Protein AF-A0A069DWA4-F1 (afdb_monomer)

Solvent-accessible surface area (backbone atoms only — not comparable to full-atom values): 38992 Å² total; per-residue (Å²): 137,77,92,80,91,86,86,79,84,78,87,83,80,90,74,78,87,74,79,79,84,80,88,74,90,85,87,78,90,81,84,83,85,81,88,76,60,75,66,57,60,53,49,51,50,50,52,50,50,51,50,50,53,50,47,52,52,50,50,53,47,48,52,51,51,49,51,52,49,51,52,52,49,51,52,53,48,51,51,51,50,49,54,49,53,51,51,50,50,52,50,51,52,48,57,50,50,52,51,50,51,54,52,50,51,54,51,52,51,50,53,51,52,55,49,50,53,50,51,52,52,52,50,51,54,48,52,54,50,53,50,52,52,49,52,51,49,52,50,53,50,53,51,50,50,53,47,50,53,52,51,52,52,49,52,53,49,52,51,52,48,53,53,51,50,52,52,49,53,51,53,52,51,51,51,51,54,51,48,51,49,51,52,54,51,51,52,51,53,51,52,52,53,50,54,50,50,54,52,51,51,51,50,52,52,51,51,51,51,53,51,50,48,53,50,52,54,49,49,52,49,51,51,52,50,51,51,50,50,51,51,52,50,52,52,50,54,54,46,53,64,46,49,69,55,41,69,72,47,59,80,74,52,80,81,75,78,86,79,86,83,81,83,75,68,64,66,62,56,55,56,55,53,53,54,52,52,49,52,62,46,55,52,49,50,52,52,52,52,52,52,51,51,53,49,50,54,52,51,52,52,51,48,53,54,40,51,56,37,32,73,74,74,46,93,65,96,47,75,85,71,52,39,75,67,54,50,51,51,48,52,50,51,51,50,53,48,53,51,52,53,50,50,50,51,52,52,50,52,53,49,49,51,53,48,50,54,51,47,53,52,51,51,51,51,52,50,52,54,50,52,54,51,49,52,55,49,52,52,49,51,50,50,50,50,50,49,55,41,50,55,51,51,51,51,48,53,53,47,52,53,51,50,53,50,50,50,51,55,47,51,53,51,47,73,73,52,80,87,81,60,68,66,63,50,50,54,54,51,49,54,48,52,51,50,50,50,56,47,48,52,49,53,76,65,38,70,83,75,46,78,92,80,74,91,89,87,78,77,82,38,63,67,62,38,50,49,48,49,49,51,44,49,48,48,50,49,47,49,51,47,49,51,50,50,47,50,49,49,50,54,37,39,75,74,66,55,76,57,75,91,85,48,83,92,82,76,66,89,85,34,74,66,53,53,52,48,52,52,50,49,54,49,48,55,49,49,52,50,49,51,52,43,50,50,47,39,48,52,42,50,75,71,66,48,82,77,63,50,72,63,51,30,56,51,47,55,49,49,54,56,48,47,54,54,46,53,52,51,50,50,51,51,50,52,52,50,50,51,49,52,50,52,51,49,51,52,48,54,57,44,54,53,40,51,51,41,24,73,74,72,36,37,41,72,45,83,46,84,90,58,26,36,40,37,33,50,74,59,46,95,46,95,77,44,38,45,38,34,38,60,44,98,86,75,48,77,42,82,50,92,32,83,44,47,65,78,38,44,72,57,43,54,65,32,39,68,69,65,71,33,66,72,61,33,53,51,54,48,52,55,52,35,47,50,55,56,54,65,72,67,64,75,96,72,88,77,91,134

Nearest PDB structures (foldseek):
  4dzo-assembly1_A  TM=8.415E-01  e=9.196E-12  Homo sapiens
  7b1j-assembly1_A  TM=9.243E-01  e=1.548E-10  Homo sapiens

Radius of gyration: 78.07 Å; Cα contacts (8 Å, |Δi|>4): 163; chains: 1; bounding box: 184×117×268 Å

InterPro domains:
  IPR008672 Spindle assembly checkpoint component Mad1 [PF05557] (46-445)
  IPR008672 Spindle assembly checkpoint component Mad1 [PF05557] (458-678)
  IPR008672 Spindle assembly checkpoint component Mad1 [PTHR23168] (35-679)

Organism: NCBI:txid65343

Foldseek 3Di:
DDDDDDDDDDDDDPDDDPDDDDDDDDDDDDDDDDDDDPVVVVVVVVVVVVVVVVVVVVVVVVVVVVVVVVVVVVVVVVVVVVVVVVVVVVVVVVVVVVVVVVVVVVVVVVVVVVVVVVVVVVVVVVVVVVVVVVVVVVVVVVVVVVVVVVVVVVVVVVVVVVVVVVVVVVVVVVVVVVVVVVVVVVVVVVVVVVVVVVVVVVVVVVVVVVVVVVVVVVVVVVVVVVVVVVVVVVVVVVVVVVVVVCVVVVVPCVPPPPPDDDDPPVPVVVVVVVVVVVVVVVVVVVVVVVVVVVVVVVVVVVVVLQVVLCVVQPDDPDPVCSDVVVVVVVVVVVVVVVVVVVVVVVVVVVVVVVVVVVVVVVVVVVVVVVVVVVVVVVVVVVVVLVVVLVVVVVVVVVVVVVVVVVVVVVVVVDVVPDDPDPPVVVVVVVVVVVVVVVVVVVCVVPCSNPPPPDDDADDVHDPVVVVVVVVVVVVVVVVVVVVVVVVVVVVVVVVPDDDPVPDDDDDDPDDPVVVVVVVVVVVVVVVVLVVQLVVQLVVCVVVVNPPPSNVVSVVVVCVVVVVVVVVVVVVVVVVVVVVVVVVVVCVVVVVVVQVVCCVPLQWRWDADPQQKIKTDGVLDPDPQQIWIWHQDPVRDIDTDDGPNVVVCVVLCVVDCVPPVDPSRSSNVVNVVSVVVSVVVPDDPDDDDD

Mean predicted aligned error: 24.97 Å

pLDDT: mean 78.46, std 16.84, range [30.73, 96.88]

Secondary structure (DSSP, 8-state):
------------------PPPPP--------------HHHHHHHHHHHHHHHHHHHHHHHHHHHHHHHHHHHHHHHHHHHHHHHHHHHHHHHHHHHHHHHHHHHHHHHHHHHHHHHHHHHHHHHHHHHHHHHHHHHHHHHHHHHHHHHHHHHHHHHHHHHHHHHHHHHHHHHHHHHHHHHHHHHHHHHHHHHHHHHHHHHHHHHHHHHHHHHHHHHHHHHHHHHHHHHHHHHHHHHHHHHHHHHHHHHHTTTSTTTSSSS-SSSSHHHHHHHHHHHHHHHHHHHHHHHHHHHHHHHHHHHHHHHHHHHHHHHH---S-TTTS-HHHHHHHHHHHHHHHHHHHHHHHHHHHHHHHHHHHHHHHHHHHHHHHHHHHHHHHHHHHHHHHHHHHHHHHHHHHHHHHHHHHHHHHHHHHHHS-S--HHHHHHHHHHHHHHHHHHHHHHHH-TTTS-TTS----STHHHHHHHHHHHHHHHHHHHHHHHHHHHHHHHHHHTT---TTT------SS-HHHHHHHHHHHHHHHHHHHHHHHHHHHHHHHTT--SSHHHHHHHHHHHHHHHHHHHHHHHHHHHHHHHHHHHHHHHHHHHHHHHHHHHHHSEEEEEETTTEEEEEETT-SSTT-EEEEEE-TTS-EEEEP-HHHHHTHHHIIIIIIHH--HHHHHHHHHHHHHHHHHHHT--------

Sequence (689 aa):
FDETVLNLNNSLIKKRRRKSYDDSVDSENDCNTSVGTPWETQHLRSELGQARAQIKVLENRISQLNGFQNIATALSEQEKAAYKADLEKERNTVTELERRVKILKRREEKVRDELSLAMESLNRERTELESKSIDLYEETSKLKEKLSEAEDTMRSLEIKAKESENARSKLEVELKLLQEHVNTLTDQVEKLRKATREAEEAKAQLSCANLKIKELESELKSEAETSSIVKAQQAKLLKYTELERQLKQLTQQNTKLKENLNNTVFLESLVEEIKGRLKGLEERERELTATRVELGLVENRLAEYRMVCEEVLGRSSDINNVTPHKLLEYIRQVQERNLSEKEQRLQLANNLKRLEETKELTTAECSKLKEELAAVKEELDNCNKNFKRLKKQNALITWERNDLRSLVDSCQKEMTIGGVQADSRVEALEKLVEGYRKKLQQLEADPSLISSSLVVGNEKNNSNSAELDKLKEENEKLTKTIEGLKYELEHRALKGDFNTQNTRILHFKMNPTSVAMDERNCVIEKLEKEVLQLRERLRLMEEGNVNDLTQNVQANVNNETTKELKEFREKVKRLEMQNQRLKEAFKTTGHEFREAIYALLGYKVDALPNKVYRLSSLYADSQDQHLIFKMNNNGGMELLETEFSKTLSDLVESVLVIHHSIPIFLSSLTLDLFKRQTASFAPSTIMEV

Structure (mmCIF, N/CA/C/O backbone):
data_AF-A0A069DWA4-F1
#
_entry.id   AF-A0A069DWA4-F1
#
loop_
_atom_site.group_PDB
_atom_site.id
_atom_site.type_symbol
_atom_site.label_atom_id
_atom_site.label_alt_id
_atom_site.label_comp_id
_atom_site.label_asym_id
_atom_site.label_entity_id
_atom_site.label_seq_id
_atom_site.pdbx_PDB_ins_code
_atom_site.Cartn_x
_atom_site.Cartn_y
_atom_site.Cartn_z
_atom_site.occupancy
_atom_site.B_iso_or_equiv
_atom_site.auth_seq_id
_atom_site.auth_comp_id
_atom_site.auth_asym_id
_atom_site.auth_atom_id
_atom_site.pdbx_PDB_model_num
ATOM 1 N N . PHE A 1 1 ? 62.691 20.651 -62.318 1.00 32.53 1 PHE A N 1
ATOM 2 C CA . PHE A 1 1 ? 64.123 20.340 -62.307 1.00 32.53 1 PHE A CA 1
ATOM 3 C C . PHE A 1 1 ? 64.490 19.830 -63.680 1.00 32.53 1 PHE A C 1
ATOM 5 O O . PHE A 1 1 ? 63.958 18.817 -64.110 1.00 32.53 1 PHE A O 1
ATOM 12 N N . ASP A 1 2 ? 65.298 20.656 -64.333 1.00 33.22 2 ASP A N 1
ATOM 13 C CA . ASP A 1 2 ? 66.285 20.360 -65.365 1.00 33.22 2 ASP A CA 1
ATOM 14 C C . ASP A 1 2 ? 65.814 19.778 -66.699 1.00 33.22 2 ASP A C 1
ATOM 16 O O . ASP A 1 2 ? 65.777 18.577 -66.946 1.00 33.22 2 ASP A O 1
ATOM 20 N N . GLU A 1 3 ? 65.560 20.719 -67.612 1.00 41.22 3 GLU A N 1
ATOM 21 C CA . GLU A 1 3 ? 65.946 20.590 -69.012 1.00 41.22 3 GLU A CA 1
ATOM 22 C C . GLU A 1 3 ? 67.447 20.301 -69.099 1.00 41.22 3 GLU A C 1
ATOM 24 O O . GLU A 1 3 ? 68.246 21.031 -68.518 1.00 41.22 3 GLU A O 1
ATOM 29 N N . THR A 1 4 ? 67.847 19.269 -69.841 1.00 40.72 4 THR A N 1
ATOM 30 C CA . THR A 1 4 ? 69.148 19.207 -70.522 1.00 40.72 4 THR A CA 1
ATOM 31 C C . THR A 1 4 ? 69.210 17.994 -71.461 1.00 40.72 4 THR A C 1
ATOM 33 O O . THR A 1 4 ? 68.863 16.880 -71.088 1.00 40.72 4 THR A O 1
ATOM 36 N N . VAL A 1 5 ? 69.773 18.232 -72.658 1.00 35.88 5 VAL A N 1
ATOM 37 C CA . VAL A 1 5 ? 70.737 17.330 -73.328 1.00 35.88 5 VAL A CA 1
ATOM 38 C C . VAL A 1 5 ? 70.144 16.214 -74.223 1.00 35.88 5 VAL A C 1
ATOM 40 O O . VAL A 1 5 ? 69.991 15.068 -73.829 1.00 35.88 5 VAL A O 1
ATOM 43 N N . LEU A 1 6 ? 69.912 16.556 -75.506 1.00 34.34 6 LEU A N 1
ATOM 44 C CA . LEU A 1 6 ? 70.717 16.152 -76.694 1.00 34.34 6 LEU A CA 1
ATOM 45 C C . LEU A 1 6 ? 69.858 15.912 -77.943 1.00 34.34 6 LEU A C 1
ATOM 47 O O . LEU A 1 6 ? 69.206 14.884 -78.081 1.00 34.34 6 LEU A O 1
ATOM 51 N N . ASN A 1 7 ? 69.989 16.797 -78.931 1.00 33.38 7 ASN A N 1
ATOM 52 C CA . ASN A 1 7 ? 69.883 16.403 -80.334 1.00 33.38 7 ASN A CA 1
ATOM 53 C C . ASN A 1 7 ? 71.093 16.972 -81.079 1.00 33.38 7 ASN A C 1
ATOM 55 O O . ASN A 1 7 ? 71.145 18.150 -81.430 1.00 33.38 7 ASN A O 1
ATOM 59 N N . LEU A 1 8 ? 72.101 16.114 -81.239 1.00 35.41 8 LEU A N 1
ATOM 60 C CA . LEU A 1 8 ? 73.275 16.331 -82.072 1.00 35.41 8 LEU A CA 1
ATOM 61 C C . LEU A 1 8 ? 72.927 16.041 -83.536 1.00 35.41 8 LEU A C 1
ATOM 63 O O . LEU A 1 8 ? 72.373 14.994 -83.850 1.00 35.41 8 LEU A O 1
ATOM 67 N N . ASN A 1 9 ? 73.321 16.982 -84.396 1.00 31.94 9 ASN A N 1
ATOM 68 C CA . ASN A 1 9 ? 74.014 16.783 -85.671 1.00 31.94 9 ASN A CA 1
ATOM 69 C C . ASN A 1 9 ? 73.683 15.500 -86.458 1.00 31.94 9 ASN A C 1
ATOM 71 O O . ASN A 1 9 ? 74.102 14.413 -86.082 1.00 31.94 9 ASN A O 1
ATOM 75 N N . ASN A 1 10 ? 73.194 15.624 -87.692 1.00 30.86 10 ASN A N 1
ATOM 76 C CA . ASN A 1 10 ? 74.063 16.004 -88.807 1.00 30.86 10 ASN A CA 1
ATOM 77 C C . ASN A 1 10 ? 73.294 16.086 -90.137 1.00 30.86 10 ASN A C 1
ATOM 79 O O . ASN A 1 10 ? 72.486 15.226 -90.467 1.00 30.86 10 ASN A O 1
ATOM 83 N N . SER A 1 11 ? 73.622 17.141 -90.885 1.00 32.34 11 SER A N 1
ATOM 84 C CA . SER A 1 11 ? 73.828 17.188 -92.339 1.00 32.34 11 SER A CA 1
ATOM 85 C C . SER A 1 11 ? 72.992 16.280 -93.249 1.00 32.34 11 SER A C 1
ATOM 87 O O . SER A 1 11 ? 73.186 15.074 -93.235 1.00 32.34 11 SER A O 1
ATOM 89 N N . LEU A 1 12 ? 72.261 16.875 -94.202 1.00 35.78 12 LEU A N 1
ATOM 90 C CA . LEU A 1 12 ? 72.199 16.392 -95.592 1.00 35.78 12 LEU A CA 1
ATOM 91 C C . LEU A 1 12 ? 71.703 17.511 -96.533 1.00 35.78 12 LEU A C 1
ATOM 93 O O . LEU A 1 12 ? 70.522 17.696 -96.799 1.00 35.78 12 LEU A O 1
ATOM 97 N N . ILE A 1 13 ? 72.672 18.305 -96.994 1.00 38.69 13 ILE A N 1
ATOM 98 C CA . ILE A 1 13 ? 72.951 18.562 -98.415 1.00 38.69 13 ILE A CA 1
ATOM 99 C C . ILE A 1 13 ? 71.706 18.769 -99.304 1.00 38.69 13 ILE A C 1
ATOM 101 O O . ILE A 1 13 ? 71.154 17.835 -99.885 1.00 38.69 13 ILE A O 1
ATOM 105 N N . LYS A 1 14 ? 71.363 20.042 -99.540 1.00 33.66 14 LYS A N 1
ATOM 106 C CA . LYS A 1 14 ? 70.574 20.476 -100.704 1.00 33.66 14 LYS A CA 1
ATOM 107 C C . LYS A 1 14 ? 71.362 20.172 -101.987 1.00 33.66 14 LYS A C 1
ATOM 109 O O . LYS A 1 14 ? 72.203 20.961 -102.416 1.00 33.66 14 LYS A O 1
ATOM 114 N N . LYS A 1 15 ? 71.105 19.019 -102.611 1.00 35.22 15 LYS A N 1
ATOM 115 C CA . LYS A 1 15 ? 71.621 18.680 -103.945 1.00 35.22 15 LYS A CA 1
ATOM 116 C C . LYS A 1 15 ? 70.734 19.305 -105.026 1.00 35.22 15 LYS A C 1
ATOM 118 O O . LYS A 1 15 ? 69.560 18.983 -105.169 1.00 35.22 15 LYS A O 1
ATOM 123 N N . ARG A 1 16 ? 71.362 20.215 -105.776 1.00 31.36 16 ARG A N 1
ATOM 124 C CA . ARG A 1 16 ? 71.044 20.685 -107.133 1.00 31.36 16 ARG A CA 1
ATOM 125 C C . ARG A 1 16 ? 70.147 19.718 -107.924 1.00 31.36 16 ARG A C 1
ATOM 127 O O . ARG A 1 16 ? 70.581 18.619 -108.262 1.00 31.36 16 ARG A O 1
ATOM 134 N N . ARG A 1 17 ? 68.971 20.195 -108.354 1.00 31.20 17 ARG A N 1
ATOM 135 C CA . ARG A 1 17 ? 68.286 19.682 -109.553 1.00 31.20 17 ARG A CA 1
ATOM 136 C C . ARG A 1 17 ? 69.191 19.965 -110.757 1.00 31.20 17 ARG A C 1
ATOM 138 O O . ARG A 1 17 ? 69.196 21.076 -111.279 1.00 31.20 17 ARG A O 1
ATOM 145 N N . ARG A 1 18 ? 69.988 18.978 -111.174 1.00 31.91 18 ARG A N 1
ATOM 146 C CA . ARG A 1 18 ? 70.474 18.892 -112.554 1.00 31.91 18 ARG A CA 1
ATOM 147 C C . ARG A 1 18 ? 69.339 18.286 -113.369 1.00 31.91 18 ARG A C 1
ATOM 149 O O . ARG A 1 18 ? 68.928 17.159 -113.119 1.00 31.91 18 ARG A O 1
ATOM 156 N N . LYS A 1 19 ? 68.797 19.096 -114.271 1.00 32.62 19 LYS A N 1
ATOM 157 C CA . LYS A 1 19 ? 67.867 18.684 -115.317 1.00 32.62 19 LYS A CA 1
ATOM 158 C C . LYS A 1 19 ? 68.666 17.806 -116.285 1.00 32.62 19 LYS A C 1
ATOM 160 O O . LYS A 1 19 ? 69.769 18.200 -116.668 1.00 32.62 19 LYS A O 1
ATOM 165 N N . SER A 1 20 ? 68.172 16.601 -116.550 1.00 32.72 20 SER A N 1
ATOM 166 C CA . SER A 1 20 ? 68.799 15.657 -117.467 1.00 32.72 20 SER A CA 1
ATOM 167 C C . SER A 1 20 ? 68.854 16.265 -118.864 1.00 32.72 20 SER A C 1
ATOM 169 O O . SER A 1 20 ? 67.869 16.827 -119.342 1.00 32.72 20 SER A O 1
ATOM 171 N N . TYR A 1 21 ? 70.037 16.174 -119.464 1.00 31.95 21 TYR A N 1
ATOM 172 C CA . TYR A 1 21 ? 70.208 16.193 -120.906 1.00 31.95 21 TYR A CA 1
ATOM 173 C C . TYR A 1 21 ? 69.481 14.966 -121.456 1.00 31.95 21 TYR A C 1
ATOM 175 O O . TYR A 1 21 ? 69.700 13.861 -120.958 1.00 31.95 21 TYR A O 1
ATOM 183 N N . ASP A 1 22 ? 68.583 15.209 -122.401 1.00 33.66 22 ASP A N 1
ATOM 184 C CA . ASP A 1 22 ? 68.043 14.191 -123.289 1.00 33.66 22 ASP A CA 1
ATOM 185 C C . ASP A 1 22 ? 68.902 14.189 -124.553 1.00 33.66 22 ASP A C 1
ATOM 187 O O . ASP A 1 22 ? 69.385 15.236 -124.997 1.00 33.66 22 ASP A O 1
ATOM 191 N N . ASP A 1 23 ? 69.142 12.987 -125.042 1.00 32.12 23 ASP A N 1
ATOM 192 C CA . ASP A 1 23 ? 70.093 12.628 -126.078 1.00 32.12 23 ASP A CA 1
ATOM 193 C C . ASP A 1 23 ? 69.321 12.558 -127.401 1.00 32.12 23 ASP A C 1
ATOM 195 O O . ASP A 1 23 ? 68.372 11.789 -127.532 1.00 32.12 23 ASP A O 1
ATOM 199 N N . SER A 1 24 ? 69.700 13.363 -128.391 1.00 32.19 24 SER A N 1
ATOM 200 C CA . SER A 1 24 ? 69.327 13.113 -129.784 1.00 32.19 24 SER A CA 1
ATOM 201 C C . SER A 1 24 ? 70.431 13.637 -130.688 1.00 32.19 24 SER A C 1
ATOM 203 O O . SER A 1 24 ? 70.513 14.826 -130.978 1.00 32.19 24 SER A O 1
ATOM 205 N N . VAL A 1 25 ? 71.321 12.712 -131.044 1.00 34.56 25 VAL A N 1
ATOM 206 C CA . VAL A 1 25 ? 71.702 12.381 -132.423 1.00 34.56 25 VAL A CA 1
ATOM 207 C C . VAL A 1 25 ? 71.527 13.526 -133.427 1.00 34.56 25 VAL A C 1
ATOM 209 O O . VAL A 1 25 ? 70.413 13.798 -133.856 1.00 34.56 25 VAL A O 1
ATOM 212 N N . ASP A 1 26 ? 72.642 14.103 -133.873 1.00 30.73 26 ASP A N 1
ATOM 213 C CA . ASP A 1 26 ? 72.930 14.088 -135.302 1.00 30.73 26 ASP A CA 1
ATOM 214 C C . ASP A 1 26 ? 74.433 14.101 -135.575 1.00 30.73 26 ASP A C 1
ATOM 216 O O . ASP A 1 26 ? 75.259 14.651 -134.846 1.00 30.73 26 ASP A O 1
ATOM 220 N N . SER A 1 27 ? 74.746 13.344 -136.609 1.00 33.66 27 SER A N 1
ATOM 221 C CA . SER A 1 27 ? 76.034 12.847 -137.037 1.00 33.66 27 SER A CA 1
ATOM 222 C C . SER A 1 27 ? 76.477 13.645 -138.254 1.00 33.66 27 SER A C 1
ATOM 224 O O . SER A 1 27 ? 75.776 13.600 -139.248 1.00 33.66 27 SER A O 1
ATOM 226 N N . GLU A 1 28 ? 77.656 14.261 -138.221 1.00 31.31 28 GLU A N 1
ATOM 227 C CA . GLU A 1 28 ? 78.470 14.622 -139.398 1.00 31.31 28 GLU A CA 1
ATOM 228 C C . GLU A 1 28 ? 79.901 14.841 -138.861 1.00 31.31 28 GLU A C 1
ATOM 230 O O . GLU A 1 28 ? 80.174 15.784 -138.128 1.00 31.31 28 GLU A O 1
ATOM 235 N N . ASN A 1 29 ? 80.751 13.811 -138.831 1.00 35.78 29 ASN A N 1
ATOM 236 C CA . ASN A 1 29 ? 81.675 13.440 -139.907 1.00 35.78 29 ASN A CA 1
ATOM 237 C C . ASN A 1 29 ? 82.318 14.651 -140.604 1.00 35.78 29 ASN A C 1
ATOM 239 O O . ASN A 1 29 ? 81.771 15.172 -141.561 1.00 35.78 29 ASN A O 1
ATOM 243 N N . ASP A 1 30 ? 83.522 15.013 -140.158 1.00 31.17 30 ASP A N 1
ATOM 244 C CA . ASP A 1 30 ? 84.646 15.260 -141.064 1.00 31.17 30 ASP A CA 1
ATOM 245 C C . ASP A 1 30 ? 85.964 15.067 -140.300 1.00 31.17 30 ASP A C 1
ATOM 247 O O . ASP A 1 30 ? 86.507 15.952 -139.638 1.00 31.17 30 ASP A O 1
ATOM 251 N N . CYS A 1 31 ? 86.479 13.839 -140.367 1.00 35.44 31 CYS A N 1
ATOM 252 C CA . CYS A 1 31 ? 87.892 13.581 -140.150 1.00 35.44 31 CYS A CA 1
ATOM 253 C C . CYS A 1 31 ? 88.618 13.926 -141.449 1.00 35.44 31 CYS A C 1
ATOM 255 O O . CYS A 1 31 ? 88.467 13.196 -142.423 1.00 35.44 31 CYS A O 1
ATOM 257 N N . ASN A 1 32 ? 89.472 14.952 -141.443 1.00 35.00 32 ASN A N 1
ATOM 258 C CA . ASN A 1 32 ? 90.565 15.011 -142.406 1.00 35.00 32 ASN A CA 1
ATOM 259 C C . ASN A 1 32 ? 91.889 14.742 -141.692 1.00 35.00 32 ASN A C 1
ATOM 261 O O . ASN A 1 32 ? 92.502 15.589 -141.047 1.00 35.00 32 ASN A O 1
ATOM 265 N N . THR A 1 33 ? 92.256 13.471 -141.790 1.00 40.12 33 THR A N 1
ATOM 266 C CA . THR A 1 33 ? 93.562 12.872 -141.550 1.00 40.12 33 THR A CA 1
ATOM 267 C C . THR A 1 33 ? 94.700 13.665 -142.186 1.00 40.12 33 THR A C 1
ATOM 269 O O . THR A 1 33 ? 94.668 13.952 -143.379 1.00 40.12 33 THR A O 1
ATOM 272 N N . SER A 1 34 ? 95.776 13.864 -141.426 1.00 38.72 34 SER A N 1
ATOM 273 C CA . SER A 1 34 ? 97.120 14.004 -141.980 1.00 38.72 34 SER A CA 1
ATOM 274 C C . SER A 1 34 ? 98.053 13.027 -141.265 1.00 38.72 34 SER A C 1
ATOM 276 O O . SER A 1 34 ? 98.540 13.303 -140.176 1.00 38.72 34 SER A O 1
ATOM 278 N N . VAL A 1 35 ? 98.272 11.895 -141.939 1.00 43.00 35 VAL A N 1
ATOM 279 C CA . VAL A 1 35 ? 99.481 11.056 -141.911 1.00 43.00 35 VAL A CA 1
ATOM 280 C C . VAL A 1 35 ? 99.854 10.419 -140.559 1.00 43.00 35 VAL A C 1
ATOM 282 O O . VAL A 1 35 ? 100.672 10.930 -139.805 1.00 43.00 35 VAL A O 1
ATOM 285 N N . GLY A 1 36 ? 99.308 9.222 -140.330 1.00 49.03 36 GLY A N 1
ATOM 286 C CA . GLY A 1 36 ? 99.828 8.183 -139.434 1.00 49.03 36 GLY A CA 1
ATOM 287 C C . GLY A 1 36 ? 99.634 6.822 -140.118 1.00 49.03 36 GLY A C 1
ATOM 288 O O . GLY A 1 36 ? 98.722 6.661 -140.930 1.00 49.03 36 GLY A O 1
ATOM 289 N N . THR A 1 37 ? 100.522 5.865 -139.893 1.00 57.88 37 THR A N 1
ATOM 290 C CA . THR A 1 37 ? 100.705 4.670 -140.744 1.00 57.88 37 THR A CA 1
ATOM 291 C C . THR A 1 37 ? 99.504 3.703 -140.607 1.00 57.88 37 THR A C 1
ATOM 293 O O . THR A 1 37 ? 98.961 3.591 -139.509 1.00 57.88 37 THR A O 1
ATOM 296 N N . PRO A 1 38 ? 99.058 2.957 -141.649 1.00 63.66 38 PRO A N 1
ATOM 297 C CA . PRO A 1 38 ? 97.834 2.128 -141.610 1.00 63.66 38 PRO A CA 1
ATOM 298 C C . PRO A 1 38 ? 97.694 1.170 -140.412 1.00 63.66 38 PRO A C 1
ATOM 300 O O . PRO A 1 38 ? 96.584 0.908 -139.949 1.00 63.66 38 PRO A O 1
ATOM 303 N N . TRP A 1 39 ? 98.814 0.701 -139.862 1.00 64.75 39 TRP A N 1
ATOM 304 C CA . TRP A 1 39 ? 98.850 -0.146 -138.670 1.00 64.75 39 TRP A CA 1
ATOM 305 C C . TRP A 1 39 ? 98.347 0.567 -137.399 1.00 64.75 39 TRP A C 1
ATOM 307 O O . TRP A 1 39 ? 97.598 -0.022 -136.621 1.00 64.75 39 TRP A O 1
ATOM 317 N N . GLU A 1 40 ? 98.657 1.856 -137.227 1.00 68.56 40 GLU A N 1
ATOM 318 C CA . GLU A 1 40 ? 98.260 2.650 -136.053 1.00 68.56 40 GLU A CA 1
ATOM 319 C C . GLU A 1 40 ? 96.745 2.894 -136.031 1.00 68.56 40 GLU A C 1
ATOM 321 O O . GLU A 1 40 ? 96.102 2.775 -134.991 1.00 68.56 40 GLU A O 1
ATOM 326 N N . THR A 1 41 ? 96.133 3.146 -137.192 1.00 68.69 41 THR A N 1
ATOM 327 C CA . THR A 1 41 ? 94.678 3.362 -137.285 1.00 68.69 41 THR A CA 1
ATOM 328 C C . THR A 1 41 ? 93.859 2.102 -136.996 1.00 68.69 41 THR A C 1
ATOM 330 O O . THR A 1 41 ? 92.789 2.184 -136.388 1.00 68.69 41 THR A O 1
ATOM 333 N N . GLN A 1 42 ? 94.349 0.924 -137.394 1.00 74.44 42 GLN A N 1
ATOM 334 C CA . GLN A 1 42 ? 93.675 -0.346 -137.122 1.00 74.44 42 GLN A CA 1
ATOM 335 C C . GLN A 1 42 ? 93.864 -0.793 -135.669 1.00 74.44 42 GLN A C 1
ATOM 337 O O . GLN A 1 42 ? 92.919 -1.305 -135.063 1.00 74.44 42 GLN A O 1
ATOM 342 N N . HIS A 1 43 ? 95.039 -0.532 -135.092 1.00 77.06 43 HIS A N 1
ATOM 343 C CA . HIS A 1 43 ? 95.298 -0.737 -133.671 1.00 77.06 43 HIS A CA 1
ATOM 344 C C . HIS A 1 43 ? 94.375 0.138 -132.810 1.00 77.06 43 HIS A C 1
ATOM 346 O O . HIS A 1 43 ? 93.602 -0.406 -132.024 1.00 77.06 43 HIS A O 1
ATOM 352 N N . LEU A 1 44 ? 94.316 1.450 -133.076 1.00 78.00 44 LEU A N 1
ATOM 353 C CA . LEU A 1 44 ? 93.416 2.382 -132.387 1.00 78.00 44 LEU A CA 1
ATOM 354 C C . LEU A 1 44 ? 91.938 1.991 -132.533 1.00 78.00 44 LEU A C 1
ATOM 356 O O . LEU A 1 44 ? 91.188 2.083 -131.570 1.00 78.00 44 LEU A O 1
ATOM 360 N N . ARG A 1 45 ? 91.484 1.511 -133.702 1.00 78.50 45 ARG A N 1
ATOM 361 C CA . ARG A 1 45 ? 90.097 1.027 -133.878 1.00 78.50 45 ARG A CA 1
ATOM 362 C C . ARG A 1 45 ? 89.799 -0.234 -133.065 1.00 78.50 45 ARG A C 1
ATOM 364 O O . ARG A 1 45 ? 88.703 -0.345 -132.518 1.00 78.50 45 ARG A O 1
ATOM 371 N N . SER A 1 46 ? 90.745 -1.170 -132.984 1.00 79.81 46 SER A N 1
ATOM 372 C CA . SER A 1 46 ? 90.615 -2.368 -132.147 1.00 79.81 46 SER A CA 1
ATOM 373 C C . SER A 1 46 ? 90.605 -2.004 -130.662 1.00 79.81 46 SER A C 1
ATOM 375 O O . SER A 1 46 ? 89.756 -2.499 -129.924 1.00 79.81 46 SER A O 1
ATOM 377 N N . GLU A 1 47 ? 91.485 -1.100 -130.229 1.00 82.50 47 GLU A N 1
ATOM 378 C CA . GLU A 1 47 ? 91.514 -0.571 -128.860 1.00 82.50 47 GLU A CA 1
ATOM 379 C C . GLU A 1 47 ? 90.225 0.181 -128.513 1.00 82.50 47 GLU A C 1
ATOM 381 O O . GLU A 1 47 ? 89.656 -0.028 -127.446 1.00 82.50 47 GLU A O 1
ATOM 386 N N . LEU A 1 48 ? 89.688 0.986 -129.434 1.00 80.75 48 LEU A N 1
ATOM 387 C CA . LEU A 1 48 ? 88.427 1.711 -129.252 1.00 80.75 48 LEU A CA 1
ATOM 388 C C . LEU A 1 48 ? 87.228 0.743 -129.229 1.00 80.75 48 LEU A C 1
ATOM 390 O O . LEU A 1 48 ? 86.296 0.926 -128.447 1.00 80.75 48 LEU A O 1
ATOM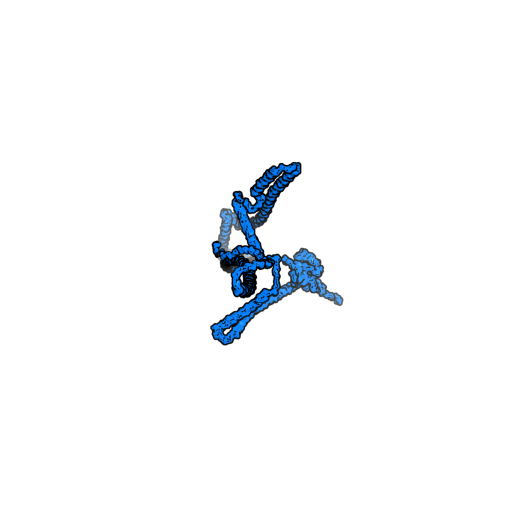 394 N N . GLY A 1 49 ? 87.259 -0.332 -130.023 1.00 82.06 49 GLY A N 1
ATOM 395 C CA . GLY A 1 49 ? 86.281 -1.423 -129.967 1.00 82.06 49 GLY A CA 1
ATOM 396 C C . GLY A 1 49 ? 86.326 -2.197 -128.646 1.00 82.06 49 GLY A C 1
ATOM 397 O O . GLY A 1 49 ? 85.278 -2.464 -128.055 1.00 82.06 49 GLY A O 1
ATOM 398 N N . GLN A 1 50 ? 87.526 -2.493 -128.141 1.00 85.19 50 GLN A N 1
ATOM 399 C CA . GLN A 1 50 ? 87.728 -3.104 -126.826 1.00 85.19 50 GLN A CA 1
ATOM 400 C C . GLN A 1 50 ? 87.276 -2.170 -125.699 1.00 85.19 50 GLN A C 1
ATOM 402 O O . GLN A 1 50 ? 86.547 -2.612 -124.815 1.00 85.19 50 GLN A O 1
ATOM 407 N N . ALA A 1 51 ? 87.605 -0.878 -125.765 1.00 81.19 51 ALA A N 1
ATOM 408 C CA . ALA A 1 51 ? 87.153 0.128 -124.808 1.00 81.19 51 ALA A CA 1
ATOM 409 C C . ALA A 1 51 ? 85.623 0.269 -124.816 1.00 81.19 51 ALA A C 1
ATOM 411 O O . ALA A 1 51 ? 85.007 0.304 -123.757 1.00 81.19 51 ALA A O 1
ATOM 412 N N . ARG A 1 52 ? 84.974 0.264 -125.988 1.00 85.88 52 ARG A N 1
ATOM 413 C CA . ARG A 1 52 ? 83.502 0.273 -126.101 1.00 85.88 52 ARG A CA 1
ATOM 414 C C . ARG A 1 52 ? 82.862 -0.994 -125.536 1.00 85.88 52 ARG A C 1
ATOM 416 O O . ARG A 1 52 ? 81.845 -0.905 -124.853 1.00 85.88 52 ARG A O 1
ATOM 423 N N . ALA A 1 53 ? 83.442 -2.168 -125.786 1.00 85.56 53 ALA A N 1
ATOM 424 C CA . ALA A 1 53 ? 82.968 -3.417 -125.192 1.00 85.56 53 ALA A CA 1
ATOM 425 C C . ALA A 1 53 ? 83.141 -3.416 -123.663 1.00 85.56 53 ALA A C 1
ATOM 427 O O . ALA A 1 53 ? 82.226 -3.817 -122.946 1.00 85.56 53 ALA A O 1
ATOM 428 N N . GLN A 1 54 ? 84.268 -2.903 -123.161 1.00 89.94 54 GLN A N 1
ATOM 429 C CA . GLN A 1 54 ? 84.515 -2.711 -121.731 1.00 89.94 54 GLN A CA 1
ATOM 430 C C . GLN A 1 54 ? 83.519 -1.723 -121.115 1.00 89.94 54 GLN A C 1
ATOM 432 O O . GLN A 1 54 ? 82.941 -2.035 -120.079 1.00 89.94 54 GLN A O 1
ATOM 437 N N . ILE A 1 55 ? 83.243 -0.590 -121.768 1.00 85.81 55 ILE A N 1
ATOM 438 C CA . ILE A 1 55 ? 82.218 0.375 -121.346 1.00 85.81 55 ILE A CA 1
ATOM 439 C C . ILE A 1 55 ? 80.851 -0.304 -121.274 1.00 85.81 55 ILE A C 1
ATOM 441 O O . ILE A 1 55 ? 80.210 -0.222 -120.237 1.00 85.81 55 ILE A O 1
ATOM 445 N N . LYS A 1 56 ? 80.440 -1.069 -122.292 1.00 89.75 56 LYS A N 1
ATOM 446 C CA . LYS A 1 56 ? 79.147 -1.774 -122.286 1.00 89.75 56 LYS A CA 1
ATOM 447 C C . LYS A 1 56 ? 79.044 -2.822 -121.169 1.00 89.75 56 LYS A C 1
ATOM 449 O O . LYS A 1 56 ? 77.989 -2.987 -120.558 1.00 89.75 56 LYS A O 1
ATOM 454 N N . VAL A 1 57 ? 80.132 -3.537 -120.875 1.00 91.12 57 VAL A N 1
ATOM 455 C CA . VAL A 1 57 ? 80.194 -4.471 -119.736 1.00 91.12 57 VAL A CA 1
ATOM 456 C C . VAL A 1 57 ? 80.102 -3.714 -118.408 1.00 91.12 57 VAL A C 1
ATOM 458 O O . VAL A 1 57 ? 79.366 -4.142 -117.520 1.00 91.12 57 VAL A O 1
ATOM 461 N N . LEU A 1 58 ? 80.795 -2.579 -118.278 1.00 89.31 58 LEU A N 1
ATOM 462 C CA . LEU A 1 58 ? 80.727 -1.715 -117.100 1.00 89.31 58 LEU A CA 1
ATOM 463 C C . LEU A 1 58 ? 79.339 -1.083 -116.932 1.00 89.31 58 LEU A C 1
ATOM 465 O O . LEU A 1 58 ? 78.831 -1.067 -115.820 1.00 89.31 58 LEU A O 1
ATOM 469 N N . GLU A 1 59 ? 78.686 -0.642 -118.004 1.00 88.50 59 GLU A N 1
ATOM 470 C CA . GLU A 1 59 ? 77.316 -0.113 -118.007 1.00 88.50 59 GLU A CA 1
ATOM 471 C C . GLU A 1 59 ? 76.307 -1.177 -117.577 1.00 88.50 59 GLU A C 1
ATOM 473 O O . GLU A 1 59 ? 75.489 -0.932 -116.691 1.00 88.50 59 GLU A O 1
ATOM 478 N N . ASN A 1 60 ? 76.409 -2.392 -118.125 1.00 90.12 60 ASN A N 1
ATOM 479 C CA . ASN A 1 60 ? 75.592 -3.522 -117.686 1.00 90.12 60 ASN A CA 1
ATOM 480 C C . ASN A 1 60 ? 75.848 -3.853 -116.211 1.00 90.12 60 ASN A C 1
ATOM 482 O O . ASN A 1 60 ? 74.905 -4.112 -115.461 1.00 90.12 60 ASN A O 1
ATOM 486 N N . ARG A 1 61 ? 77.109 -3.804 -115.766 1.00 92.75 61 ARG A N 1
ATOM 487 C CA . ARG A 1 61 ? 77.466 -4.024 -114.363 1.00 92.75 61 ARG A CA 1
ATOM 488 C C . ARG A 1 61 ? 76.914 -2.924 -113.457 1.00 92.75 61 ARG A C 1
ATOM 490 O O . ARG A 1 61 ? 76.397 -3.247 -112.393 1.00 92.75 61 ARG A O 1
ATOM 497 N N . ILE A 1 62 ? 76.973 -1.660 -113.870 1.00 90.00 62 ILE A N 1
ATOM 498 C CA . ILE A 1 62 ? 76.401 -0.513 -113.154 1.00 90.00 62 ILE A CA 1
ATOM 499 C C . ILE A 1 62 ? 74.878 -0.636 -113.091 1.00 90.00 62 ILE A C 1
ATOM 501 O O . ILE A 1 62 ? 74.305 -0.438 -112.028 1.00 90.00 62 ILE A O 1
ATOM 505 N N . SER A 1 63 ? 74.219 -1.022 -114.185 1.00 91.00 63 SER A N 1
ATOM 506 C CA . SER A 1 63 ? 72.771 -1.252 -114.218 1.00 91.00 63 SER A CA 1
ATOM 507 C C . SER A 1 63 ? 72.354 -2.374 -113.262 1.00 91.00 63 SER A C 1
ATOM 509 O O . SER A 1 63 ? 71.433 -2.198 -112.466 1.00 91.00 63 SER A O 1
ATOM 511 N N . GLN A 1 64 ? 73.093 -3.489 -113.246 1.00 91.81 64 GLN A N 1
ATOM 512 C CA . GLN A 1 64 ? 72.879 -4.565 -112.275 1.00 91.81 64 GLN A CA 1
ATOM 513 C C . GLN A 1 64 ? 73.107 -4.093 -110.835 1.00 91.81 64 GLN A C 1
ATOM 515 O O . GLN A 1 64 ? 72.281 -4.370 -109.972 1.00 91.81 64 GLN A O 1
ATOM 520 N N . LEU A 1 65 ? 74.195 -3.362 -110.564 1.00 91.19 65 LEU A N 1
ATOM 521 C CA . LEU A 1 65 ? 74.485 -2.813 -109.235 1.00 91.19 65 LEU A CA 1
ATOM 522 C C . LEU A 1 65 ? 73.411 -1.817 -108.780 1.00 91.19 65 LEU A C 1
ATOM 524 O O . LEU A 1 65 ? 72.988 -1.888 -107.631 1.00 91.19 65 LEU A O 1
ATOM 528 N N . ASN A 1 66 ? 72.915 -0.960 -109.673 1.00 90.75 66 ASN A N 1
ATOM 529 C CA . ASN A 1 66 ? 71.797 -0.058 -109.404 1.00 90.75 66 ASN A CA 1
ATOM 530 C C . ASN A 1 66 ? 70.503 -0.840 -109.144 1.00 90.75 66 ASN A C 1
ATOM 532 O O . ASN A 1 66 ? 69.761 -0.498 -108.230 1.00 90.75 66 ASN A O 1
ATOM 536 N N . GLY A 1 67 ? 70.246 -1.920 -109.889 1.00 91.69 67 GLY A N 1
ATOM 537 C CA . GLY A 1 67 ? 69.135 -2.836 -109.630 1.00 91.69 67 GLY A CA 1
ATOM 538 C C . GLY A 1 67 ? 69.219 -3.464 -108.237 1.00 91.69 67 GLY A C 1
ATOM 539 O O . GLY A 1 67 ? 68.257 -3.393 -107.474 1.00 91.69 67 GLY A O 1
ATOM 540 N N . PHE A 1 68 ? 70.386 -3.995 -107.857 1.00 92.56 68 PHE A N 1
ATOM 541 C CA . PHE A 1 68 ? 70.624 -4.526 -106.511 1.00 92.56 68 PHE A CA 1
ATOM 542 C C . PHE A 1 68 ? 70.507 -3.448 -105.427 1.00 92.56 68 PHE A C 1
ATOM 544 O O . PHE A 1 68 ? 69.925 -3.706 -104.377 1.00 92.56 68 PHE A O 1
ATOM 551 N N . GLN A 1 69 ? 71.002 -2.233 -105.674 1.00 91.06 69 GLN A N 1
ATOM 552 C CA . GLN A 1 69 ? 70.890 -1.108 -104.745 1.00 91.06 69 GLN A CA 1
ATOM 553 C C . GLN A 1 69 ? 69.433 -0.658 -104.566 1.00 91.06 69 GLN A C 1
ATOM 555 O O . GLN A 1 69 ? 69.012 -0.380 -103.444 1.00 91.06 69 GLN A O 1
ATOM 560 N N . ASN A 1 70 ? 68.639 -0.632 -105.636 1.00 91.44 70 ASN A N 1
ATOM 561 C CA . ASN A 1 70 ? 67.212 -0.313 -105.580 1.00 91.44 70 ASN A CA 1
ATOM 562 C C . ASN A 1 70 ? 66.426 -1.385 -104.810 1.00 91.44 70 ASN A C 1
ATOM 564 O O . ASN A 1 70 ? 65.591 -1.053 -103.977 1.00 91.44 70 ASN A O 1
ATOM 568 N N . ILE A 1 71 ? 66.733 -2.668 -105.021 1.00 92.06 71 ILE A N 1
ATOM 569 C CA . ILE A 1 71 ? 66.125 -3.761 -104.248 1.00 92.06 71 ILE A CA 1
ATOM 570 C C . ILE A 1 71 ? 66.525 -3.660 -102.768 1.00 92.06 71 ILE A C 1
ATOM 572 O O . ILE A 1 71 ? 65.666 -3.745 -101.896 1.00 92.06 71 ILE A O 1
ATOM 576 N N . ALA A 1 72 ? 67.804 -3.420 -102.464 1.00 90.44 72 ALA A N 1
ATOM 577 C CA . ALA A 1 72 ? 68.286 -3.286 -101.089 1.00 90.44 72 ALA A CA 1
ATOM 578 C C . ALA A 1 72 ? 67.687 -2.066 -100.364 1.00 90.44 72 ALA A C 1
ATOM 580 O O . ALA A 1 72 ? 67.349 -2.150 -99.183 1.00 90.44 72 ALA A O 1
ATOM 581 N N . THR A 1 73 ? 67.525 -0.937 -101.060 1.00 92.81 73 THR A N 1
ATOM 582 C CA . THR A 1 73 ? 66.865 0.256 -100.502 1.00 92.81 73 THR A CA 1
ATOM 583 C C . THR A 1 73 ? 65.376 0.022 -100.281 1.00 92.81 73 THR A C 1
ATOM 585 O O . THR A 1 73 ? 64.901 0.327 -99.192 1.00 92.81 73 THR A O 1
ATOM 588 N N . ALA A 1 74 ? 64.668 -0.601 -101.227 1.00 91.81 74 ALA A N 1
ATOM 589 C CA . ALA A 1 74 ? 63.259 -0.958 -101.066 1.00 91.81 74 ALA A CA 1
ATOM 590 C C . ALA A 1 74 ? 63.029 -1.934 -99.897 1.00 91.81 74 ALA A C 1
ATOM 592 O O . ALA A 1 74 ? 62.117 -1.725 -99.099 1.00 91.81 74 ALA A O 1
ATOM 593 N N . LEU A 1 75 ? 63.882 -2.955 -99.739 1.00 92.94 75 LEU A N 1
ATOM 594 C CA . LEU A 1 75 ? 63.825 -3.873 -98.594 1.00 92.94 75 LEU A CA 1
ATOM 595 C C . LEU A 1 75 ? 64.096 -3.142 -97.271 1.00 92.94 75 LEU A C 1
ATOM 597 O O . LEU A 1 75 ? 63.337 -3.301 -96.320 1.00 92.94 75 LEU A O 1
ATOM 601 N N . SER A 1 76 ? 65.109 -2.270 -97.220 1.00 90.69 76 SER A N 1
ATOM 602 C CA . SER A 1 76 ? 65.388 -1.464 -96.022 1.00 90.69 76 SER A CA 1
ATOM 603 C C . SER A 1 76 ? 64.249 -0.493 -95.689 1.00 90.69 76 SER A C 1
ATOM 605 O O . SER A 1 76 ? 63.954 -0.252 -94.519 1.00 90.69 76 SER A O 1
ATOM 607 N N . GLU A 1 77 ? 63.594 0.085 -96.696 1.00 92.75 77 GLU A N 1
ATOM 608 C CA . GLU A 1 77 ? 62.416 0.935 -96.514 1.00 92.75 77 GLU A CA 1
ATOM 609 C C . GLU A 1 77 ? 61.213 0.137 -96.005 1.00 92.75 77 GLU A C 1
ATOM 611 O O . GLU A 1 77 ? 60.530 0.602 -95.091 1.00 92.75 77 GLU A O 1
ATOM 616 N N . GLN A 1 78 ? 60.998 -1.077 -96.520 1.00 94.19 78 GLN A N 1
ATOM 617 C CA . GLN A 1 78 ? 59.958 -1.988 -96.046 1.00 94.19 78 GLN A CA 1
ATOM 618 C C . GLN A 1 78 ? 60.196 -2.412 -94.589 1.00 94.19 78 GLN A C 1
ATOM 620 O O . GLN A 1 78 ? 59.274 -2.336 -93.778 1.00 94.19 78 GLN A O 1
ATOM 625 N N . GLU A 1 79 ? 61.424 -2.788 -94.225 1.00 93.25 79 GLU A N 1
ATOM 626 C CA . GLU A 1 79 ? 61.800 -3.116 -92.844 1.00 93.25 79 GLU A CA 1
ATOM 627 C C . GLU A 1 79 ? 61.603 -1.914 -91.912 1.00 93.25 79 GLU A C 1
ATOM 629 O O . GLU A 1 79 ? 60.985 -2.033 -90.856 1.00 93.25 79 GLU A O 1
ATOM 634 N N . LYS A 1 80 ? 62.044 -0.714 -92.318 1.00 93.62 80 LYS A N 1
ATOM 635 C CA . LYS A 1 80 ? 61.810 0.523 -91.552 1.00 93.62 80 LYS A CA 1
ATOM 636 C C . LYS A 1 80 ? 60.323 0.825 -91.386 1.00 93.62 80 LYS A C 1
ATOM 638 O O . LYS A 1 80 ? 59.929 1.307 -90.325 1.00 93.62 80 LYS A O 1
ATOM 643 N N . ALA A 1 81 ? 59.508 0.590 -92.412 1.00 93.88 81 ALA A N 1
ATOM 644 C CA . ALA A 1 81 ? 58.064 0.772 -92.334 1.00 93.88 81 ALA A CA 1
ATOM 645 C C . ALA A 1 81 ? 57.423 -0.239 -91.369 1.00 93.88 81 ALA A C 1
ATOM 647 O O . ALA A 1 81 ? 56.601 0.163 -90.547 1.00 93.88 81 ALA A O 1
ATOM 648 N N . ALA A 1 82 ? 57.849 -1.506 -91.400 1.00 93.50 82 ALA A N 1
ATOM 649 C CA . ALA A 1 82 ? 57.398 -2.534 -90.464 1.00 93.50 82 ALA A CA 1
ATOM 650 C C . ALA A 1 82 ? 57.763 -2.180 -89.011 1.00 93.50 82 ALA A C 1
ATOM 652 O O . ALA A 1 82 ? 56.879 -2.131 -88.158 1.00 93.50 82 ALA A O 1
ATOM 653 N N . TYR A 1 83 ? 59.019 -1.801 -88.743 1.00 94.19 83 TYR A N 1
ATOM 654 C CA . TYR A 1 83 ? 59.443 -1.370 -87.406 1.00 94.19 83 TYR A CA 1
ATOM 655 C C . TYR A 1 83 ? 58.692 -0.129 -86.912 1.00 94.19 83 TYR A C 1
ATOM 657 O O . TYR A 1 83 ? 58.365 -0.040 -85.731 1.00 94.19 83 TYR A O 1
ATOM 665 N N . LYS A 1 84 ? 58.390 0.833 -87.794 1.00 94.19 84 LYS A N 1
ATOM 666 C CA . LYS A 1 84 ? 57.562 1.995 -87.435 1.00 94.19 84 LYS A CA 1
ATOM 667 C C . LYS A 1 84 ? 56.135 1.587 -87.079 1.00 94.19 84 LYS A C 1
ATOM 669 O O . LYS A 1 84 ? 55.624 2.063 -86.071 1.00 94.19 84 LYS A O 1
ATOM 674 N N . ALA A 1 85 ? 55.522 0.700 -87.862 1.00 94.00 85 ALA A N 1
ATOM 675 C CA . ALA A 1 85 ? 54.176 0.206 -87.591 1.00 94.00 85 ALA A CA 1
ATOM 676 C C . ALA A 1 85 ? 54.107 -0.559 -86.261 1.00 94.00 85 ALA A C 1
ATOM 678 O O . ALA A 1 85 ? 53.159 -0.381 -85.498 1.00 94.00 85 ALA A O 1
ATOM 679 N N . ASP A 1 86 ? 55.117 -1.370 -85.945 1.00 94.62 86 ASP A N 1
ATOM 680 C CA . ASP A 1 86 ? 55.175 -2.084 -84.667 1.00 94.62 86 ASP A CA 1
ATOM 681 C C . ASP A 1 86 ? 55.427 -1.128 -83.492 1.00 94.62 86 ASP A C 1
ATOM 683 O O . ASP A 1 86 ? 54.736 -1.215 -82.480 1.00 94.62 86 ASP A O 1
ATOM 687 N N . LEU A 1 87 ? 56.305 -0.130 -83.647 1.00 95.50 87 LEU A N 1
ATOM 688 C CA . LEU A 1 87 ? 56.479 0.930 -82.646 1.00 95.50 87 LEU A CA 1
ATOM 689 C C . LEU A 1 87 ? 55.196 1.740 -82.410 1.00 95.50 87 LEU A C 1
ATOM 691 O O . LEU A 1 87 ? 54.927 2.143 -81.281 1.00 95.50 87 LEU A O 1
ATOM 695 N N . GLU A 1 88 ? 54.399 2.001 -83.446 1.00 94.25 88 GLU A N 1
ATOM 696 C CA . GLU A 1 88 ? 53.105 2.677 -83.312 1.00 94.25 88 GLU A CA 1
ATOM 697 C C . GLU A 1 88 ? 52.074 1.812 -82.582 1.00 94.25 88 GLU A C 1
ATOM 699 O O . GLU A 1 88 ? 51.360 2.326 -81.719 1.00 94.25 88 GLU A O 1
ATOM 704 N N . LYS A 1 89 ? 52.026 0.500 -82.852 1.00 94.62 89 LYS A N 1
ATOM 705 C CA . LYS A 1 89 ? 51.190 -0.434 -82.081 1.00 94.62 89 LYS A CA 1
ATOM 706 C C . LYS A 1 89 ? 51.593 -0.442 -80.611 1.00 94.62 89 LYS A C 1
ATOM 708 O O . LYS A 1 89 ? 50.717 -0.276 -79.770 1.00 94.62 89 LYS A O 1
ATOM 713 N N . GLU A 1 90 ? 52.886 -0.553 -80.307 1.00 94.38 90 GLU A N 1
ATOM 714 C CA . GLU A 1 90 ? 53.377 -0.545 -78.922 1.00 94.38 90 GLU A CA 1
ATOM 715 C C . GLU A 1 90 ? 53.127 0.795 -78.217 1.00 94.38 90 GLU A C 1
ATOM 717 O O . GLU A 1 90 ? 52.770 0.848 -77.044 1.00 94.38 90 GLU A O 1
ATOM 722 N N . ARG A 1 91 ? 53.231 1.922 -78.927 1.00 95.31 91 ARG A N 1
ATOM 723 C CA . ARG A 1 91 ? 52.822 3.220 -78.368 1.00 95.31 91 ARG A CA 1
ATOM 724 C C . ARG A 1 91 ? 51.333 3.238 -78.041 1.00 95.31 91 ARG A C 1
ATOM 726 O O . ARG A 1 91 ? 50.955 3.696 -76.966 1.00 95.31 91 ARG A O 1
ATOM 733 N N . ASN A 1 92 ? 50.491 2.717 -78.929 1.00 95.19 92 ASN A N 1
ATOM 734 C CA . ASN A 1 92 ? 49.054 2.652 -78.691 1.00 9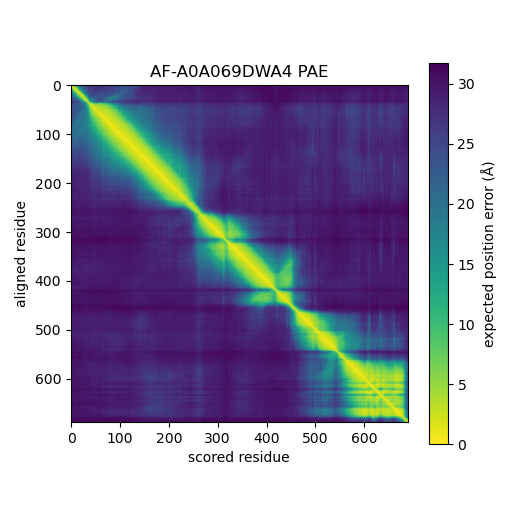5.19 92 ASN A CA 1
ATOM 735 C C . ASN A 1 92 ? 48.719 1.729 -77.505 1.00 95.19 92 ASN A C 1
ATOM 737 O O . ASN A 1 92 ? 47.931 2.129 -76.646 1.00 95.19 92 ASN A O 1
ATOM 741 N N . THR A 1 93 ? 49.351 0.553 -77.391 1.00 95.31 93 THR A N 1
ATOM 742 C CA . THR A 1 93 ? 49.163 -0.353 -76.241 1.00 95.31 93 THR A CA 1
ATOM 743 C C . THR A 1 93 ? 49.605 0.305 -74.936 1.00 95.31 93 THR A C 1
ATOM 745 O O . THR A 1 93 ? 48.859 0.260 -73.958 1.00 95.31 93 THR A O 1
ATOM 748 N N . VAL A 1 94 ? 50.753 0.990 -74.920 1.00 95.62 94 VAL A N 1
ATOM 749 C CA . VAL A 1 94 ? 51.236 1.736 -73.748 1.00 95.62 94 VAL A CA 1
ATOM 750 C C . VAL A 1 94 ? 50.250 2.834 -73.354 1.00 95.62 94 VAL A C 1
ATOM 752 O O . VAL A 1 94 ? 49.854 2.890 -72.192 1.00 95.62 94 VAL A O 1
ATOM 755 N N . THR A 1 95 ? 49.772 3.653 -74.297 1.00 95.25 95 THR A N 1
ATOM 756 C CA . THR A 1 95 ? 48.801 4.718 -73.973 1.00 95.25 95 THR A CA 1
ATOM 757 C C . THR A 1 95 ? 47.479 4.171 -73.427 1.00 95.25 95 THR A C 1
ATOM 759 O O . THR A 1 95 ? 46.858 4.791 -72.560 1.00 95.25 95 THR A O 1
ATOM 762 N N . GLU A 1 96 ? 47.042 2.998 -73.891 1.00 95.19 96 GLU A N 1
ATOM 763 C CA . GLU A 1 96 ? 45.837 2.346 -73.380 1.00 95.19 96 GLU A CA 1
ATOM 764 C C . GLU A 1 96 ? 46.055 1.762 -71.978 1.00 95.19 96 GLU A C 1
ATOM 766 O O . GLU A 1 96 ? 45.218 1.937 -71.088 1.00 95.19 96 GLU A O 1
ATOM 771 N N . LEU A 1 97 ? 47.216 1.147 -71.728 1.00 94.88 97 LEU A N 1
ATOM 772 C CA . LEU A 1 97 ? 47.604 0.687 -70.395 1.00 94.88 97 LEU A CA 1
ATOM 773 C C . LEU A 1 97 ? 47.729 1.855 -69.409 1.00 94.88 97 LEU A C 1
ATOM 775 O O . LEU A 1 97 ? 47.229 1.757 -68.289 1.00 94.88 97 LEU A O 1
ATOM 779 N N . GLU A 1 98 ? 48.304 2.985 -69.818 1.00 95.25 98 GLU A N 1
ATOM 780 C CA . GLU A 1 98 ? 48.376 4.205 -69.007 1.00 95.25 98 GLU A CA 1
ATOM 781 C C . GLU A 1 98 ? 46.983 4.745 -68.661 1.00 95.25 98 GLU A C 1
ATOM 783 O O . GLU A 1 98 ? 46.719 5.088 -67.501 1.00 95.25 98 GLU A O 1
ATOM 788 N N . ARG A 1 99 ? 46.050 4.770 -69.628 1.00 95.38 99 ARG A N 1
ATOM 789 C CA . ARG A 1 99 ? 44.646 5.122 -69.359 1.00 95.38 99 ARG A CA 1
ATOM 790 C C . ARG A 1 99 ? 44.019 4.162 -68.357 1.00 95.38 99 ARG A C 1
ATOM 792 O O . ARG A 1 99 ? 43.400 4.621 -67.393 1.00 95.38 99 ARG A O 1
ATOM 799 N N . ARG A 1 100 ? 44.201 2.853 -68.540 1.00 95.56 100 ARG A N 1
ATOM 800 C CA . ARG A 1 100 ? 43.659 1.831 -67.638 1.00 95.56 100 ARG A CA 1
ATOM 801 C C . ARG A 1 100 ? 44.222 1.970 -66.226 1.00 95.56 100 ARG A C 1
ATOM 803 O O . ARG A 1 100 ? 43.447 1.959 -65.273 1.00 95.56 100 ARG A O 1
ATOM 810 N N . VAL A 1 101 ? 45.528 2.189 -66.076 1.00 95.38 101 VAL A N 1
ATOM 811 C CA . VAL A 1 101 ? 46.174 2.455 -64.779 1.00 95.38 101 VAL A CA 1
ATOM 812 C C . VAL A 1 101 ? 45.610 3.724 -64.141 1.00 95.38 101 VAL A C 1
ATOM 814 O O . VAL A 1 101 ? 45.311 3.728 -62.949 1.00 95.38 101 VAL A O 1
ATOM 817 N N . LYS A 1 102 ? 45.392 4.792 -64.915 1.00 95.44 102 LYS A N 1
ATOM 818 C CA . LYS A 1 102 ? 44.805 6.038 -64.401 1.00 95.44 102 LYS A CA 1
ATOM 819 C C . LYS A 1 102 ? 43.367 5.846 -63.910 1.00 95.44 102 LYS A C 1
ATOM 821 O O . LYS A 1 102 ? 42.995 6.413 -62.886 1.00 95.44 102 LYS A O 1
ATOM 826 N N . ILE A 1 103 ? 42.560 5.053 -64.616 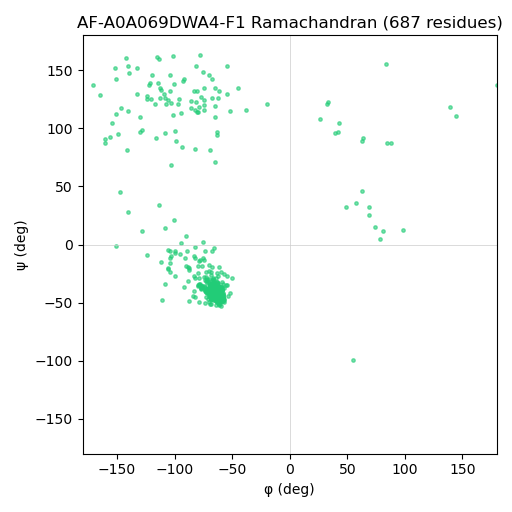1.00 95.88 103 ILE A N 1
ATOM 827 C CA . ILE A 1 103 ? 41.197 4.703 -64.188 1.00 95.88 103 ILE A CA 1
ATOM 828 C C . ILE A 1 103 ? 41.239 3.849 -62.916 1.00 95.88 103 ILE A C 1
ATOM 830 O O . ILE A 1 103 ? 40.503 4.137 -61.975 1.00 95.88 103 ILE A O 1
ATOM 834 N N . LEU A 1 104 ? 42.120 2.844 -62.860 1.00 93.56 104 LEU A N 1
ATOM 835 C CA . LEU A 1 104 ? 42.276 1.981 -61.688 1.00 93.56 104 LEU A CA 1
ATOM 836 C C . LEU A 1 104 ? 42.713 2.769 -60.450 1.00 93.56 104 LEU A C 1
ATOM 838 O O . LEU A 1 104 ? 42.080 2.620 -59.414 1.00 93.56 104 LEU A O 1
ATOM 842 N N . LYS A 1 105 ? 43.695 3.673 -60.568 1.00 95.06 105 LYS A N 1
ATOM 843 C CA . LYS A 1 105 ? 44.129 4.540 -59.457 1.00 95.06 105 LYS A CA 1
ATOM 844 C C . LYS A 1 105 ? 42.993 5.399 -58.906 1.00 95.06 105 LYS A C 1
ATOM 846 O O . LYS A 1 105 ? 42.819 5.468 -57.699 1.00 95.06 105 LYS A O 1
ATOM 851 N N . ARG A 1 106 ? 42.178 6.003 -59.781 1.00 95.19 106 ARG A N 1
ATOM 852 C CA . ARG A 1 106 ? 41.001 6.781 -59.349 1.00 95.19 106 ARG A CA 1
ATOM 853 C C . ARG A 1 106 ? 39.947 5.913 -58.671 1.00 95.19 106 ARG A C 1
ATOM 855 O O . ARG A 1 106 ? 39.282 6.373 -57.754 1.00 95.19 106 ARG A O 1
ATOM 862 N N . ARG A 1 107 ? 39.746 4.680 -59.143 1.00 94.62 107 ARG A N 1
ATOM 863 C CA . ARG A 1 107 ? 38.818 3.740 -58.502 1.00 94.62 107 ARG A CA 1
ATOM 864 C C . ARG A 1 107 ? 39.332 3.317 -57.128 1.00 94.62 107 ARG A C 1
ATOM 866 O O . ARG A 1 107 ? 38.546 3.262 -56.196 1.00 94.62 107 ARG A O 1
ATOM 873 N N . GLU A 1 108 ? 40.624 3.041 -57.010 1.00 93.94 108 GLU A N 1
ATOM 874 C CA . GLU A 1 108 ? 41.271 2.697 -55.744 1.00 93.94 108 GLU A CA 1
ATOM 875 C C . GLU A 1 108 ? 41.195 3.851 -54.736 1.00 93.94 108 GLU A C 1
ATOM 877 O O . GLU A 1 108 ? 40.883 3.621 -53.576 1.00 93.94 108 GLU A O 1
ATOM 882 N N . GLU A 1 109 ? 41.414 5.088 -55.186 1.00 95.06 109 GLU A N 1
ATOM 883 C CA . GLU A 1 109 ? 41.268 6.296 -54.367 1.00 95.06 109 GLU A CA 1
ATOM 884 C C . GLU A 1 109 ? 39.831 6.466 -53.862 1.00 95.06 109 GLU A C 1
ATOM 886 O O . GLU A 1 109 ? 39.631 6.568 -52.660 1.00 95.06 109 GLU A O 1
ATOM 891 N N . LYS A 1 110 ? 38.823 6.336 -54.738 1.00 95.62 110 LYS A N 1
ATOM 892 C CA . LYS A 1 110 ? 37.409 6.360 -54.322 1.00 95.62 110 LYS A CA 1
ATOM 893 C C . LYS A 1 110 ? 37.069 5.283 -53.295 1.00 95.62 110 LYS A C 1
ATOM 895 O O . LYS A 1 110 ? 36.383 5.570 -52.328 1.00 95.62 110 LYS A O 1
ATOM 900 N N . VAL A 1 111 ? 37.555 4.055 -53.489 1.00 94.00 111 VAL A N 1
ATOM 901 C CA . VAL A 1 111 ? 37.327 2.964 -52.528 1.00 94.00 111 VAL A CA 1
ATOM 902 C C . VAL A 1 111 ? 38.045 3.242 -51.205 1.00 94.00 111 VAL A C 1
ATOM 904 O O . VAL A 1 111 ? 37.503 2.929 -50.150 1.00 94.00 111 VAL A O 1
ATOM 907 N N . ARG A 1 112 ? 39.240 3.848 -51.231 1.00 96.62 112 ARG A N 1
ATOM 908 C CA . ARG A 1 112 ? 39.941 4.287 -50.015 1.00 96.62 112 ARG A CA 1
ATOM 909 C C . ARG A 1 112 ? 39.169 5.380 -49.274 1.00 96.62 112 ARG A C 1
ATOM 911 O O . ARG A 1 112 ? 39.087 5.302 -48.053 1.00 96.62 112 ARG A O 1
ATOM 918 N N . ASP A 1 113 ? 38.578 6.331 -49.991 1.00 95.94 113 ASP A N 1
ATOM 919 C CA . ASP A 1 113 ? 37.756 7.396 -49.405 1.00 95.94 113 ASP A CA 1
ATOM 920 C C . ASP A 1 113 ? 36.428 6.853 -48.846 1.00 95.94 113 ASP A C 1
ATOM 922 O O . ASP A 1 113 ? 36.012 7.206 -47.747 1.00 95.94 113 ASP A O 1
ATOM 926 N N . GLU A 1 114 ? 35.766 5.939 -49.559 1.00 95.25 114 GLU A N 1
ATOM 927 C CA . GLU A 1 114 ? 34.564 5.255 -49.063 1.00 95.25 114 GLU A CA 1
ATOM 928 C C . GLU A 1 114 ? 34.875 4.426 -47.807 1.00 95.25 114 GLU A C 1
ATOM 930 O O . GLU A 1 114 ? 34.106 4.440 -46.843 1.00 95.25 114 GLU A O 1
ATOM 935 N N . LEU A 1 115 ? 36.026 3.745 -47.783 1.00 94.38 115 LEU A N 1
ATOM 936 C CA . LEU A 1 115 ? 36.480 2.976 -46.628 1.00 94.38 115 LEU A CA 1
ATOM 937 C C . LEU A 1 115 ? 36.810 3.880 -45.433 1.00 94.38 115 LEU A C 1
ATOM 939 O O . LEU A 1 115 ? 36.437 3.539 -44.312 1.00 94.38 115 LEU A O 1
ATOM 943 N N . SER A 1 116 ? 37.481 5.017 -45.643 1.00 95.44 116 SER A N 1
ATOM 944 C CA . SER A 1 116 ? 37.806 5.947 -44.556 1.00 95.44 116 SER A CA 1
ATOM 945 C C . SER A 1 116 ? 36.542 6.565 -43.954 1.00 95.44 116 SER A C 1
ATOM 947 O O . SER A 1 116 ? 36.395 6.564 -42.733 1.00 95.44 116 SER A O 1
ATOM 949 N N . LEU A 1 117 ? 35.579 6.976 -44.785 1.00 96.31 117 LEU A N 1
ATOM 950 C CA . LEU A 1 117 ? 34.278 7.472 -44.327 1.00 96.31 117 LEU A CA 1
ATOM 951 C C . LEU A 1 117 ? 33.497 6.403 -43.552 1.00 96.31 117 LEU A C 1
ATOM 953 O O . LEU A 1 117 ? 32.942 6.695 -42.489 1.00 96.31 117 LEU A O 1
ATOM 957 N N . ALA A 1 118 ? 33.491 5.157 -44.037 1.00 93.12 118 ALA A N 1
ATOM 958 C CA . ALA A 1 118 ? 32.865 4.042 -43.333 1.00 93.12 118 ALA A CA 1
ATOM 959 C C . ALA A 1 118 ? 33.543 3.780 -41.975 1.00 93.12 118 ALA A C 1
ATOM 961 O O . ALA A 1 118 ? 32.856 3.656 -40.961 1.00 93.12 118 ALA A O 1
ATOM 962 N N . MET A 1 119 ? 34.879 3.772 -41.923 1.00 95.19 119 MET A N 1
ATOM 963 C CA . MET A 1 119 ? 35.639 3.614 -40.677 1.00 95.19 119 MET A CA 1
ATOM 964 C C . MET A 1 119 ? 35.359 4.744 -39.682 1.00 95.19 119 MET A C 1
ATOM 966 O O . MET A 1 119 ? 35.194 4.482 -38.493 1.00 95.19 119 MET A O 1
ATOM 970 N N . GLU A 1 120 ? 35.268 5.992 -40.142 1.00 95.94 120 GLU A N 1
ATOM 971 C CA . GLU A 1 120 ? 34.899 7.116 -39.283 1.00 95.94 120 GLU A CA 1
ATOM 972 C C . GLU A 1 120 ? 33.474 6.988 -38.742 1.00 95.94 120 GLU A C 1
ATOM 974 O O . GLU A 1 120 ? 33.256 7.238 -37.558 1.00 95.94 120 GLU A O 1
ATOM 979 N N . SER A 1 121 ? 32.505 6.590 -39.574 1.00 94.62 121 SER A N 1
ATOM 980 C CA . SER A 1 121 ? 31.122 6.376 -39.123 1.00 94.62 121 SER A CA 1
ATOM 981 C C . SER A 1 121 ? 31.030 5.271 -38.067 1.00 94.62 121 SER A C 1
ATOM 983 O O . SER A 1 121 ? 30.447 5.492 -37.009 1.00 94.62 121 SER A O 1
ATOM 985 N N . LEU A 1 122 ? 31.718 4.146 -38.283 1.00 94.56 122 LEU A N 1
ATOM 986 C CA . LEU A 1 122 ? 31.751 3.029 -37.343 1.00 94.56 122 LEU A CA 1
ATOM 987 C C . LEU A 1 122 ? 32.463 3.402 -36.037 1.00 94.56 122 LEU A C 1
ATOM 989 O O . LEU A 1 122 ? 32.036 2.989 -34.963 1.00 94.56 122 LEU A O 1
ATOM 993 N N . ASN A 1 123 ? 33.522 4.215 -36.101 1.00 95.25 123 ASN A N 1
ATOM 994 C CA . ASN A 1 123 ? 34.179 4.729 -34.901 1.00 95.25 123 ASN A CA 1
ATOM 995 C C . ASN A 1 123 ? 33.269 5.676 -34.109 1.00 95.25 123 ASN A C 1
ATOM 997 O O . ASN A 1 123 ? 33.246 5.577 -32.885 1.00 95.25 123 ASN A O 1
ATOM 1001 N N . ARG A 1 124 ? 32.496 6.548 -34.776 1.00 96.00 124 ARG A N 1
ATOM 1002 C CA . ARG A 1 124 ? 31.506 7.410 -34.105 1.00 96.00 124 ARG A CA 1
ATOM 1003 C C . ARG A 1 124 ? 30.438 6.568 -33.406 1.00 96.00 124 ARG A C 1
ATOM 1005 O O . ARG A 1 124 ? 30.252 6.716 -32.201 1.00 96.00 124 ARG A O 1
ATOM 1012 N N . GLU A 1 125 ? 29.831 5.617 -34.116 1.00 94.88 125 GLU A N 1
ATOM 1013 C CA . GLU A 1 125 ? 28.840 4.698 -33.540 1.00 94.88 125 GLU A CA 1
ATOM 1014 C C . GLU A 1 125 ? 29.414 3.901 -32.364 1.00 94.88 125 GLU A C 1
ATOM 1016 O O . GLU A 1 125 ? 28.777 3.786 -31.318 1.00 94.88 125 GLU A O 1
ATOM 1021 N N . ARG A 1 126 ? 30.649 3.404 -32.488 1.00 96.88 126 ARG A N 1
ATOM 1022 C CA . ARG A 1 126 ? 31.344 2.718 -31.397 1.00 96.88 126 ARG A CA 1
ATOM 1023 C C . ARG A 1 126 ? 31.492 3.621 -30.173 1.00 96.88 126 ARG A C 1
ATOM 1025 O O . ARG A 1 126 ? 31.165 3.180 -29.077 1.00 96.88 126 ARG A O 1
ATOM 1032 N N . THR A 1 127 ? 31.952 4.862 -30.340 1.00 95.56 127 THR A N 1
ATOM 1033 C CA . THR A 1 127 ? 32.110 5.795 -29.211 1.00 95.56 127 THR A CA 1
ATOM 1034 C C . THR A 1 127 ? 30.777 6.156 -28.557 1.00 95.56 127 THR A C 1
ATOM 1036 O O . THR A 1 127 ? 30.712 6.250 -27.336 1.00 95.56 127 THR A O 1
ATOM 1039 N N . GLU A 1 128 ? 29.700 6.288 -29.337 1.00 95.81 128 GLU A N 1
ATOM 1040 C CA . GLU A 1 128 ? 28.352 6.520 -28.804 1.00 95.81 128 GLU A CA 1
ATOM 1041 C C . GLU A 1 128 ? 27.808 5.306 -28.041 1.00 95.81 128 GLU A C 1
ATOM 1043 O O . GLU A 1 128 ? 27.102 5.456 -27.045 1.00 95.81 128 GLU A O 1
ATOM 1048 N N . LEU A 1 129 ? 28.101 4.088 -28.503 1.00 93.56 129 LEU A N 1
ATOM 1049 C CA . LEU A 1 129 ? 27.717 2.868 -27.794 1.00 93.56 129 LEU A CA 1
ATOM 1050 C C . LEU A 1 129 ? 28.536 2.681 -26.513 1.00 93.56 129 LEU A C 1
ATOM 1052 O O . LEU A 1 129 ? 27.975 2.291 -25.491 1.00 93.56 129 LEU A O 1
ATOM 1056 N N . GLU A 1 130 ? 29.833 2.990 -26.543 1.00 95.81 130 GLU A N 1
ATOM 1057 C CA . GLU A 1 130 ? 30.694 2.979 -25.358 1.00 95.81 130 GLU A CA 1
ATOM 1058 C C . GLU A 1 130 ? 30.221 4.010 -24.322 1.00 95.81 130 GLU A C 1
ATOM 1060 O O . GLU A 1 130 ? 30.094 3.659 -23.149 1.00 95.81 130 GLU A O 1
ATOM 1065 N N . SER A 1 131 ? 29.864 5.235 -24.735 1.00 95.94 131 SER A N 1
ATOM 1066 C CA . SER A 1 131 ? 29.327 6.247 -23.815 1.00 95.94 131 SER A CA 1
ATOM 1067 C C . SER A 1 131 ? 27.991 5.809 -23.212 1.00 95.94 131 SER A C 1
ATOM 1069 O O . SER A 1 131 ? 27.853 5.800 -21.993 1.00 95.94 131 SER A O 1
ATOM 1071 N N . LYS A 1 132 ? 27.052 5.317 -24.034 1.00 96.12 132 LYS A N 1
ATOM 1072 C CA . LYS A 1 132 ? 25.770 4.770 -23.550 1.00 96.12 132 LYS A CA 1
ATOM 1073 C C . LYS A 1 132 ? 25.975 3.602 -22.586 1.00 96.12 132 LYS A C 1
ATOM 1075 O O . LYS A 1 132 ? 25.234 3.468 -21.619 1.00 96.12 132 LYS A O 1
ATOM 1080 N N . SER A 1 133 ? 26.969 2.747 -22.829 1.00 93.44 133 SER A N 1
ATOM 1081 C CA . SER A 1 133 ? 27.292 1.641 -21.925 1.00 93.44 133 SER A CA 1
ATOM 1082 C C . SER A 1 133 ? 27.813 2.134 -20.574 1.00 93.44 133 SER A C 1
ATOM 1084 O O . SER A 1 133 ? 27.503 1.512 -19.558 1.00 93.44 133 SER A O 1
ATOM 1086 N N . ILE A 1 134 ? 28.602 3.211 -20.551 1.00 96.25 134 ILE A N 1
ATOM 1087 C CA . ILE A 1 134 ? 29.089 3.833 -19.313 1.00 96.25 134 ILE A CA 1
ATOM 1088 C C . ILE A 1 134 ? 27.923 4.482 -18.562 1.00 96.25 134 ILE A C 1
ATOM 1090 O O . ILE A 1 134 ? 27.753 4.203 -17.377 1.00 96.25 134 ILE A O 1
ATOM 1094 N N . ASP A 1 135 ? 27.077 5.249 -19.251 1.00 95.00 135 ASP A N 1
ATOM 1095 C CA . ASP A 1 135 ? 25.906 5.904 -18.656 1.00 95.00 135 ASP A CA 1
ATOM 1096 C C . ASP A 1 135 ? 24.960 4.873 -18.020 1.00 95.00 135 ASP A C 1
ATOM 1098 O O . ASP A 1 135 ? 24.580 4.995 -16.855 1.00 95.00 135 ASP A O 1
ATOM 1102 N N . LEU A 1 136 ? 24.658 3.785 -18.742 1.00 93.25 136 LEU A N 1
ATOM 1103 C CA . LEU A 1 136 ? 23.860 2.676 -18.215 1.00 93.25 136 LEU A CA 1
ATOM 1104 C C . LEU A 1 136 ? 24.538 2.003 -17.015 1.00 93.25 136 LEU A C 1
ATOM 1106 O O . LEU A 1 136 ? 23.864 1.625 -16.055 1.00 93.25 136 LEU A O 1
ATOM 1110 N N . TYR A 1 137 ? 25.864 1.852 -17.026 1.00 95.12 137 TYR A N 1
ATOM 1111 C CA . TYR A 1 137 ? 26.587 1.298 -15.883 1.00 95.12 137 TYR A CA 1
ATOM 1112 C C . TYR A 1 137 ? 26.481 2.215 -14.654 1.00 95.12 137 TYR A C 1
ATOM 1114 O O . TYR A 1 137 ? 26.178 1.737 -13.559 1.00 95.12 137 TYR A O 1
ATOM 1122 N N . GLU A 1 138 ? 26.634 3.528 -14.821 1.00 95.75 138 GLU A N 1
ATOM 1123 C CA . GLU A 1 138 ? 26.445 4.497 -13.740 1.00 95.75 138 GLU A CA 1
ATOM 1124 C C . GLU A 1 138 ? 25.011 4.509 -13.204 1.00 95.75 138 GLU A C 1
ATOM 1126 O O . GLU A 1 138 ? 24.809 4.526 -11.989 1.00 95.75 138 GLU A O 1
ATOM 1131 N N . GLU A 1 139 ? 24.009 4.474 -14.083 1.00 94.56 139 GLU A N 1
ATOM 1132 C CA . GLU A 1 139 ? 22.602 4.382 -13.691 1.00 94.56 139 GLU A CA 1
ATOM 1133 C C . GLU A 1 139 ? 22.330 3.102 -12.904 1.00 94.56 139 GLU A C 1
ATOM 1135 O O . GLU A 1 139 ? 21.718 3.152 -11.836 1.00 94.56 139 GLU A O 1
ATOM 1140 N N . THR A 1 140 ? 22.836 1.956 -13.368 1.00 91.62 140 THR A N 1
ATOM 1141 C CA . THR A 1 140 ? 22.678 0.691 -12.638 1.00 91.62 140 THR A CA 1
ATOM 1142 C C . THR A 1 140 ? 23.387 0.719 -11.285 1.00 91.62 140 THR A C 1
ATOM 1144 O O . THR A 1 140 ? 22.866 0.157 -10.324 1.00 91.62 140 THR A O 1
ATOM 1147 N N . SER A 1 141 ? 24.531 1.402 -11.169 1.00 94.94 141 SER A N 1
ATOM 1148 C CA . SER A 1 141 ? 25.227 1.593 -9.893 1.00 94.94 141 SER A CA 1
ATOM 1149 C C . SER A 1 141 ? 24.414 2.469 -8.937 1.00 94.94 141 SER A C 1
ATOM 1151 O O . SER A 1 141 ? 24.190 2.074 -7.795 1.00 94.94 141 SER A O 1
ATOM 1153 N N . LYS A 1 142 ? 23.894 3.608 -9.413 1.00 95.81 142 LYS A N 1
ATOM 1154 C CA . LYS A 1 142 ? 23.030 4.513 -8.632 1.00 95.81 142 LYS A CA 1
ATOM 1155 C C . LYS A 1 142 ? 21.739 3.818 -8.191 1.00 95.81 142 LYS A C 1
ATOM 1157 O O . LYS A 1 142 ? 21.275 4.017 -7.073 1.00 95.81 142 LYS A O 1
ATOM 1162 N N . LEU A 1 143 ? 21.148 2.987 -9.052 1.00 92.44 143 LEU A N 1
ATOM 1163 C CA . LEU A 1 143 ? 19.960 2.200 -8.713 1.00 92.44 143 LEU A CA 1
ATOM 1164 C C . LEU A 1 143 ? 20.263 1.114 -7.676 1.00 92.44 143 LEU A C 1
ATOM 1166 O O . LEU A 1 143 ? 19.445 0.903 -6.786 1.00 92.44 143 LEU A O 1
ATOM 1170 N N . LYS A 1 144 ? 21.427 0.455 -7.747 1.00 94.94 144 LYS A N 1
ATOM 1171 C CA . LYS A 1 144 ? 21.866 -0.506 -6.721 1.00 94.94 144 LYS A CA 1
ATOM 1172 C C . LYS A 1 144 ? 22.095 0.161 -5.366 1.00 94.94 144 LYS A C 1
ATOM 1174 O O . LYS A 1 144 ? 21.708 -0.408 -4.353 1.00 94.94 144 LYS A O 1
ATOM 1179 N N . GLU A 1 145 ? 22.680 1.355 -5.346 1.00 95.81 145 GLU A N 1
ATOM 1180 C CA . GLU A 1 145 ? 22.872 2.133 -4.116 1.00 95.81 145 GLU A CA 1
ATOM 1181 C C . GLU A 1 145 ? 21.525 2.520 -3.49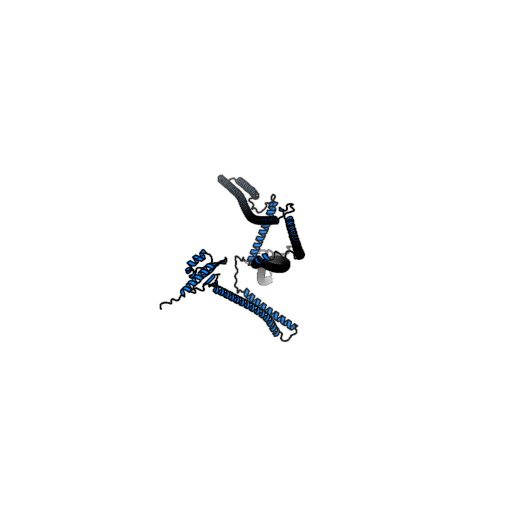2 1.00 95.81 145 GLU A C 1
ATOM 1183 O O . GLU A 1 145 ? 21.267 2.185 -2.340 1.00 95.81 145 GLU A O 1
ATOM 1188 N N . LYS A 1 146 ? 20.600 3.077 -4.288 1.00 94.69 146 LYS A N 1
ATOM 1189 C CA . LYS A 1 146 ? 19.227 3.373 -3.839 1.00 94.69 146 LYS A CA 1
ATOM 1190 C C . LYS A 1 146 ? 18.476 2.134 -3.350 1.00 94.69 146 LYS A C 1
ATOM 1192 O O . LYS A 1 146 ? 17.690 2.227 -2.411 1.00 94.69 146 LYS A O 1
ATOM 1197 N N . LEU A 1 147 ? 18.689 0.980 -3.987 1.00 94.12 147 LEU A N 1
ATOM 1198 C CA . LEU A 1 147 ? 18.104 -0.284 -3.543 1.00 94.12 147 LEU A CA 1
ATOM 1199 C C . LEU A 1 147 ? 18.667 -0.695 -2.177 1.00 94.12 147 LEU A C 1
ATOM 1201 O O . LEU A 1 147 ? 17.889 -1.046 -1.300 1.00 94.12 147 LEU A O 1
ATOM 1205 N N . SER A 1 148 ? 19.983 -0.588 -1.972 1.00 95.50 148 SER A N 1
ATOM 1206 C CA . SER A 1 148 ? 20.617 -0.859 -0.675 1.00 95.50 148 SER A CA 1
ATOM 1207 C C . SER A 1 148 ? 20.094 0.073 0.421 1.00 95.50 148 SER A C 1
ATOM 1209 O O . SER A 1 148 ? 19.758 -0.387 1.507 1.00 95.50 148 SER A O 1
ATOM 1211 N N . GLU A 1 149 ? 19.962 1.372 0.138 1.00 95.56 149 GLU A N 1
ATOM 1212 C CA . GLU A 1 149 ? 19.384 2.342 1.078 1.00 95.56 149 GLU A CA 1
ATOM 1213 C C . GLU A 1 149 ? 17.922 2.000 1.419 1.00 95.56 149 GLU A C 1
ATOM 1215 O O . GLU A 1 149 ? 17.508 2.044 2.581 1.00 95.56 149 GLU A O 1
ATOM 1220 N N . ALA A 1 150 ? 17.127 1.612 0.418 1.00 91.50 150 ALA A N 1
ATOM 1221 C CA . ALA A 1 150 ? 15.753 1.166 0.625 1.00 91.50 150 ALA A CA 1
ATOM 1222 C C . ALA A 1 150 ? 15.689 -0.127 1.463 1.00 91.50 150 ALA A C 1
ATOM 1224 O O . ALA A 1 150 ? 14.862 -0.233 2.368 1.00 91.50 150 ALA A O 1
ATOM 1225 N N . GLU A 1 151 ? 16.582 -1.087 1.225 1.00 95.50 151 GLU A N 1
ATOM 1226 C CA . GLU A 1 151 ? 16.679 -2.317 2.017 1.00 95.50 151 GLU A CA 1
ATOM 1227 C C . GLU A 1 151 ? 17.069 -2.033 3.475 1.00 95.50 151 GLU A C 1
ATOM 1229 O O . GLU A 1 151 ? 16.476 -2.603 4.395 1.00 95.50 151 GLU A O 1
ATOM 1234 N N . ASP A 1 152 ? 18.008 -1.118 3.717 1.00 95.12 152 ASP A N 1
ATOM 1235 C CA . ASP A 1 152 ? 18.421 -0.742 5.071 1.00 95.12 152 ASP A CA 1
ATOM 1236 C C . ASP A 1 152 ? 17.318 0.021 5.818 1.00 95.12 152 ASP A C 1
ATOM 1238 O O . ASP A 1 152 ? 17.056 -0.243 6.999 1.00 95.12 152 ASP A O 1
ATOM 1242 N N . THR A 1 153 ? 16.592 0.912 5.132 1.00 95.06 153 THR A N 1
ATOM 1243 C CA . THR A 1 153 ? 15.418 1.573 5.724 1.00 95.06 153 THR A CA 1
ATOM 1244 C C . THR A 1 153 ? 14.311 0.567 6.039 1.00 95.06 153 THR A C 1
ATOM 1246 O O . THR A 1 153 ? 13.773 0.611 7.150 1.00 95.06 153 THR A O 1
ATOM 1249 N N . MET A 1 154 ? 14.030 -0.392 5.150 1.00 92.81 154 MET A N 1
ATOM 1250 C CA . MET A 1 154 ? 13.095 -1.491 5.413 1.00 92.81 154 MET A CA 1
ATOM 1251 C C . MET A 1 154 ? 13.506 -2.310 6.637 1.00 92.81 154 MET A C 1
ATOM 1253 O O . MET A 1 154 ? 12.689 -2.491 7.538 1.00 92.81 154 MET A O 1
ATOM 1257 N N . ARG A 1 155 ? 14.774 -2.734 6.737 1.00 95.88 155 ARG A N 1
ATOM 1258 C CA . ARG A 1 155 ? 15.283 -3.462 7.913 1.00 95.88 155 ARG A CA 1
ATOM 1259 C C . ARG A 1 155 ? 15.105 -2.658 9.200 1.00 95.88 155 ARG A C 1
ATOM 1261 O O . ARG A 1 155 ? 14.686 -3.207 10.217 1.00 95.88 155 ARG A O 1
ATOM 1268 N N . SER A 1 156 ? 15.373 -1.351 9.167 1.00 93.88 156 SER A N 1
ATOM 1269 C CA . SER A 1 156 ? 15.183 -0.485 10.338 1.00 93.88 156 SER A CA 1
ATOM 1270 C C . SER A 1 156 ? 13.710 -0.378 10.761 1.00 93.88 156 SER A C 1
ATOM 1272 O O . SER A 1 156 ? 13.405 -0.363 11.956 1.00 93.88 156 SER A O 1
ATOM 1274 N N . LEU A 1 157 ? 12.784 -0.346 9.795 1.00 91.94 157 LEU A N 1
ATOM 1275 C CA . LEU A 1 157 ? 11.344 -0.320 10.047 1.00 91.94 157 LEU A CA 1
ATOM 1276 C C . LEU A 1 157 ? 10.837 -1.669 10.560 1.00 91.94 157 LEU A C 1
ATOM 1278 O O . LEU A 1 157 ? 10.022 -1.689 11.478 1.00 91.94 157 LEU A O 1
ATOM 1282 N N . GLU A 1 158 ? 11.350 -2.786 10.044 1.00 94.69 158 GLU A N 1
ATOM 1283 C CA . GLU A 1 158 ? 11.032 -4.129 10.543 1.00 94.69 158 GLU A CA 1
ATOM 1284 C C . GLU A 1 158 ? 11.458 -4.318 12.002 1.00 94.69 158 GLU A C 1
ATOM 1286 O O . GLU A 1 158 ? 10.711 -4.896 12.794 1.00 94.69 158 GLU A O 1
ATOM 1291 N N . ILE A 1 159 ? 12.633 -3.806 12.387 1.00 95.75 159 ILE A N 1
ATOM 1292 C CA . ILE A 1 159 ? 13.090 -3.832 13.784 1.00 95.75 159 ILE A CA 1
ATOM 1293 C C . ILE A 1 159 ? 12.134 -3.018 14.666 1.00 95.75 159 ILE A C 1
ATOM 1295 O O . ILE A 1 159 ? 11.634 -3.542 15.661 1.00 95.75 159 ILE A O 1
ATOM 1299 N N . LYS A 1 160 ? 11.791 -1.784 14.267 1.00 94.38 160 LYS A N 1
ATOM 1300 C CA . LYS A 1 160 ? 10.831 -0.937 15.003 1.00 94.38 160 LYS A CA 1
ATOM 1301 C C . LYS A 1 160 ? 9.437 -1.565 15.099 1.00 94.38 160 LYS A C 1
ATOM 1303 O O . LYS A 1 160 ? 8.766 -1.434 16.126 1.00 94.38 160 LYS A O 1
ATOM 1308 N N . ALA A 1 161 ? 8.993 -2.261 14.052 1.00 92.19 161 ALA A N 1
ATOM 1309 C CA . ALA A 1 161 ? 7.727 -2.984 14.045 1.00 92.19 161 ALA A CA 1
ATOM 1310 C C . ALA A 1 161 ? 7.745 -4.145 15.052 1.00 92.19 161 ALA A C 1
ATOM 1312 O O . ALA A 1 161 ? 6.821 -4.259 15.855 1.00 92.19 161 ALA A O 1
ATOM 1313 N N . LYS A 1 162 ? 8.826 -4.939 15.088 1.00 94.69 162 LYS A N 1
ATOM 1314 C CA . LYS A 1 162 ? 9.011 -6.015 16.080 1.00 94.69 162 LYS A CA 1
ATOM 1315 C C . LYS A 1 162 ? 9.087 -5.483 17.511 1.00 94.69 162 LYS A C 1
ATOM 1317 O O . LYS A 1 162 ? 8.506 -6.076 18.416 1.00 94.69 162 LYS A O 1
ATOM 1322 N N . GLU A 1 163 ? 9.768 -4.362 17.739 1.00 94.31 163 GLU A N 1
ATOM 1323 C CA . GLU A 1 163 ? 9.810 -3.708 19.055 1.00 94.31 163 GLU A CA 1
ATOM 1324 C C . GLU A 1 163 ? 8.417 -3.249 19.507 1.00 94.31 163 GLU A C 1
ATOM 1326 O O . GLU A 1 163 ? 8.021 -3.503 20.648 1.00 94.31 163 GLU A O 1
ATOM 1331 N N . SER A 1 164 ? 7.649 -2.644 18.598 1.00 89.06 164 SER A N 1
ATOM 1332 C CA . SER A 1 164 ? 6.272 -2.206 18.859 1.00 89.06 164 SER A CA 1
ATOM 1333 C C . SER A 1 164 ? 5.335 -3.389 19.115 1.00 89.06 164 SER A C 1
ATOM 1335 O O . SER A 1 164 ? 4.491 -3.335 20.009 1.00 89.06 164 SER A O 1
ATOM 1337 N N . GLU A 1 165 ? 5.499 -4.489 18.379 1.00 94.44 165 GLU A N 1
ATOM 1338 C CA . GLU A 1 165 ? 4.737 -5.721 18.582 1.00 94.44 165 GLU A CA 1
ATOM 1339 C C . GLU A 1 165 ? 5.058 -6.374 19.932 1.00 94.44 165 GLU A C 1
ATOM 1341 O O . GLU A 1 165 ? 4.147 -6.757 20.668 1.00 94.44 165 GLU A O 1
ATOM 1346 N N . ASN A 1 166 ? 6.335 -6.411 20.314 1.00 94.88 166 ASN A N 1
ATOM 1347 C CA . ASN A 1 166 ? 6.752 -6.883 21.630 1.00 94.88 166 ASN A CA 1
ATOM 1348 C C . ASN A 1 166 ? 6.168 -6.007 22.748 1.00 94.88 166 ASN A C 1
ATOM 1350 O O . ASN A 1 166 ? 5.673 -6.541 23.741 1.00 94.88 166 ASN A O 1
ATOM 1354 N N . ALA A 1 167 ? 6.170 -4.679 22.597 1.00 93.62 167 ALA A N 1
ATOM 1355 C CA . ALA A 1 167 ? 5.543 -3.769 23.557 1.00 93.62 167 ALA A CA 1
ATOM 1356 C C . ALA A 1 167 ? 4.025 -4.000 23.665 1.00 93.62 167 ALA A C 1
ATOM 1358 O O . ALA A 1 167 ? 3.500 -4.105 24.774 1.00 93.62 167 ALA A O 1
ATOM 1359 N N . ARG A 1 168 ? 3.334 -4.176 22.529 1.00 93.06 168 ARG A N 1
ATOM 1360 C CA . ARG A 1 168 ? 1.907 -4.533 22.493 1.00 93.06 168 ARG A CA 1
ATOM 1361 C C . ARG A 1 168 ? 1.639 -5.852 23.215 1.00 93.06 168 ARG A C 1
ATOM 1363 O O . ARG A 1 168 ? 0.720 -5.913 24.022 1.00 93.06 168 ARG A O 1
ATOM 1370 N N . SER A 1 169 ? 2.455 -6.880 22.981 1.00 94.88 169 SER A N 1
ATOM 1371 C CA . SER A 1 169 ? 2.286 -8.186 23.632 1.00 94.88 169 SER A CA 1
ATOM 1372 C C . SER A 1 169 ? 2.421 -8.106 25.158 1.00 94.88 169 SER A C 1
ATOM 1374 O O . SER A 1 169 ? 1.654 -8.743 25.876 1.00 94.88 169 SER A O 1
ATOM 1376 N N . LYS A 1 170 ? 3.337 -7.269 25.671 1.00 95.00 170 LYS A N 1
ATOM 1377 C CA . LYS A 1 170 ? 3.491 -7.025 27.115 1.00 95.00 170 LYS A CA 1
ATOM 1378 C C . LYS A 1 170 ? 2.252 -6.346 27.699 1.00 95.00 170 LYS A C 1
ATOM 1380 O O . LYS A 1 170 ? 1.715 -6.829 28.691 1.00 95.00 170 LYS A O 1
ATOM 1385 N N . LEU A 1 171 ? 1.757 -5.294 27.042 1.00 93.12 171 LEU A N 1
ATOM 1386 C CA . LEU A 1 171 ? 0.535 -4.593 27.455 1.00 93.12 171 LEU A CA 1
ATOM 1387 C C . LEU A 1 171 ? -0.704 -5.499 27.402 1.00 93.12 171 LEU A C 1
ATOM 1389 O O . LEU A 1 171 ? -1.571 -5.410 28.266 1.00 93.12 171 LEU A O 1
ATOM 1393 N N . GLU A 1 172 ? -0.791 -6.404 26.426 1.00 94.56 172 GLU A N 1
ATOM 1394 C CA . GLU A 1 172 ? -1.874 -7.391 26.351 1.00 94.56 172 GLU A CA 1
ATOM 1395 C C . GLU A 1 172 ? -1.849 -8.383 27.517 1.00 94.56 172 GLU A C 1
ATOM 1397 O O . GLU A 1 172 ? -2.907 -8.763 28.020 1.00 94.56 172 GLU A O 1
ATOM 1402 N N . VAL A 1 173 ? -0.662 -8.801 27.964 1.00 96.12 173 VAL A N 1
ATOM 1403 C CA . VAL A 1 173 ? -0.523 -9.652 29.154 1.00 96.12 173 VAL A CA 1
ATOM 1404 C C . VAL A 1 173 ? -0.918 -8.882 30.415 1.00 96.12 173 VAL A C 1
ATOM 1406 O O . VAL A 1 173 ? -1.681 -9.407 31.224 1.00 96.12 173 VAL A O 1
ATOM 1409 N N . GLU A 1 174 ? -0.477 -7.631 30.565 1.00 94.81 174 GLU A N 1
ATOM 1410 C CA . GLU A 1 174 ? -0.863 -6.777 31.698 1.00 94.81 174 GLU A CA 1
ATOM 1411 C C . GLU A 1 174 ? -2.378 -6.543 31.753 1.00 94.81 174 GLU A C 1
ATOM 1413 O O . GLU A 1 174 ? -2.984 -6.686 32.815 1.00 94.81 174 GLU A O 1
ATOM 1418 N N . LEU A 1 175 ? -3.018 -6.270 30.611 1.00 92.94 175 LEU A N 1
ATOM 1419 C CA . LEU A 1 175 ? -4.473 -6.123 30.525 1.00 92.94 175 LEU A CA 1
ATOM 1420 C C . LEU A 1 175 ? -5.215 -7.400 30.921 1.00 92.94 175 LEU A C 1
ATOM 1422 O O . LEU A 1 175 ? -6.227 -7.316 31.613 1.00 92.94 175 LEU A O 1
ATOM 1426 N N . LYS A 1 176 ? -4.722 -8.580 30.524 1.00 94.50 176 LYS A N 1
ATOM 1427 C CA . LYS A 1 176 ? -5.315 -9.862 30.941 1.00 94.50 176 LYS A CA 1
ATOM 1428 C C . LYS A 1 176 ? -5.219 -10.063 32.451 1.00 94.50 176 LYS A C 1
ATOM 1430 O O . LYS A 1 176 ? -6.218 -10.421 33.065 1.00 94.50 176 LYS A O 1
ATOM 1435 N N . LEU A 1 177 ? -4.067 -9.765 33.053 1.00 95.19 177 LEU A N 1
ATOM 1436 C CA . LEU A 1 177 ? -3.884 -9.852 34.506 1.00 95.19 177 LEU A CA 1
ATOM 1437 C C . LEU A 1 177 ? -4.793 -8.869 35.258 1.00 95.19 177 LEU A C 1
ATOM 1439 O O . LEU A 1 177 ? -5.415 -9.232 36.255 1.00 95.19 177 LEU A O 1
ATOM 1443 N N . LEU A 1 178 ? -4.919 -7.634 34.765 1.00 92.12 178 LEU A N 1
ATOM 1444 C CA . LEU A 1 178 ? -5.849 -6.640 35.309 1.00 92.12 178 LEU A CA 1
ATOM 1445 C C . LEU A 1 178 ? -7.306 -7.097 35.180 1.00 92.12 178 LEU A C 1
ATOM 1447 O O . LEU A 1 178 ? -8.073 -6.950 36.128 1.00 92.12 178 LEU A O 1
ATOM 1451 N N . GLN A 1 179 ? -7.683 -7.690 34.046 1.00 94.44 179 GLN A N 1
ATOM 1452 C CA . GLN A 1 179 ? -9.024 -8.230 33.834 1.00 94.44 179 GLN A CA 1
ATOM 1453 C C . GLN A 1 179 ? -9.329 -9.388 34.793 1.00 94.44 179 GLN A C 1
ATOM 1455 O O . GLN A 1 179 ? -10.411 -9.431 35.376 1.00 94.44 179 GLN A O 1
ATOM 1460 N N . GLU A 1 180 ? -8.380 -10.304 34.997 1.00 95.12 180 GLU A N 1
ATOM 1461 C CA . GLU A 1 180 ? -8.495 -11.371 35.996 1.00 95.12 180 GLU A CA 1
ATOM 1462 C C . GLU A 1 180 ? -8.648 -10.790 37.405 1.00 95.12 180 GLU A C 1
ATOM 1464 O O . GLU A 1 180 ? -9.530 -11.213 38.152 1.00 95.12 180 GLU A O 1
ATOM 1469 N N . HIS A 1 181 ? -7.869 -9.762 37.752 1.00 94.56 181 HIS A N 1
ATOM 1470 C CA . HIS A 1 181 ? -7.988 -9.098 39.046 1.00 94.56 181 HIS A CA 1
ATOM 1471 C C . HIS A 1 181 ? -9.368 -8.454 39.241 1.00 94.56 181 HIS A C 1
ATOM 1473 O O . HIS A 1 181 ? -10.004 -8.670 40.275 1.00 94.56 181 HIS A O 1
ATOM 1479 N N . VAL A 1 182 ? -9.880 -7.741 38.234 1.00 93.94 182 VAL A N 1
ATOM 1480 C CA . VAL A 1 182 ? -11.235 -7.170 38.258 1.00 93.94 182 VAL A CA 1
ATOM 1481 C C . VAL A 1 182 ? -12.282 -8.265 38.445 1.00 93.94 182 VAL A C 1
ATOM 1483 O O . VAL A 1 182 ? -13.133 -8.116 39.318 1.00 93.94 182 VAL A O 1
ATOM 1486 N N . ASN A 1 183 ? -12.180 -9.380 37.716 1.00 94.19 183 ASN A N 1
ATOM 1487 C CA . ASN A 1 183 ? -13.103 -10.509 37.850 1.00 94.19 183 ASN A CA 1
ATOM 1488 C C . ASN A 1 183 ? -13.078 -11.100 39.276 1.00 94.19 183 ASN A C 1
ATOM 1490 O O . ASN A 1 183 ? -14.125 -11.348 39.876 1.00 94.19 183 ASN A O 1
ATOM 1494 N N . THR A 1 184 ? -11.891 -11.264 39.873 1.00 95.06 184 THR A N 1
ATOM 1495 C CA . THR A 1 184 ? -11.783 -11.759 41.257 1.00 95.06 184 THR A CA 1
ATOM 1496 C C . THR A 1 184 ? -12.381 -10.791 42.278 1.00 95.06 184 THR A C 1
ATOM 1498 O O . THR A 1 184 ? -13.026 -11.228 43.233 1.00 95.06 184 THR A O 1
ATOM 1501 N N . LEU A 1 185 ? -12.212 -9.479 42.083 1.00 91.50 185 LEU A N 1
ATOM 1502 C CA . LEU A 1 185 ? -12.818 -8.462 42.942 1.00 91.50 185 LEU A CA 1
ATOM 1503 C C . LEU A 1 185 ? -14.340 -8.432 42.780 1.00 91.50 185 LEU A C 1
ATOM 1505 O O . LEU A 1 185 ? -15.050 -8.331 43.781 1.00 91.50 185 LEU A O 1
ATOM 1509 N N . THR A 1 186 ? -14.862 -8.569 41.558 1.00 94.25 186 THR A N 1
ATOM 1510 C CA . THR A 1 186 ? -16.311 -8.666 41.337 1.00 94.25 186 THR A CA 1
ATOM 1511 C C . THR A 1 186 ? -16.903 -9.897 42.017 1.00 94.25 186 THR A C 1
ATOM 1513 O O . THR A 1 186 ? -17.919 -9.764 42.698 1.00 94.25 186 THR A O 1
ATOM 1516 N N . ASP A 1 187 ? -16.229 -11.050 41.959 1.00 94.44 187 ASP A N 1
ATOM 1517 C CA . ASP A 1 187 ? -16.664 -12.265 42.660 1.00 94.44 187 ASP A CA 1
ATOM 1518 C C . ASP A 1 187 ? -16.671 -12.076 44.186 1.00 94.44 187 ASP A C 1
ATOM 1520 O O . ASP A 1 187 ? -17.581 -12.537 44.881 1.00 94.44 187 ASP A O 1
ATOM 1524 N N . GLN A 1 188 ? -15.663 -11.389 44.737 1.00 94.69 188 GLN A N 1
ATOM 1525 C CA . GLN A 1 188 ? -15.615 -11.059 46.165 1.00 94.69 188 GLN A CA 1
ATOM 1526 C C . GLN A 1 188 ? -16.763 -10.125 46.566 1.00 94.69 188 GLN A C 1
ATOM 1528 O O . GLN A 1 188 ? -17.424 -10.364 47.579 1.00 94.69 188 GLN A O 1
ATOM 1533 N N . VAL A 1 189 ? -17.047 -9.099 45.761 1.00 92.00 189 VAL A N 1
ATOM 1534 C CA . VAL A 1 189 ? -18.168 -8.178 45.992 1.00 92.00 189 VAL A CA 1
ATOM 1535 C C . VAL A 1 189 ? -19.508 -8.912 45.916 1.00 92.00 189 VAL A C 1
ATOM 1537 O O . VAL A 1 189 ? -20.379 -8.669 46.751 1.00 92.00 189 VAL A O 1
ATOM 1540 N N . GLU A 1 190 ? -19.693 -9.837 44.973 1.00 93.44 190 GLU A N 1
ATOM 1541 C CA . GLU A 1 190 ? -20.910 -10.651 44.897 1.00 93.44 190 GLU A CA 1
ATOM 1542 C C . GLU A 1 190 ? -21.088 -11.565 46.111 1.00 93.44 190 GLU A C 1
ATOM 1544 O O . GLU A 1 190 ? -22.196 -11.652 46.649 1.00 93.44 190 GLU A O 1
ATOM 1549 N N . LYS A 1 191 ? -20.012 -12.205 46.588 1.00 94.38 191 LYS A N 1
ATOM 1550 C CA . LYS A 1 191 ? -20.043 -13.015 47.818 1.00 94.38 191 LYS A CA 1
ATOM 1551 C C . LYS A 1 191 ? -20.441 -12.177 49.030 1.00 94.38 191 LYS A C 1
ATOM 1553 O O . LYS A 1 191 ? -21.328 -12.581 49.779 1.00 94.38 191 LYS A O 1
ATOM 1558 N N . LEU A 1 192 ? -19.850 -10.991 49.192 1.00 90.94 192 LEU A N 1
ATOM 1559 C CA . LEU A 1 192 ? -20.205 -10.070 50.276 1.00 90.94 192 LEU A CA 1
ATOM 1560 C C . LEU A 1 192 ? -21.660 -9.594 50.166 1.00 90.94 192 LEU A C 1
ATOM 1562 O O . LEU A 1 192 ? -22.370 -9.556 51.170 1.00 90.94 192 LEU A O 1
ATOM 1566 N N . ARG A 1 193 ? -22.147 -9.296 48.954 1.00 92.38 193 ARG A N 1
ATOM 1567 C CA . ARG A 1 193 ? -23.555 -8.930 48.720 1.00 92.38 193 ARG A CA 1
ATOM 1568 C C . ARG A 1 193 ? -24.520 -10.056 49.089 1.00 92.38 193 ARG A C 1
ATOM 1570 O O . ARG A 1 193 ? -25.553 -9.769 49.688 1.00 92.38 193 ARG A O 1
ATOM 1577 N N . LYS A 1 194 ? -24.200 -11.315 48.765 1.00 92.81 194 LYS A N 1
ATOM 1578 C CA . LYS A 1 194 ? -25.005 -12.479 49.181 1.00 92.81 194 LYS A CA 1
ATOM 1579 C C . LYS A 1 194 ? -25.048 -12.614 50.702 1.00 92.81 194 LYS A C 1
ATOM 1581 O O . LYS A 1 194 ? -26.139 -12.647 51.255 1.00 92.81 194 LYS A O 1
ATOM 1586 N N . ALA A 1 195 ? -23.894 -12.559 51.368 1.00 92.50 195 ALA A N 1
ATOM 1587 C CA . ALA A 1 195 ? -23.827 -12.610 52.831 1.00 92.50 195 ALA A CA 1
ATOM 1588 C C . ALA A 1 195 ? -24.609 -11.461 53.497 1.00 92.50 195 ALA A C 1
ATOM 1590 O O . ALA A 1 195 ? -25.260 -11.656 54.520 1.00 92.50 195 ALA A O 1
ATOM 1591 N N . THR A 1 196 ? -24.591 -10.265 52.897 1.00 90.31 196 THR A N 1
ATOM 1592 C CA . THR A 1 196 ? -25.366 -9.115 53.395 1.00 90.31 196 THR A CA 1
ATOM 1593 C C . THR A 1 196 ? -26.873 -9.363 53.276 1.00 90.31 196 THR A C 1
ATOM 1595 O O . THR A 1 196 ? -27.598 -9.107 54.232 1.00 90.31 196 THR A O 1
ATOM 1598 N N . ARG A 1 197 ? -27.347 -9.922 52.150 1.00 91.19 197 ARG A N 1
ATOM 1599 C CA . ARG A 1 197 ? -28.765 -10.296 51.978 1.00 91.19 197 ARG A CA 1
ATOM 1600 C C . ARG A 1 197 ? -29.204 -11.371 52.967 1.00 91.19 197 ARG A C 1
ATOM 1602 O O . ARG A 1 197 ? -30.240 -11.214 53.598 1.00 91.19 197 ARG A O 1
ATOM 1609 N N . GLU A 1 198 ? -28.404 -12.420 53.145 1.00 93.00 198 GLU A N 1
ATOM 1610 C CA . GLU A 1 198 ? -28.689 -13.485 54.118 1.00 93.00 198 GLU A CA 1
ATOM 1611 C C . GLU A 1 198 ? -28.778 -12.927 55.549 1.00 93.00 198 GLU A C 1
ATOM 1613 O O . GLU A 1 198 ? -29.675 -13.286 56.312 1.00 93.00 198 GLU A O 1
ATOM 1618 N N . ALA A 1 199 ? -27.892 -11.990 55.907 1.00 88.19 199 ALA A N 1
ATOM 1619 C CA . ALA A 1 199 ? -27.940 -11.310 57.198 1.00 88.19 199 ALA A CA 1
ATOM 1620 C C . ALA A 1 199 ? -29.189 -10.421 57.356 1.00 88.19 199 ALA A C 1
ATOM 1622 O O . ALA A 1 199 ? -29.774 -10.375 58.441 1.00 88.19 199 ALA A O 1
ATOM 1623 N N . GLU A 1 200 ? -29.619 -9.724 56.300 1.00 90.75 200 GLU A N 1
ATOM 1624 C CA . GLU A 1 200 ? -30.856 -8.931 56.297 1.00 90.75 200 GLU A CA 1
ATOM 1625 C C . GLU A 1 200 ? -32.107 -9.810 56.432 1.00 90.75 200 GLU A C 1
ATOM 1627 O O . GLU A 1 200 ? -32.988 -9.495 57.236 1.00 90.75 200 GLU A O 1
ATOM 1632 N N . GLU A 1 201 ? -32.165 -10.938 55.722 1.00 92.12 201 GLU A N 1
ATOM 1633 C CA . GLU A 1 201 ? -33.249 -11.922 55.827 1.00 92.12 201 GLU A CA 1
ATOM 1634 C C . GLU A 1 201 ? -33.325 -12.522 57.234 1.00 92.12 201 GLU A C 1
ATOM 1636 O O . GLU A 1 201 ? -34.399 -12.541 57.843 1.00 92.12 201 GLU A O 1
ATOM 1641 N N . ALA A 1 202 ? -32.186 -12.932 57.801 1.00 90.00 202 ALA A N 1
ATOM 1642 C CA . ALA A 1 202 ? -32.116 -13.425 59.174 1.00 90.00 202 ALA A CA 1
ATOM 1643 C C . ALA A 1 202 ? -32.584 -12.359 60.178 1.00 90.00 202 ALA A C 1
ATOM 1645 O O . ALA A 1 202 ? -33.339 -12.657 61.106 1.00 90.00 202 ALA A O 1
ATOM 1646 N N . LYS A 1 203 ? -32.199 -11.093 59.976 1.00 91.69 203 LYS A N 1
ATOM 1647 C CA . LYS A 1 203 ? -32.633 -9.975 60.825 1.00 91.69 203 LYS A CA 1
ATOM 1648 C C . LYS A 1 203 ? -34.142 -9.728 60.724 1.00 91.69 203 LYS A C 1
ATOM 1650 O O . LYS A 1 203 ? -34.781 -9.473 61.747 1.00 91.69 203 LYS A O 1
ATOM 1655 N N . ALA A 1 204 ? -34.724 -9.836 59.530 1.00 90.44 204 ALA A N 1
ATOM 1656 C CA . ALA A 1 204 ? -36.167 -9.725 59.322 1.00 90.44 204 ALA A CA 1
ATOM 1657 C C . ALA A 1 204 ? -36.935 -10.875 59.998 1.00 90.44 204 ALA A C 1
ATOM 1659 O O . ALA A 1 204 ? -37.932 -10.630 60.684 1.00 90.44 204 ALA A O 1
ATOM 1660 N N . GLN A 1 205 ? -36.440 -12.112 59.882 1.00 92.06 205 GLN A N 1
ATOM 1661 C CA . GLN A 1 205 ? -37.010 -13.280 60.564 1.00 92.06 205 GLN A CA 1
ATOM 1662 C C . GLN A 1 205 ? -36.962 -13.125 62.089 1.00 92.06 205 GLN A C 1
ATOM 1664 O O . GLN A 1 205 ? -37.964 -13.359 62.764 1.00 92.06 205 GLN A O 1
ATOM 1669 N N . LEU A 1 206 ? -35.835 -12.656 62.633 1.00 89.31 206 LEU A N 1
ATOM 1670 C CA . LEU A 1 206 ? -35.663 -12.415 64.068 1.00 89.31 206 LEU A CA 1
ATOM 1671 C C . LEU A 1 206 ? -36.609 -11.307 64.563 1.00 89.31 206 LEU A C 1
ATOM 1673 O O . LEU A 1 206 ? -37.221 -11.437 65.621 1.00 89.31 206 LEU A O 1
ATOM 1677 N N . SER A 1 207 ? -36.819 -10.252 63.769 1.00 91.62 207 SER A N 1
ATOM 1678 C CA . SER A 1 207 ? -37.822 -9.221 64.066 1.00 91.62 207 SER A CA 1
ATOM 1679 C C . SER A 1 207 ? -39.249 -9.782 64.101 1.00 91.62 207 SER A C 1
ATOM 1681 O O . SER A 1 207 ? -40.010 -9.439 65.006 1.00 91.62 207 SER A O 1
ATOM 1683 N N . CYS A 1 208 ? -39.621 -10.654 63.158 1.00 90.81 208 CYS A N 1
ATOM 1684 C CA . CYS A 1 208 ? -40.942 -11.294 63.141 1.00 90.81 208 CYS A CA 1
ATOM 1685 C C . CYS A 1 208 ? -41.132 -12.231 64.340 1.00 90.81 208 CYS A C 1
ATOM 1687 O O . CYS A 1 208 ? -42.174 -12.193 64.993 1.00 90.81 208 CYS A O 1
ATOM 1689 N N . ALA A 1 209 ? -40.110 -13.024 64.675 1.00 86.94 209 ALA A N 1
ATOM 1690 C CA . ALA A 1 209 ? -40.117 -13.877 65.858 1.00 86.94 209 ALA A CA 1
ATOM 1691 C C . ALA A 1 209 ? -40.272 -13.050 67.145 1.00 86.94 209 ALA A C 1
ATOM 1693 O O . ALA A 1 209 ? -41.096 -13.385 67.990 1.00 86.94 209 ALA A O 1
ATOM 1694 N N . ASN A 1 210 ? -39.561 -11.924 67.263 1.00 89.31 210 ASN A N 1
ATOM 1695 C CA . ASN A 1 210 ? -39.692 -11.016 68.405 1.00 89.31 210 ASN A CA 1
ATOM 1696 C C . ASN A 1 210 ? -41.091 -10.393 68.515 1.00 89.31 210 ASN A C 1
ATOM 1698 O O . ASN A 1 210 ? -41.597 -10.237 69.625 1.00 89.31 210 ASN A O 1
ATOM 1702 N N . LEU A 1 211 ? -41.735 -10.040 67.396 1.00 88.44 211 LEU A N 1
ATOM 1703 C CA . LEU A 1 211 ? -43.128 -9.578 67.410 1.00 88.44 211 LEU A CA 1
ATOM 1704 C C . LEU A 1 211 ? -44.073 -10.688 67.876 1.00 88.44 211 LEU A C 1
ATOM 1706 O O . LEU A 1 211 ? -44.908 -10.441 68.740 1.00 88.44 211 LEU A O 1
ATOM 1710 N N . LYS A 1 212 ? -43.883 -11.921 67.391 1.00 90.62 212 LYS A N 1
ATOM 1711 C CA . LYS A 1 212 ? -44.684 -13.072 67.821 1.00 90.62 212 LYS A CA 1
ATOM 1712 C C . LYS A 1 212 ? -44.507 -13.382 69.306 1.00 90.62 212 LYS A C 1
ATOM 1714 O O . LYS A 1 212 ? -45.487 -13.678 69.981 1.00 90.62 212 LYS A O 1
ATOM 1719 N N . ILE A 1 213 ? -43.284 -13.283 69.826 1.00 87.06 213 ILE A N 1
ATOM 1720 C CA . ILE A 1 213 ? -43.012 -13.428 71.261 1.00 87.06 213 ILE A CA 1
ATOM 1721 C C . ILE A 1 213 ? -43.758 -12.346 72.045 1.00 87.06 213 ILE A C 1
ATOM 1723 O O . ILE A 1 213 ? -44.453 -12.681 72.994 1.00 87.06 213 ILE A O 1
ATOM 1727 N N . LYS A 1 214 ? -43.703 -11.077 71.619 1.00 90.75 214 LYS A N 1
ATOM 1728 C CA . LYS A 1 214 ? -44.451 -9.991 72.277 1.00 90.75 214 LYS A CA 1
ATOM 1729 C C . LYS A 1 214 ? -45.965 -10.210 72.255 1.00 90.75 214 LYS A C 1
ATOM 1731 O O . LYS A 1 214 ? -46.628 -9.919 73.247 1.00 90.75 214 LYS A O 1
ATOM 1736 N N . GLU A 1 215 ? -46.511 -10.717 71.151 1.00 89.88 215 GLU A N 1
ATOM 1737 C CA . GLU A 1 215 ? -47.926 -11.097 71.061 1.00 89.88 215 GLU A CA 1
ATOM 1738 C C . GLU A 1 215 ? -48.263 -12.195 72.075 1.00 89.88 215 GLU A C 1
ATOM 1740 O O . GLU A 1 215 ? -49.165 -12.005 72.885 1.00 89.88 215 GLU A O 1
ATOM 1745 N N . LEU A 1 216 ? -47.491 -13.287 72.106 1.00 85.69 216 LEU A N 1
ATOM 1746 C CA . LEU A 1 216 ? -47.686 -14.388 73.056 1.00 85.69 216 LEU A CA 1
ATOM 1747 C C . LEU A 1 216 ? -47.516 -13.936 74.513 1.00 85.69 216 LEU A C 1
ATOM 1749 O O . LEU A 1 216 ? -48.273 -14.351 75.384 1.00 85.69 216 LEU A O 1
ATOM 1753 N N . GLU A 1 217 ? -46.559 -13.054 74.797 1.00 86.00 217 GLU A N 1
ATOM 1754 C CA . GLU A 1 217 ? -46.390 -12.447 76.119 1.00 86.00 217 GLU A CA 1
ATOM 1755 C C . GLU A 1 217 ? -47.597 -11.582 76.507 1.00 86.00 217 GLU A C 1
ATOM 1757 O O . GLU A 1 217 ? -47.981 -11.555 77.677 1.00 86.00 217 GLU A O 1
ATOM 1762 N N . SER A 1 218 ? -48.210 -10.872 75.553 1.00 83.75 218 SER A N 1
ATOM 1763 C CA . SER A 1 218 ? -49.427 -10.087 75.792 1.00 83.75 218 SER A CA 1
ATOM 1764 C C . SER A 1 218 ? -50.659 -10.971 76.004 1.00 83.75 218 SER A C 1
ATOM 1766 O O . SER A 1 218 ? -51.440 -10.715 76.923 1.00 83.75 218 SER A O 1
ATOM 1768 N N . GLU A 1 219 ? -50.784 -12.056 75.236 1.00 86.19 219 GLU A N 1
ATOM 1769 C CA . GLU A 1 219 ? -51.823 -13.072 75.405 1.00 86.19 219 GLU A CA 1
ATOM 1770 C C . GLU A 1 219 ? -51.693 -13.726 76.783 1.00 86.19 219 GLU A C 1
ATOM 1772 O O . GLU A 1 219 ? -52.659 -13.749 77.541 1.00 86.19 219 GLU A O 1
ATOM 1777 N N . LEU A 1 220 ? -50.484 -14.127 77.181 1.00 85.69 220 LEU A N 1
ATOM 1778 C CA . LEU A 1 220 ? -50.221 -14.743 78.481 1.00 85.69 220 LEU A CA 1
ATOM 1779 C C . LEU A 1 220 ? -50.482 -13.783 79.651 1.00 85.69 220 LEU A C 1
ATOM 1781 O O . LEU A 1 220 ? -51.002 -14.201 80.686 1.00 85.69 220 LEU A O 1
ATOM 1785 N N . LYS A 1 221 ? -50.188 -12.484 79.494 1.00 82.88 221 LYS A N 1
ATOM 1786 C CA . LYS A 1 221 ? -50.590 -11.451 80.468 1.00 82.88 221 LYS A CA 1
ATOM 1787 C C . LYS A 1 221 ? -52.111 -11.344 80.572 1.00 82.88 221 LYS A C 1
ATOM 1789 O O . LYS A 1 221 ? -52.633 -11.332 81.683 1.00 82.88 221 LYS A O 1
ATOM 1794 N N . SER A 1 222 ? -52.826 -11.337 79.448 1.00 82.12 222 SER A N 1
ATOM 1795 C CA . SER A 1 222 ? -54.294 -11.292 79.445 1.00 82.12 222 SER A CA 1
ATOM 1796 C C . SER A 1 222 ? -54.927 -12.565 80.034 1.00 82.12 222 SER A C 1
ATOM 1798 O O . SER A 1 222 ? -55.905 -12.492 80.779 1.00 82.12 222 SER A O 1
ATOM 1800 N N . GLU A 1 223 ? -54.334 -13.739 79.802 1.00 78.69 223 GLU A N 1
ATOM 1801 C CA . GLU A 1 223 ? -54.741 -14.997 80.434 1.00 78.69 223 GLU A CA 1
ATOM 1802 C C . GLU A 1 223 ? -54.465 -14.992 81.943 1.00 78.69 223 GLU A C 1
ATOM 1804 O O . GLU A 1 223 ? 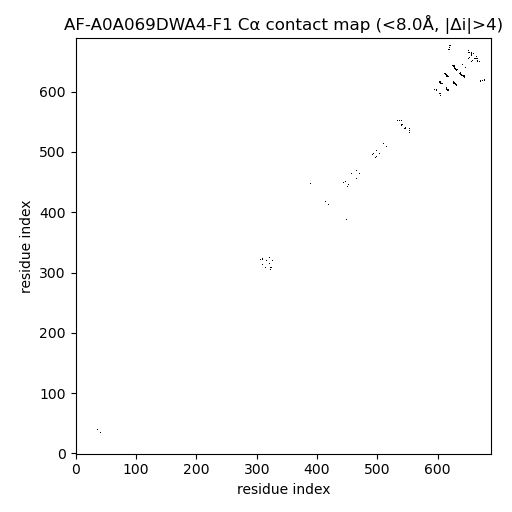-55.292 -15.440 82.739 1.00 78.69 223 GLU A O 1
ATOM 1809 N N . ALA A 1 224 ? -53.333 -14.434 82.378 1.00 81.69 224 ALA A N 1
ATOM 1810 C CA . ALA A 1 224 ? -53.034 -14.269 83.796 1.00 81.69 224 ALA A CA 1
ATOM 1811 C C . ALA A 1 224 ? -54.016 -13.297 84.479 1.00 81.69 224 ALA A C 1
ATOM 1813 O O . ALA A 1 224 ? -54.483 -13.567 85.591 1.00 81.69 224 ALA A O 1
ATOM 1814 N N . GLU A 1 225 ? -54.380 -12.198 83.813 1.00 81.94 225 GLU A N 1
ATOM 1815 C CA . GLU A 1 225 ? -55.382 -11.237 84.287 1.00 81.94 225 GLU A CA 1
ATOM 1816 C C . GLU A 1 225 ? -56.781 -11.858 84.361 1.00 81.94 225 GLU A C 1
ATOM 1818 O O . GLU A 1 225 ? -57.442 -11.756 85.397 1.00 81.94 225 GLU A O 1
ATOM 1823 N N . THR A 1 226 ? -57.222 -12.573 83.324 1.00 79.31 226 THR A N 1
ATOM 1824 C CA . THR A 1 226 ? -58.506 -13.295 83.340 1.00 79.31 226 THR A CA 1
ATOM 1825 C C . THR A 1 226 ? -58.519 -14.394 84.404 1.00 79.31 226 THR A C 1
ATOM 1827 O O . THR A 1 226 ? -59.500 -14.509 85.137 1.00 79.31 226 THR A O 1
ATOM 1830 N N . SER A 1 227 ? -57.419 -15.129 84.598 1.00 81.38 227 SER A N 1
ATOM 1831 C CA . SER A 1 227 ? -57.264 -16.098 85.693 1.00 81.38 227 SER A CA 1
ATOM 1832 C C . SER A 1 227 ? -57.362 -15.435 87.071 1.00 81.38 227 SER A C 1
ATOM 1834 O O . SER A 1 227 ? -58.027 -15.956 87.968 1.00 81.38 227 SER A O 1
ATOM 1836 N N . SER A 1 228 ? -56.750 -14.260 87.250 1.00 79.44 228 SER A N 1
ATOM 1837 C CA . SER A 1 228 ? -56.856 -13.466 88.479 1.00 79.44 228 SER A CA 1
ATOM 1838 C C . SER A 1 228 ? -58.293 -12.998 88.730 1.00 79.44 228 SER A C 1
ATOM 1840 O O . SER A 1 228 ? -58.801 -13.134 89.844 1.00 79.44 228 SER A O 1
ATOM 1842 N N . ILE A 1 229 ? -58.993 -12.531 87.692 1.00 78.75 229 ILE A N 1
ATOM 1843 C CA . ILE A 1 229 ? -60.401 -12.119 87.771 1.00 78.75 229 ILE A CA 1
ATOM 1844 C C . ILE A 1 229 ? -61.296 -13.312 88.115 1.00 78.75 229 ILE A C 1
ATOM 1846 O O . ILE A 1 229 ? -62.139 -13.186 89.001 1.00 78.75 229 ILE A O 1
ATOM 1850 N N . VAL A 1 230 ? -61.094 -14.475 87.489 1.00 79.25 230 VAL A N 1
ATOM 1851 C CA . VAL A 1 230 ? -61.839 -15.707 87.795 1.00 79.25 230 VAL A CA 1
ATOM 1852 C C . VAL A 1 230 ? -61.589 -16.137 89.239 1.00 79.25 230 VAL A C 1
ATOM 1854 O O . VAL A 1 230 ? -62.547 -16.375 89.970 1.00 79.25 230 VAL A O 1
ATOM 1857 N N . LYS A 1 231 ? -60.334 -16.141 89.707 1.00 77.81 231 LYS A N 1
ATOM 1858 C CA . LYS A 1 231 ? -59.999 -16.432 91.113 1.00 77.81 231 LYS A CA 1
ATOM 1859 C C . LYS A 1 231 ? -60.626 -15.417 92.074 1.00 77.81 231 LYS A C 1
ATOM 1861 O O . LYS A 1 231 ? -61.142 -15.804 93.121 1.00 77.81 231 LYS A O 1
ATOM 1866 N N . ALA A 1 232 ? -60.649 -14.132 91.721 1.00 78.25 232 ALA A N 1
ATOM 1867 C CA . ALA A 1 232 ? -61.282 -13.082 92.516 1.00 78.25 232 ALA A CA 1
ATOM 1868 C C . ALA A 1 232 ? -62.817 -13.203 92.537 1.00 78.25 232 ALA A C 1
ATOM 1870 O O . ALA A 1 232 ? -63.439 -12.970 93.573 1.00 78.25 232 ALA A O 1
ATOM 1871 N N . GLN A 1 233 ? -63.444 -13.585 91.423 1.00 74.50 233 GLN A N 1
ATOM 1872 C CA . GLN A 1 233 ? -64.881 -13.858 91.332 1.00 74.50 233 GLN A CA 1
ATOM 1873 C C . GLN A 1 233 ? -65.258 -15.125 92.111 1.00 74.50 233 GLN A C 1
ATOM 1875 O O . GLN A 1 233 ? -66.238 -15.114 92.853 1.00 74.50 233 GLN A O 1
ATOM 1880 N N . GLN A 1 234 ? -64.435 -16.170 92.045 1.00 73.94 234 GLN A N 1
ATOM 1881 C CA . GLN A 1 234 ? -64.594 -17.403 92.817 1.00 73.94 234 GLN A CA 1
ATOM 1882 C C . GLN A 1 234 ? -64.445 -17.142 94.327 1.00 73.94 234 GLN A C 1
ATOM 1884 O O . GLN A 1 234 ? -65.258 -17.613 95.121 1.00 73.94 234 GLN A O 1
ATOM 1889 N N . ALA A 1 235 ? -63.490 -16.296 94.730 1.00 71.62 235 ALA A N 1
ATOM 1890 C CA . ALA A 1 235 ? -63.345 -15.843 96.115 1.00 71.62 235 ALA A CA 1
ATOM 1891 C C . ALA A 1 235 ? -64.528 -14.976 96.594 1.00 71.62 235 ALA A C 1
ATOM 1893 O O . ALA A 1 235 ? -64.914 -15.050 97.762 1.00 71.62 235 ALA A O 1
ATOM 1894 N N . LYS A 1 236 ? -65.138 -14.168 95.712 1.00 72.12 236 LYS A N 1
ATOM 1895 C CA . LYS A 1 236 ? -66.354 -13.390 96.021 1.00 72.12 236 LYS A CA 1
ATOM 1896 C C . LYS A 1 236 ? -67.592 -14.281 96.184 1.00 72.12 236 LYS A C 1
ATOM 1898 O O . LYS A 1 236 ? -68.384 -14.030 97.088 1.00 72.12 236 LYS A O 1
ATOM 1903 N N . LEU A 1 237 ? -67.729 -15.329 95.371 1.00 65.12 237 LEU A N 1
ATOM 1904 C CA . LEU A 1 237 ? -68.794 -16.336 95.484 1.00 65.12 237 LEU A CA 1
ATOM 1905 C C . LEU A 1 237 ? -68.688 -17.143 96.785 1.00 65.12 237 LEU A C 1
ATOM 1907 O O . LEU A 1 237 ? -69.684 -17.288 97.490 1.00 65.12 237 LEU A O 1
ATOM 1911 N N . LEU A 1 238 ? -67.476 -17.568 97.159 1.00 66.62 238 LEU A N 1
ATOM 1912 C CA . LEU A 1 238 ? -67.220 -18.240 98.440 1.00 66.62 238 LEU A CA 1
ATOM 1913 C C . LEU A 1 238 ? -67.474 -17.314 99.645 1.00 66.62 238 LEU A C 1
ATOM 1915 O O . LEU A 1 238 ? -68.010 -17.750 100.661 1.00 66.62 238 LEU A O 1
ATOM 1919 N N . LYS A 1 239 ? -67.175 -16.010 99.528 1.00 63.59 239 LYS A N 1
ATOM 1920 C CA . LYS A 1 239 ? -67.527 -15.014 100.559 1.00 63.59 239 LYS A CA 1
ATOM 1921 C C . LYS A 1 239 ? -69.036 -14.819 100.723 1.00 63.59 239 LYS A C 1
ATOM 1923 O O . LYS A 1 239 ? -69.467 -14.575 101.843 1.00 63.59 239 LYS A O 1
ATOM 1928 N N . TYR A 1 240 ? -69.837 -14.933 99.664 1.00 60.19 240 TYR A N 1
ATOM 1929 C CA . TYR A 1 240 ? -71.298 -14.802 99.758 1.00 60.19 240 TYR A CA 1
ATOM 1930 C C . TYR A 1 240 ? -71.933 -15.971 100.526 1.00 60.19 240 TYR A C 1
ATOM 1932 O O . TYR A 1 240 ? -72.761 -15.747 101.407 1.00 60.19 240 TYR A O 1
ATOM 1940 N N . THR A 1 241 ? -71.466 -17.200 100.283 1.00 64.31 241 THR A N 1
ATOM 1941 C CA . THR A 1 241 ? -71.902 -18.390 101.035 1.00 64.31 241 THR A CA 1
ATOM 1942 C C . THR A 1 241 ? -71.445 -18.363 102.499 1.00 64.31 241 THR A C 1
ATOM 1944 O O . THR A 1 241 ? -72.145 -18.854 103.384 1.00 64.31 241 THR A O 1
ATOM 1947 N N . GLU A 1 242 ? -70.298 -17.739 102.789 1.00 58.31 242 GLU A N 1
ATOM 1948 C CA . GLU A 1 242 ? -69.812 -17.552 104.160 1.00 58.31 242 GLU A CA 1
ATOM 1949 C C . GLU A 1 242 ? -70.567 -16.422 104.898 1.00 58.31 242 GLU A C 1
ATOM 1951 O O . GLU A 1 242 ? -70.853 -16.558 106.087 1.00 58.31 242 GLU A O 1
ATOM 1956 N N . LEU A 1 243 ? -70.959 -15.339 104.209 1.00 57.28 243 LEU A N 1
ATOM 1957 C CA . LEU A 1 243 ? -71.695 -14.196 104.779 1.00 57.28 243 LEU A CA 1
ATOM 1958 C C . LEU A 1 243 ? -73.121 -14.559 105.228 1.00 57.28 243 LEU A C 1
ATOM 1960 O O . LEU A 1 243 ? -73.564 -14.107 106.287 1.00 57.28 243 LEU A O 1
ATOM 1964 N N . GLU A 1 244 ? -73.818 -15.429 104.493 1.00 57.62 244 GLU A N 1
ATOM 1965 C CA . GLU A 1 244 ? -75.132 -15.954 104.902 1.00 57.62 244 GLU A CA 1
ATOM 1966 C C . GLU A 1 244 ? -75.044 -16.847 106.154 1.00 57.62 244 GLU A C 1
ATOM 1968 O O . GLU A 1 244 ? -75.955 -16.862 106.988 1.00 57.62 244 GLU A O 1
ATOM 1973 N N . ARG A 1 245 ? -73.914 -17.544 106.345 1.00 61.41 245 ARG A N 1
ATOM 1974 C CA . ARG A 1 245 ? -73.640 -18.367 107.535 1.00 61.41 245 ARG A CA 1
ATOM 1975 C C . ARG A 1 245 ? -73.181 -17.521 108.733 1.00 61.41 245 ARG A C 1
ATOM 1977 O O . ARG A 1 245 ? -73.547 -17.812 109.873 1.00 61.41 245 ARG A O 1
ATOM 1984 N N . GLN A 1 246 ? -72.437 -16.444 108.481 1.00 52.53 246 GLN A N 1
ATOM 1985 C CA . GLN A 1 246 ? -71.862 -15.556 109.497 1.00 52.53 246 GLN A CA 1
ATOM 1986 C C . GLN A 1 246 ? -72.871 -14.558 110.096 1.00 52.53 246 GLN A C 1
ATOM 1988 O O . GLN A 1 246 ? -72.765 -14.259 111.284 1.00 52.53 246 GLN A O 1
ATOM 1993 N N . LEU A 1 247 ? -73.918 -14.132 109.376 1.00 52.25 247 LEU A N 1
ATOM 1994 C CA . LEU A 1 247 ? -75.006 -13.310 109.947 1.00 52.25 247 LEU A CA 1
ATOM 1995 C C . LEU A 1 247 ? -75.808 -14.026 111.059 1.00 52.25 247 LEU A C 1
ATOM 1997 O O . LEU A 1 247 ? -76.350 -13.366 111.944 1.00 52.25 247 LEU A O 1
ATOM 2001 N N . LYS A 1 248 ? -75.837 -15.370 111.067 1.00 58.09 248 LYS A N 1
ATOM 2002 C CA . LYS A 1 248 ? -76.458 -16.181 112.136 1.00 58.09 248 LYS A CA 1
ATOM 2003 C C . LYS A 1 248 ? -75.525 -16.496 113.315 1.00 58.09 248 LYS A C 1
ATOM 2005 O O . LYS A 1 248 ? -76.024 -16.809 114.391 1.00 58.09 248 LYS A O 1
ATOM 2010 N N . GLN A 1 249 ? -74.201 -16.413 113.146 1.00 55.28 249 GLN A N 1
ATOM 2011 C CA . GLN A 1 249 ? -73.215 -16.706 114.205 1.00 55.28 249 GLN A CA 1
ATOM 2012 C C . GLN A 1 249 ? -72.653 -15.436 114.889 1.00 55.28 249 GLN A C 1
ATOM 2014 O O . GLN A 1 249 ? -72.325 -15.473 116.078 1.00 55.28 249 GLN A O 1
ATOM 2019 N N . LEU A 1 250 ? -72.616 -14.285 114.199 1.00 47.34 250 LEU A N 1
ATOM 2020 C CA . LEU A 1 250 ? -72.060 -13.009 114.696 1.00 47.34 250 LEU A CA 1
ATOM 2021 C C . LEU A 1 250 ? -72.940 -12.257 115.721 1.00 47.34 250 LEU A C 1
ATOM 2023 O O . LEU A 1 250 ? -72.448 -11.353 116.400 1.00 47.34 250 LEU A O 1
ATOM 2027 N N . THR A 1 251 ? -74.204 -12.648 115.913 1.00 55.50 251 THR A N 1
ATOM 2028 C CA . THR A 1 251 ? -75.053 -12.161 117.021 1.00 55.50 251 THR A CA 1
ATOM 2029 C C . THR A 1 251 ? -74.772 -12.870 118.353 1.00 55.50 251 THR A C 1
ATOM 2031 O O . THR A 1 251 ? -75.083 -12.314 119.402 1.00 55.50 251 THR A O 1
ATOM 2034 N N . GLN A 1 252 ? -74.134 -14.049 118.350 1.00 53.59 252 GLN A N 1
ATOM 2035 C CA . GLN A 1 252 ? -73.854 -14.830 119.570 1.00 53.59 252 GLN A CA 1
ATOM 2036 C C . GLN A 1 252 ? -72.385 -14.796 120.028 1.00 53.59 252 GLN A C 1
ATOM 2038 O O . GLN A 1 252 ? -72.114 -15.044 121.200 1.00 53.59 252 GLN A O 1
ATOM 2043 N N . GLN A 1 253 ? -71.431 -14.454 119.153 1.00 46.09 253 GLN A N 1
ATOM 2044 C CA . GLN A 1 253 ? -69.992 -14.466 119.482 1.00 46.09 253 GLN A CA 1
ATOM 2045 C C . GLN A 1 253 ? -69.388 -13.088 119.832 1.00 46.09 253 GLN A C 1
ATOM 2047 O O . GLN A 1 253 ? -68.253 -13.021 120.306 1.00 46.09 253 GLN A O 1
ATOM 2052 N N . ASN A 1 254 ? -70.158 -11.998 119.712 1.00 46.47 254 ASN A N 1
ATOM 2053 C CA . ASN A 1 254 ? -69.742 -10.619 120.033 1.00 46.47 254 ASN A CA 1
ATOM 2054 C C . ASN A 1 254 ? -69.436 -10.353 121.529 1.00 46.47 254 ASN A C 1
ATOM 2056 O O . ASN A 1 254 ? -69.012 -9.257 121.889 1.00 46.47 254 ASN A O 1
ATOM 2060 N N . THR A 1 255 ? -69.628 -11.333 122.416 1.00 54.53 255 THR A N 1
ATOM 2061 C CA . THR A 1 255 ? -69.419 -11.185 123.867 1.00 54.53 255 THR A CA 1
ATOM 2062 C C . THR A 1 255 ? -68.136 -11.825 124.401 1.00 54.53 255 THR A C 1
ATOM 2064 O O . THR A 1 255 ? -67.780 -11.540 125.537 1.00 54.53 255 THR A O 1
ATOM 2067 N N . LYS A 1 256 ? -67.415 -12.662 123.634 1.00 52.88 256 LYS A N 1
ATOM 2068 C CA . LYS A 1 256 ? -66.309 -13.477 124.198 1.00 52.88 256 LYS A CA 1
ATOM 2069 C C . LYS A 1 256 ? -64.927 -13.329 123.551 1.00 52.88 256 LYS A C 1
ATOM 2071 O O . LYS A 1 256 ? -63.963 -13.821 124.119 1.00 52.88 256 LYS A O 1
ATOM 2076 N N . LEU A 1 257 ? -64.781 -12.638 122.420 1.00 48.03 257 LEU A N 1
ATOM 2077 C CA . LEU A 1 257 ? -63.489 -12.505 121.716 1.00 48.03 257 LEU A CA 1
ATOM 2078 C C . LEU A 1 257 ? -62.951 -11.062 121.710 1.00 48.03 257 LEU A C 1
ATOM 2080 O O . LEU A 1 257 ? -62.317 -10.636 120.751 1.00 48.03 257 LEU A O 1
ATOM 2084 N N . LYS A 1 258 ? -63.212 -10.304 122.785 1.00 49.78 258 LYS A N 1
ATOM 2085 C CA . LYS A 1 258 ? -62.647 -8.961 123.011 1.00 49.78 258 LYS A CA 1
ATOM 2086 C C . LYS A 1 258 ? -61.307 -8.948 123.760 1.00 49.78 258 LYS A C 1
ATOM 2088 O O . LYS A 1 258 ? -60.737 -7.872 123.871 1.00 49.78 258 LYS A O 1
ATOM 2093 N N . GLU A 1 259 ? -60.786 -10.078 124.249 1.00 49.50 259 GLU A N 1
ATOM 2094 C CA . GLU A 1 259 ? -59.658 -10.019 125.199 1.00 49.50 259 GLU A CA 1
ATOM 2095 C C . GLU A 1 259 ? -58.276 -10.457 124.682 1.00 49.50 259 GLU A C 1
ATOM 2097 O O . GLU A 1 259 ? -57.311 -9.825 125.086 1.00 49.50 259 GLU A O 1
ATOM 2102 N N . ASN A 1 260 ? -58.090 -11.431 123.775 1.00 48.94 260 ASN A N 1
ATOM 2103 C CA . ASN A 1 260 ? -56.780 -12.128 123.781 1.00 48.94 260 ASN A CA 1
ATOM 2104 C C . ASN A 1 260 ? -55.952 -12.267 122.479 1.00 48.94 260 ASN A C 1
ATOM 2106 O O . ASN A 1 260 ? -54.980 -13.013 122.511 1.00 48.94 260 ASN A O 1
ATOM 2110 N N . LEU A 1 261 ?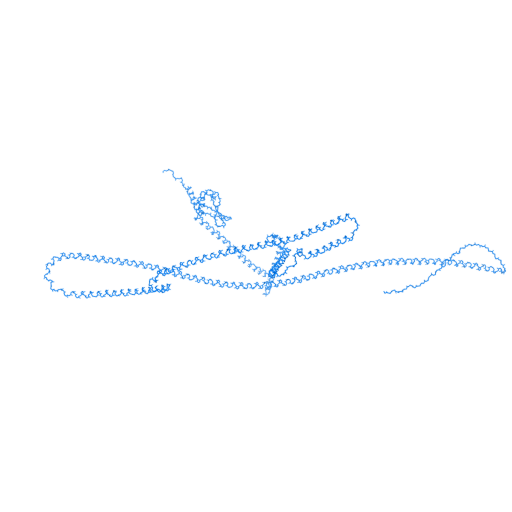 -56.227 -11.592 121.349 1.00 47.31 261 LEU A N 1
ATOM 2111 C CA . LEU A 1 261 ? -55.566 -11.968 120.068 1.00 47.31 261 LEU A CA 1
ATOM 2112 C C . LEU A 1 261 ? -55.107 -10.841 119.110 1.00 47.31 261 LEU A C 1
ATOM 2114 O O . LEU A 1 261 ? -55.013 -11.086 117.913 1.00 47.31 261 LEU A O 1
ATOM 2118 N N . ASN A 1 262 ? -54.772 -9.632 119.587 1.00 51.66 262 ASN A N 1
ATOM 2119 C CA . ASN A 1 262 ? -54.360 -8.526 118.689 1.00 51.66 262 ASN A CA 1
ATOM 2120 C C . ASN A 1 262 ? -52.860 -8.159 118.658 1.00 51.66 262 ASN A C 1
ATOM 2122 O O . ASN A 1 262 ? -52.479 -7.335 117.834 1.00 51.66 262 ASN A O 1
ATOM 2126 N N . ASN A 1 263 ? -51.987 -8.759 119.479 1.00 57.25 263 ASN A N 1
ATOM 2127 C CA . ASN A 1 263 ? -50.595 -8.278 119.596 1.00 57.25 263 ASN A CA 1
ATOM 2128 C C . ASN A 1 263 ? -49.518 -9.120 118.885 1.00 57.25 263 ASN A C 1
ATOM 2130 O O . ASN A 1 263 ? -48.374 -8.680 118.831 1.00 57.25 263 ASN A O 1
ATOM 2134 N N . THR A 1 264 ? -49.835 -10.283 118.307 1.00 59.56 264 THR A N 1
ATOM 2135 C CA . THR A 1 264 ? -48.814 -11.164 117.696 1.00 59.56 264 THR A CA 1
ATOM 2136 C C . THR A 1 264 ? -48.780 -11.172 116.163 1.00 59.56 264 THR A C 1
ATOM 2138 O O . THR A 1 264 ? -47.733 -11.458 115.603 1.00 59.56 264 THR A O 1
ATOM 2141 N N . VAL A 1 265 ? -49.849 -10.784 115.458 1.00 58.53 265 VAL A N 1
ATOM 2142 C CA . VAL A 1 265 ? -49.912 -10.866 113.976 1.00 58.53 265 VAL A CA 1
ATOM 2143 C C . VAL A 1 265 ? -49.358 -9.614 113.264 1.00 58.53 265 VAL A C 1
ATOM 2145 O O . VAL A 1 265 ? -48.965 -9.679 112.105 1.00 58.53 265 VAL A O 1
ATOM 2148 N N . PHE A 1 266 ? -49.258 -8.471 113.951 1.00 56.22 266 PHE A N 1
ATOM 2149 C CA . PHE A 1 266 ? -48.883 -7.186 113.334 1.00 56.22 266 PHE A CA 1
ATOM 2150 C C . PHE A 1 266 ? -47.369 -7.009 113.086 1.00 56.22 266 PHE A C 1
ATOM 2152 O O . PHE A 1 266 ? -46.971 -6.254 112.200 1.00 56.22 266 PHE A O 1
ATOM 2159 N N . LEU A 1 267 ? -46.507 -7.702 113.842 1.00 55.84 267 LEU A N 1
ATOM 2160 C CA . LEU A 1 267 ? -45.047 -7.548 113.727 1.00 55.84 267 LEU A CA 1
ATOM 2161 C C . LEU A 1 267 ? -44.440 -8.379 112.584 1.00 55.84 267 LEU A C 1
ATOM 2163 O O . LEU A 1 267 ? -43.453 -7.953 111.989 1.00 55.84 267 LEU A O 1
ATOM 2167 N N . GLU A 1 268 ? -45.042 -9.515 112.225 1.00 62.06 268 GLU A N 1
ATOM 2168 C CA . GLU A 1 268 ? -44.557 -10.367 111.128 1.00 62.06 268 GLU A CA 1
ATOM 2169 C C . GLU A 1 268 ? -44.965 -9.824 109.748 1.00 62.06 268 GLU A C 1
ATOM 2171 O O . GLU A 1 268 ? -44.169 -9.862 108.810 1.00 62.06 268 GLU A O 1
ATOM 2176 N N . SER A 1 269 ? -46.145 -9.203 109.622 1.00 65.81 269 SER A N 1
ATOM 2177 C CA . SER A 1 269 ? -46.590 -8.591 108.360 1.00 65.81 269 SER A CA 1
ATOM 2178 C C . SER A 1 269 ? -45.756 -7.374 107.945 1.00 65.81 269 SER A C 1
ATOM 2180 O O . SER A 1 269 ? -45.535 -7.154 106.756 1.00 65.81 269 SER A O 1
ATOM 2182 N N . LEU A 1 270 ? -45.251 -6.599 108.912 1.00 63.06 270 LEU A N 1
ATOM 2183 C CA . LEU A 1 270 ? -44.493 -5.374 108.636 1.00 63.06 270 LEU A CA 1
ATOM 2184 C C . LEU A 1 270 ? -43.075 -5.668 108.106 1.00 63.06 270 LEU A C 1
ATOM 2186 O O . LEU A 1 270 ? -42.527 -4.905 107.312 1.00 63.06 270 LEU A O 1
ATOM 2190 N N . VAL A 1 271 ? -42.476 -6.788 108.523 1.00 70.00 271 VAL A N 1
ATOM 2191 C CA . VAL A 1 271 ? -41.124 -7.195 108.100 1.00 70.00 271 VAL A CA 1
ATOM 2192 C C . VAL A 1 271 ? -41.126 -7.760 106.674 1.00 70.00 271 VAL A C 1
ATOM 2194 O O . VAL A 1 271 ? -40.195 -7.492 105.908 1.00 70.00 271 VAL A O 1
ATOM 2197 N N . GLU A 1 272 ? -42.175 -8.486 106.284 1.00 73.44 272 GLU A N 1
ATOM 2198 C CA . GLU A 1 272 ? -42.323 -9.035 104.929 1.00 73.44 272 GLU A CA 1
ATOM 2199 C C . GLU A 1 272 ? -42.605 -7.924 103.894 1.00 73.44 272 GLU A C 1
ATOM 2201 O O . GLU A 1 272 ? -42.045 -7.927 102.794 1.00 73.44 272 GLU A O 1
ATOM 2206 N N . GLU A 1 273 ? -43.386 -6.906 104.276 1.00 72.88 273 GLU A N 1
ATOM 2207 C CA . GLU A 1 273 ? -43.690 -5.740 103.435 1.00 72.88 273 GLU A CA 1
ATOM 2208 C C . GLU A 1 273 ? -42.443 -4.877 103.155 1.00 72.88 273 GLU A C 1
ATOM 2210 O O . GLU A 1 273 ? -42.204 -4.468 102.014 1.00 72.88 273 GLU A O 1
ATOM 2215 N N . ILE A 1 274 ? -41.578 -4.666 104.157 1.00 72.50 274 ILE A N 1
ATOM 2216 C CA . ILE A 1 274 ? -40.328 -3.900 103.994 1.00 72.50 274 ILE A CA 1
ATOM 2217 C C . ILE A 1 274 ? -39.333 -4.636 103.080 1.00 72.50 274 ILE A C 1
ATOM 2219 O O . ILE A 1 274 ? -38.688 -4.002 102.241 1.00 72.50 274 ILE A O 1
ATOM 2223 N N . LYS A 1 275 ? -39.240 -5.970 103.168 1.00 74.88 275 LYS A N 1
ATOM 2224 C CA . LYS A 1 275 ? -38.387 -6.782 102.277 1.00 74.88 275 LYS A CA 1
ATOM 2225 C C . LYS A 1 275 ? -38.875 -6.772 100.825 1.00 74.88 275 LYS A C 1
ATOM 2227 O O . LYS A 1 275 ? -38.052 -6.704 99.912 1.00 74.88 275 LYS A O 1
ATOM 2232 N N . GLY A 1 276 ? -40.191 -6.805 100.601 1.00 78.62 276 GLY A N 1
ATOM 2233 C CA . GLY A 1 276 ? -40.778 -6.665 99.263 1.00 78.62 276 GLY A CA 1
ATOM 2234 C C . GLY A 1 276 ? -40.508 -5.287 98.651 1.00 78.62 276 GLY A C 1
ATOM 2235 O O . GLY A 1 276 ? -40.145 -5.181 97.478 1.00 78.62 276 GLY A O 1
ATOM 2236 N N . ARG A 1 277 ? -40.592 -4.229 99.467 1.00 76.94 277 ARG A N 1
ATOM 2237 C CA . ARG A 1 277 ? -40.307 -2.858 99.025 1.00 76.94 277 ARG A CA 1
ATOM 2238 C C . ARG A 1 277 ? -38.830 -2.637 98.692 1.00 76.94 277 ARG A C 1
ATOM 2240 O O . ARG A 1 277 ? -38.542 -1.906 97.753 1.00 76.94 277 ARG A O 1
ATOM 2247 N N . LEU A 1 278 ? -37.913 -3.290 99.410 1.00 77.06 278 LEU A N 1
ATOM 2248 C CA . LEU A 1 278 ? -36.474 -3.241 99.128 1.00 77.06 278 LEU A CA 1
ATOM 2249 C C . LEU A 1 278 ? -36.142 -3.868 97.761 1.00 77.06 278 LEU A C 1
ATOM 2251 O O . LEU A 1 278 ? -35.509 -3.219 96.936 1.00 77.06 278 LEU A O 1
ATOM 2255 N N . LYS A 1 279 ? -36.653 -5.073 97.470 1.00 78.06 279 LYS A N 1
ATOM 2256 C CA . LYS A 1 279 ? -36.426 -5.747 96.174 1.00 78.06 279 LYS A CA 1
ATOM 2257 C C . LYS A 1 279 ? -36.967 -4.948 94.986 1.00 78.06 279 LYS A C 1
ATOM 2259 O O . LYS A 1 279 ? -36.280 -4.797 93.982 1.00 78.06 279 LYS A O 1
ATOM 2264 N N . GLY A 1 280 ? -38.164 -4.373 95.124 1.00 83.94 280 GLY A N 1
ATOM 2265 C CA . GLY A 1 280 ? -38.757 -3.536 94.076 1.00 83.94 280 GLY A CA 1
ATOM 2266 C C . GLY A 1 280 ? -38.060 -2.182 93.878 1.00 83.94 280 GLY A C 1
ATOM 2267 O O . GLY A 1 280 ? -38.271 -1.539 92.847 1.00 83.94 280 GLY A O 1
ATOM 2268 N N . LEU A 1 281 ? -37.261 -1.724 94.848 1.00 77.06 281 LEU A N 1
ATOM 2269 C CA . LEU A 1 281 ? -36.391 -0.555 94.694 1.00 77.06 281 LEU A CA 1
ATOM 2270 C C . LEU A 1 281 ? -35.070 -0.935 94.014 1.00 77.06 281 LEU A C 1
ATOM 2272 O O . LEU A 1 281 ? -34.644 -0.219 93.115 1.00 77.06 281 LEU A O 1
ATOM 2276 N N . GLU A 1 282 ? -34.483 -2.083 94.358 1.00 81.88 282 GLU A N 1
ATOM 2277 C CA . GLU A 1 282 ? -33.273 -2.604 93.702 1.00 81.88 282 GLU A CA 1
ATOM 2278 C C . GLU A 1 282 ? -33.503 -2.925 92.214 1.00 81.88 282 GLU A C 1
ATOM 2280 O O . GLU A 1 282 ? -32.644 -2.659 91.376 1.00 81.88 282 GLU A O 1
ATOM 2285 N N . GLU A 1 283 ? -34.667 -3.472 91.852 1.00 84.56 283 GLU A N 1
ATOM 2286 C CA . GLU A 1 283 ? -35.033 -3.716 90.447 1.00 84.56 283 GLU A CA 1
ATOM 2287 C C . GLU A 1 283 ? -35.194 -2.406 89.667 1.00 84.56 283 GLU A C 1
ATOM 2289 O O . GLU A 1 283 ? -34.644 -2.270 88.574 1.00 84.56 283 GLU A O 1
ATOM 2294 N N . ARG A 1 284 ? -35.839 -1.398 90.267 1.00 83.31 284 ARG A N 1
ATOM 2295 C CA . ARG A 1 284 ? -35.945 -0.059 89.669 1.00 83.31 284 ARG A CA 1
ATOM 2296 C C . ARG A 1 284 ? -34.591 0.630 89.528 1.00 83.31 284 ARG A C 1
ATOM 2298 O O . ARG A 1 284 ? -34.380 1.345 88.556 1.00 83.31 284 ARG A O 1
ATOM 2305 N N . GLU A 1 285 ? -33.665 0.422 90.459 1.00 80.12 285 GLU A N 1
ATOM 2306 C CA . GLU A 1 285 ? -32.301 0.950 90.354 1.00 80.12 285 GLU A CA 1
ATOM 2307 C C . GLU A 1 285 ? -31.528 0.295 89.193 1.00 80.12 285 GLU A C 1
ATOM 2309 O O . GLU A 1 285 ? -30.831 0.982 88.440 1.00 80.12 285 GLU A O 1
ATOM 2314 N N . ARG A 1 286 ? -31.710 -1.013 88.965 1.00 84.81 286 ARG A N 1
ATOM 2315 C CA . ARG A 1 286 ? -31.144 -1.708 87.793 1.00 84.81 286 ARG A CA 1
ATOM 2316 C C . ARG A 1 286 ? -31.742 -1.212 86.474 1.00 84.81 286 ARG A C 1
ATOM 2318 O O . ARG A 1 286 ? -31.006 -0.980 85.521 1.00 84.81 286 ARG A O 1
ATOM 2325 N N . GLU A 1 287 ? -33.050 -0.986 86.415 1.00 88.00 287 GLU A N 1
ATOM 2326 C CA . GLU A 1 287 ? -33.701 -0.413 85.227 1.00 88.00 287 GLU A CA 1
ATOM 2327 C C . GLU A 1 287 ? -33.256 1.038 84.970 1.00 88.00 287 GLU A C 1
ATOM 2329 O O . GLU A 1 287 ? -32.974 1.420 83.832 1.00 88.00 287 GLU A O 1
ATOM 2334 N N . LEU A 1 288 ? -33.111 1.847 86.025 1.00 86.00 288 LEU A N 1
ATOM 2335 C CA . LEU A 1 288 ? -32.605 3.220 85.927 1.00 86.00 288 LEU A CA 1
ATOM 2336 C C . LEU A 1 288 ? -31.146 3.275 85.464 1.00 86.00 288 LEU A C 1
ATOM 2338 O O . LEU A 1 288 ? -30.776 4.161 84.697 1.00 86.00 288 LEU A O 1
ATOM 2342 N N . THR A 1 289 ? -30.303 2.340 85.899 1.00 84.56 289 THR A N 1
ATOM 2343 C CA . THR A 1 289 ? -28.907 2.274 85.439 1.00 84.56 289 THR A CA 1
ATOM 2344 C C . THR A 1 289 ? -28.810 1.804 83.988 1.00 84.56 289 THR A C 1
ATOM 2346 O O . THR A 1 289 ? -28.073 2.417 83.217 1.00 84.56 289 THR A O 1
ATOM 2349 N N . ALA A 1 290 ? -29.600 0.807 83.577 1.00 87.06 290 ALA A N 1
ATOM 2350 C CA . ALA A 1 290 ? -29.663 0.353 82.185 1.00 87.06 290 ALA A CA 1
ATOM 2351 C C . ALA A 1 290 ? -30.143 1.464 81.233 1.00 87.06 290 ALA A C 1
ATOM 2353 O O . ALA A 1 290 ? -29.468 1.778 80.252 1.00 87.06 290 ALA A O 1
ATOM 2354 N N . THR A 1 291 ? -31.246 2.137 81.569 1.00 85.31 291 THR A N 1
ATOM 2355 C CA . THR A 1 291 ? -31.774 3.258 80.770 1.00 85.31 291 THR A CA 1
ATOM 2356 C C . THR A 1 291 ? -30.811 4.443 80.712 1.00 85.31 291 THR A C 1
ATOM 2358 O O . THR A 1 291 ? -30.719 5.108 79.684 1.00 85.31 291 THR A O 1
ATOM 2361 N N . ARG A 1 292 ? -30.027 4.695 81.767 1.00 87.31 292 ARG A N 1
ATOM 2362 C CA . ARG A 1 292 ? -28.996 5.745 81.770 1.00 87.31 292 ARG A CA 1
ATOM 2363 C C . ARG A 1 292 ? -27.808 5.417 80.860 1.00 87.31 292 ARG A C 1
ATOM 2365 O O . ARG A 1 292 ? -27.249 6.330 80.256 1.00 87.31 292 ARG A O 1
ATOM 2372 N N . VAL A 1 293 ? -27.441 4.140 80.730 1.00 88.38 293 VAL A N 1
ATOM 2373 C CA . VAL A 1 293 ? -26.423 3.688 79.764 1.00 88.38 293 VAL A CA 1
ATOM 2374 C C . VAL A 1 293 ? -26.940 3.827 78.331 1.00 88.38 293 VAL A C 1
ATOM 2376 O O . VAL A 1 293 ? -26.225 4.351 77.478 1.00 88.38 293 VAL A O 1
ATOM 2379 N N . GLU A 1 294 ? -28.186 3.430 78.065 1.00 87.69 294 GLU A N 1
ATOM 2380 C CA . GLU A 1 294 ? -28.817 3.613 76.750 1.00 87.69 294 GLU A CA 1
ATOM 2381 C C . GLU A 1 294 ? -28.929 5.093 76.368 1.00 87.69 294 GLU A C 1
ATOM 2383 O O . GLU A 1 294 ? -28.589 5.463 75.243 1.00 87.69 294 GLU A O 1
ATOM 2388 N N . LEU A 1 295 ? -29.320 5.952 77.317 1.00 85.19 295 LEU A N 1
ATOM 2389 C CA . LEU A 1 295 ? -29.354 7.401 77.126 1.00 85.19 295 LEU A CA 1
ATOM 2390 C C . LEU A 1 295 ? -27.968 7.936 76.732 1.00 85.19 295 LEU A C 1
ATOM 2392 O O . LEU A 1 295 ? -27.856 8.650 75.740 1.00 85.19 295 LEU A O 1
ATOM 2396 N N . GLY A 1 296 ? -26.908 7.522 77.434 1.00 87.44 296 GLY A N 1
ATOM 2397 C CA . GLY A 1 296 ? -25.536 7.929 77.118 1.00 87.44 296 GLY A CA 1
ATOM 2398 C C . GLY A 1 296 ? -25.060 7.468 75.733 1.00 87.44 296 GLY A C 1
ATOM 2399 O O . GLY A 1 296 ? -24.396 8.220 75.022 1.00 87.44 296 GLY A O 1
ATOM 2400 N N . LEU A 1 297 ? -25.432 6.260 75.296 1.00 87.88 297 LEU A N 1
ATOM 2401 C CA . LEU A 1 297 ? -25.115 5.775 73.944 1.00 87.88 297 LEU A CA 1
ATOM 2402 C C . LEU A 1 297 ? -25.836 6.585 72.857 1.00 87.88 297 LEU A C 1
ATOM 2404 O O . LEU A 1 297 ? -25.241 6.898 71.823 1.00 87.88 297 LEU A O 1
ATOM 2408 N N . VAL A 1 298 ? -27.102 6.944 73.085 1.00 83.31 298 VAL A N 1
ATOM 2409 C CA . VAL A 1 298 ? -27.881 7.781 72.159 1.00 83.31 298 VAL A CA 1
ATOM 2410 C C . VAL A 1 298 ? -27.336 9.209 72.117 1.00 83.31 298 VAL A C 1
ATOM 2412 O O . VAL A 1 298 ? -27.210 9.774 71.031 1.00 83.31 298 VAL A O 1
ATOM 2415 N N . GLU A 1 299 ? -26.954 9.779 73.260 1.00 83.12 299 GLU A N 1
ATOM 2416 C CA . GLU A 1 299 ? -26.319 11.099 73.343 1.00 83.12 299 GLU A CA 1
ATOM 2417 C C . GLU A 1 299 ? -24.976 11.136 72.603 1.00 83.12 299 GLU A C 1
ATOM 2419 O O . GLU A 1 299 ? -24.743 12.061 71.823 1.00 83.12 299 GLU A O 1
ATOM 2424 N N . ASN A 1 300 ? -24.138 10.104 72.751 1.00 83.31 300 ASN A N 1
ATOM 2425 C CA . ASN A 1 300 ? -22.878 9.983 72.012 1.00 83.31 300 ASN A CA 1
ATOM 2426 C C . ASN A 1 300 ? -23.111 9.902 70.498 1.00 83.31 300 ASN A C 1
ATOM 2428 O O . ASN A 1 300 ? -22.464 10.608 69.727 1.00 83.31 300 ASN A O 1
ATOM 2432 N N . ARG A 1 301 ? -24.090 9.105 70.057 1.00 83.06 301 ARG A N 1
ATOM 2433 C CA . ARG A 1 301 ? -24.417 8.982 68.631 1.00 83.06 301 ARG A CA 1
ATOM 2434 C C . ARG A 1 301 ? -25.004 10.274 68.057 1.00 83.06 301 ARG A C 1
ATOM 2436 O O . ARG A 1 301 ? -24.726 10.632 66.916 1.00 83.06 301 ARG A O 1
ATOM 2443 N N . LEU A 1 302 ? -25.789 11.010 68.846 1.00 80.06 302 LEU A N 1
ATOM 2444 C CA . LEU A 1 302 ? -26.255 12.349 68.479 1.00 80.06 302 LEU A CA 1
ATOM 2445 C C . LEU A 1 302 ? -25.102 13.356 68.399 1.00 80.06 302 LEU A C 1
ATOM 2447 O O . LEU A 1 302 ? -25.123 14.213 67.517 1.00 80.06 302 LEU A O 1
ATOM 2451 N N . ALA A 1 303 ? -24.098 13.255 69.273 1.00 80.19 303 ALA A N 1
ATOM 2452 C CA . ALA A 1 303 ? -22.899 14.086 69.207 1.00 80.19 303 ALA A CA 1
ATOM 2453 C C . ALA A 1 303 ? -22.084 13.806 67.932 1.00 80.19 303 ALA A C 1
ATOM 2455 O O . ALA A 1 303 ? -21.703 14.751 67.247 1.00 80.19 303 ALA A O 1
ATOM 2456 N N . GLU A 1 304 ? -21.904 12.539 67.550 1.00 81.62 304 GLU A N 1
ATOM 2457 C CA . GLU A 1 304 ? -21.265 12.158 66.280 1.00 81.62 304 GLU A CA 1
ATOM 2458 C C . GLU A 1 304 ? -22.006 12.743 65.067 1.00 81.62 304 GLU A C 1
ATOM 2460 O O . GLU A 1 304 ? -21.388 13.353 64.193 1.00 81.62 304 GLU A O 1
ATOM 2465 N N . TYR A 1 305 ? -23.340 12.641 65.024 1.00 78.00 305 TYR A N 1
ATOM 2466 C CA . TYR A 1 305 ? -24.122 13.239 63.936 1.00 78.00 305 TYR A CA 1
ATOM 2467 C C . TYR A 1 305 ? -24.030 14.768 63.904 1.00 78.00 305 TYR A C 1
ATOM 2469 O O . TYR A 1 305 ? -24.003 15.349 62.817 1.00 78.00 305 TYR A O 1
ATOM 2477 N N . ARG A 1 306 ? -23.967 15.429 65.067 1.00 75.88 306 ARG A N 1
ATOM 2478 C CA . ARG A 1 306 ? -23.758 16.883 65.147 1.00 75.88 306 ARG A CA 1
ATOM 2479 C C . ARG A 1 306 ? -22.385 17.277 64.616 1.00 75.88 306 ARG A C 1
ATOM 2481 O O . ARG A 1 306 ? -22.326 18.188 63.801 1.00 75.88 306 ARG A O 1
ATOM 2488 N N . MET A 1 307 ? -21.331 16.545 64.974 1.00 76.50 307 MET A N 1
ATOM 2489 C CA . MET A 1 307 ? -19.977 16.770 64.454 1.00 76.50 307 MET A CA 1
ATOM 2490 C C . MET A 1 307 ? -19.930 16.682 62.923 1.00 76.50 307 MET A C 1
ATOM 2492 O O . MET A 1 307 ? -19.429 17.592 62.271 1.00 76.50 307 MET A O 1
ATOM 2496 N N . VAL A 1 308 ? -20.533 15.644 62.333 1.00 77.38 308 VAL A N 1
ATOM 2497 C CA . VAL A 1 308 ? -20.600 15.491 60.866 1.00 77.38 308 VAL A CA 1
ATOM 2498 C C . VAL A 1 308 ? -21.406 16.622 60.214 1.00 77.38 308 VAL A C 1
ATOM 2500 O O . VAL A 1 308 ? -21.042 17.121 59.151 1.00 77.38 308 VAL A O 1
ATOM 2503 N N . CYS A 1 309 ? -22.497 17.065 60.845 1.00 72.06 309 CYS A N 1
ATOM 2504 C CA . CYS A 1 309 ? -23.270 18.203 60.348 1.00 72.06 309 CYS A CA 1
ATOM 2505 C C . CYS A 1 309 ? -22.478 19.524 60.439 1.00 72.06 309 CYS A C 1
ATOM 2507 O O . CYS A 1 309 ? -22.578 20.345 59.530 1.00 72.06 309 CYS A O 1
ATOM 2509 N N . GLU A 1 310 ? -21.678 19.726 61.489 1.00 73.81 310 GLU A N 1
ATOM 2510 C CA . GLU A 1 310 ? -20.818 20.906 61.669 1.00 73.81 310 GLU A CA 1
ATOM 2511 C C . GLU A 1 310 ? -19.648 20.950 60.678 1.00 73.81 310 GLU A C 1
ATOM 2513 O O . GLU A 1 310 ? -19.295 22.030 60.201 1.00 73.81 310 GLU A O 1
ATOM 2518 N N . GLU A 1 311 ? -19.067 19.800 60.328 1.00 75.06 311 GLU A N 1
ATOM 2519 C CA . GLU A 1 311 ? -17.999 19.710 59.323 1.00 75.06 311 GLU A CA 1
ATOM 2520 C C . GLU A 1 311 ? -18.478 20.104 57.919 1.00 75.06 311 GLU A C 1
ATOM 2522 O O . GLU A 1 311 ? -17.732 20.731 57.168 1.00 75.06 311 GLU A O 1
ATOM 2527 N N . VAL A 1 312 ? -19.725 19.774 57.565 1.00 70.56 312 VAL A N 1
ATOM 2528 C CA . VAL A 1 312 ? -20.261 19.995 56.211 1.00 70.56 312 VAL A CA 1
ATOM 2529 C C . VAL A 1 312 ? -20.969 21.348 56.057 1.00 70.56 312 VAL A C 1
ATOM 2531 O O . VAL A 1 312 ? -20.862 21.968 55.001 1.00 70.56 312 VAL A O 1
ATOM 2534 N N . LEU A 1 313 ? -21.685 21.823 57.084 1.00 69.00 313 LEU A N 1
ATOM 2535 C CA . LEU A 1 313 ? -22.448 23.086 57.043 1.00 69.00 313 LEU A CA 1
ATOM 2536 C C . LEU A 1 313 ? -21.667 24.288 57.617 1.00 69.00 313 LEU A C 1
ATOM 2538 O O . LEU A 1 313 ? -22.113 25.428 57.483 1.00 69.00 313 LEU A O 1
ATOM 2542 N N . GLY A 1 314 ? -20.500 24.046 58.226 1.00 66.00 314 GLY A N 1
ATOM 2543 C CA . GLY A 1 314 ? -19.691 25.047 58.923 1.00 66.00 314 GLY A CA 1
ATOM 2544 C C . GLY A 1 314 ? -20.147 25.286 60.369 1.00 66.00 314 GLY A C 1
ATOM 2545 O O . GLY A 1 314 ? -21.303 25.064 60.731 1.00 66.00 314 GLY A O 1
ATOM 2546 N N . ARG A 1 315 ? -19.229 25.761 61.227 1.00 58.34 315 ARG A N 1
ATOM 2547 C CA . ARG A 1 315 ? -19.532 26.063 62.638 1.00 58.34 315 ARG A CA 1
ATOM 2548 C C . ARG A 1 315 ? -20.539 27.211 62.727 1.00 58.34 315 ARG A C 1
ATOM 2550 O O . ARG A 1 315 ? -20.188 28.361 62.476 1.00 58.34 315 ARG A O 1
ATOM 2557 N N . SER A 1 316 ? -21.765 26.908 63.141 1.00 56.19 316 SER A N 1
ATOM 2558 C CA . SER A 1 316 ? -22.778 27.907 63.490 1.00 56.19 316 SER A CA 1
ATOM 2559 C C . SER A 1 316 ? -23.227 27.688 64.933 1.00 56.19 316 SER A C 1
ATOM 2561 O O . SER A 1 316 ? -23.429 26.550 65.346 1.00 56.19 316 SER A O 1
ATOM 2563 N N . SER A 1 317 ? -23.378 28.763 65.705 1.00 57.94 317 SER A N 1
ATOM 2564 C CA . SER A 1 317 ? -23.754 28.693 67.126 1.00 57.94 317 SER A CA 1
ATOM 2565 C C . SER A 1 317 ? -25.228 28.331 67.365 1.00 57.94 317 SER A C 1
ATOM 2567 O O . SER A 1 317 ? -25.625 28.118 68.508 1.00 57.94 317 SER A O 1
ATOM 2569 N N . ASP A 1 318 ? -26.034 28.231 66.304 1.00 59.03 318 ASP A N 1
ATOM 2570 C CA . ASP A 1 318 ? -27.459 27.926 66.389 1.00 59.03 318 ASP A CA 1
ATOM 2571 C C . ASP A 1 318 ? -27.713 26.424 66.218 1.00 59.03 318 ASP A C 1
ATOM 2573 O O . ASP A 1 318 ? -27.588 25.862 65.130 1.00 59.03 318 ASP A O 1
ATOM 2577 N N . ILE A 1 319 ? -28.171 25.778 67.292 1.00 60.28 319 ILE A N 1
ATOM 2578 C CA . ILE A 1 319 ? -28.500 24.339 67.353 1.00 60.28 319 ILE A CA 1
ATOM 2579 C C . ILE A 1 319 ? -29.551 23.944 66.292 1.00 60.28 319 ILE A C 1
ATOM 2581 O O . ILE A 1 319 ? -29.578 22.812 65.814 1.00 60.28 319 ILE A O 1
ATOM 2585 N N . ASN A 1 320 ? -30.377 24.897 65.850 1.00 61.94 320 ASN A N 1
ATOM 2586 C CA . ASN A 1 320 ? -31.375 24.697 64.796 1.00 61.94 320 ASN A CA 1
ATOM 2587 C C . ASN A 1 320 ? -30.788 24.705 63.370 1.00 61.94 320 ASN A C 1
ATOM 2589 O O . ASN A 1 320 ? -31.478 24.314 62.425 1.00 61.94 320 ASN A O 1
ATOM 2593 N N . ASN A 1 321 ? -29.543 25.151 63.176 1.00 59.72 321 ASN A N 1
ATOM 2594 C CA . ASN A 1 321 ? -28.847 25.139 61.883 1.00 59.72 321 ASN A CA 1
ATOM 2595 C C . ASN A 1 321 ? -28.052 23.851 61.632 1.00 59.72 321 ASN A C 1
ATOM 2597 O O . ASN A 1 321 ? -27.821 23.511 60.476 1.00 59.72 321 ASN A O 1
ATOM 2601 N N . VAL A 1 322 ? -27.748 23.082 62.679 1.00 64.19 322 VAL A N 1
ATOM 2602 C CA . VAL A 1 322 ? -27.012 21.810 62.613 1.00 64.19 322 VAL A CA 1
ATOM 2603 C C . VAL A 1 322 ? -27.996 20.644 62.768 1.00 64.19 322 VAL A C 1
ATOM 2605 O O . VAL A 1 322 ? -28.043 19.959 63.788 1.00 64.19 322 VAL A O 1
ATOM 2608 N N . THR A 1 323 ? -28.854 20.445 61.763 1.00 70.31 323 THR A N 1
ATOM 2609 C CA . THR A 1 323 ? -29.803 19.319 61.731 1.00 70.31 323 THR A CA 1
ATOM 2610 C C . THR A 1 323 ? -29.559 18.422 60.516 1.00 70.31 323 THR A C 1
ATOM 2612 O O . THR A 1 323 ? -29.255 18.933 59.434 1.00 70.31 323 THR A O 1
ATOM 2615 N N . PRO A 1 324 ? -29.773 17.094 60.635 1.00 70.94 324 PRO A N 1
ATOM 2616 C CA . PRO A 1 324 ? -29.648 16.163 59.508 1.00 70.94 324 PRO A CA 1
ATOM 2617 C C . PRO A 1 324 ? -30.511 16.543 58.295 1.00 70.94 324 PRO A C 1
ATOM 2619 O O . PRO A 1 324 ? -30.162 16.237 57.159 1.00 70.94 324 PRO A O 1
ATOM 2622 N N . HIS A 1 325 ? -31.625 17.245 58.526 1.00 76.50 325 HIS A N 1
ATOM 2623 C CA . HIS A 1 325 ? -32.514 17.721 57.468 1.00 76.50 325 HIS A CA 1
ATOM 2624 C C . HIS A 1 325 ? -31.864 18.810 56.601 1.00 76.50 325 HIS A C 1
ATOM 2626 O O . HIS A 1 325 ? -31.948 18.745 55.378 1.00 76.50 325 HIS A O 1
ATOM 2632 N N . LYS A 1 326 ? -31.141 19.755 57.216 1.00 76.56 326 LYS A N 1
ATOM 2633 C CA . LYS A 1 326 ? -30.390 20.801 56.500 1.00 76.56 326 LYS A CA 1
ATOM 2634 C C . LYS A 1 326 ? -29.181 20.241 55.754 1.00 76.56 326 LYS A C 1
ATOM 2636 O O . LYS A 1 326 ? -28.860 20.716 54.671 1.00 76.56 326 LYS A O 1
ATOM 2641 N N . LEU A 1 327 ? -28.552 19.189 56.283 1.00 78.00 327 LEU A N 1
ATOM 2642 C CA . LEU A 1 327 ? -27.509 18.449 55.568 1.00 78.00 327 LEU A CA 1
ATOM 2643 C C . LEU A 1 327 ? -28.071 17.771 54.309 1.00 78.00 327 LEU A C 1
ATOM 2645 O O . LEU A 1 327 ? -27.468 17.851 53.243 1.00 78.00 327 LEU A O 1
ATOM 2649 N N . LEU A 1 328 ? -29.246 17.145 54.414 1.00 82.00 328 LEU A N 1
ATOM 2650 C CA . LEU A 1 328 ? -29.965 16.564 53.276 1.00 82.00 328 LEU A CA 1
ATOM 2651 C C . LEU A 1 328 ? -30.339 17.620 52.232 1.00 82.00 328 LEU A C 1
ATOM 2653 O O . LEU A 1 328 ? -30.167 17.388 51.038 1.00 82.00 328 LEU A O 1
ATOM 2657 N N . GLU A 1 329 ? -30.809 18.784 52.676 1.00 82.31 329 GLU A N 1
ATOM 2658 C CA . GLU A 1 329 ? -31.128 19.914 51.804 1.00 82.31 329 GLU A CA 1
ATOM 2659 C C . GLU A 1 329 ? -29.876 20.451 51.095 1.00 82.31 329 GLU A C 1
ATOM 2661 O O . GLU A 1 329 ? -29.909 20.678 49.888 1.00 82.31 329 GLU A O 1
ATOM 2666 N N . TYR A 1 330 ? -28.740 20.543 51.793 1.00 81.88 330 TYR A N 1
ATOM 2667 C CA . TYR A 1 330 ? -27.452 20.911 51.202 1.00 81.88 330 TYR A CA 1
ATOM 2668 C C . TYR A 1 330 ? -26.951 19.872 50.189 1.00 81.88 330 TYR A C 1
ATOM 2670 O O . TYR A 1 330 ? -26.565 20.234 49.080 1.00 81.88 330 TYR A O 1
ATOM 2678 N N . ILE A 1 331 ? -27.013 18.576 50.517 1.00 84.19 331 ILE A N 1
ATOM 2679 C CA . ILE A 1 331 ? -26.646 17.490 49.593 1.00 84.19 331 ILE A CA 1
ATOM 2680 C C . ILE A 1 331 ? -27.531 17.537 48.347 1.00 84.19 331 ILE A C 1
ATOM 2682 O O . ILE A 1 331 ? -27.020 17.452 47.231 1.00 84.19 331 ILE A O 1
ATOM 2686 N N . ARG A 1 332 ? -28.842 17.726 48.521 1.00 87.19 332 ARG A N 1
ATOM 2687 C CA . ARG A 1 332 ? -29.787 17.876 47.413 1.00 87.19 332 ARG A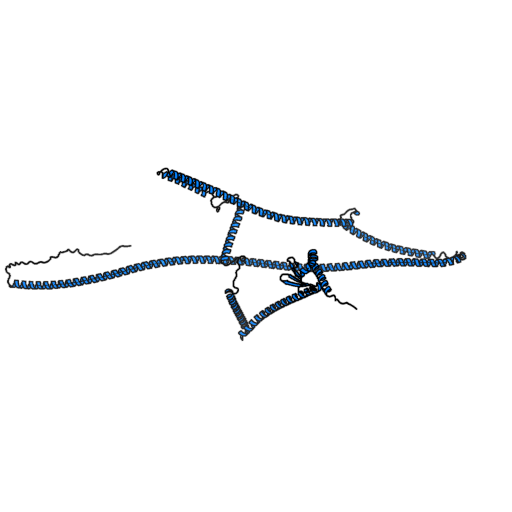 CA 1
ATOM 2688 C C . ARG A 1 332 ? -29.448 19.096 46.560 1.00 87.19 332 ARG A C 1
ATOM 2690 O O . ARG A 1 332 ? -29.387 18.981 45.342 1.00 87.19 332 ARG A O 1
ATOM 2697 N N . GLN A 1 333 ? -29.135 20.229 47.183 1.00 88.56 333 GLN A N 1
ATOM 2698 C CA . GLN A 1 333 ? -28.738 21.444 46.477 1.00 88.56 333 GLN A CA 1
ATOM 2699 C C . GLN A 1 333 ? -27.424 21.256 45.698 1.00 88.56 333 GLN A C 1
ATOM 2701 O O . GLN A 1 333 ? -27.284 21.757 44.585 1.00 88.56 333 GLN A O 1
ATOM 2706 N N . VAL A 1 334 ? -26.453 20.520 46.248 1.00 84.56 334 VAL A N 1
ATOM 2707 C CA . VAL A 1 334 ? -25.195 20.172 45.565 1.00 84.56 334 VAL A CA 1
ATOM 2708 C C . VAL A 1 334 ? -25.444 19.204 44.405 1.00 84.56 334 VAL A C 1
ATOM 2710 O O . VAL A 1 334 ? -24.860 19.366 43.337 1.00 84.56 334 VAL A O 1
ATOM 2713 N N . GLN A 1 335 ? -26.332 18.223 44.568 1.00 88.50 335 GLN A N 1
ATOM 2714 C CA . GLN A 1 335 ? -26.723 17.304 43.495 1.00 88.50 335 GLN A CA 1
ATOM 2715 C C . GLN A 1 335 ? -27.457 18.028 42.359 1.00 88.50 335 GLN A C 1
ATOM 2717 O O . GLN A 1 335 ? -27.118 17.819 41.196 1.00 88.50 335 GLN A O 1
ATOM 2722 N N . GLU A 1 336 ? -28.398 18.919 42.679 1.00 87.81 336 GLU A N 1
ATOM 2723 C CA . GLU A 1 336 ? -29.103 19.758 41.701 1.00 87.81 336 GLU A CA 1
ATOM 2724 C C . GLU A 1 336 ? -28.127 20.691 40.962 1.00 87.81 336 GLU A C 1
ATOM 2726 O O . GLU A 1 336 ? -28.177 20.778 39.733 1.00 87.81 336 GLU A O 1
ATOM 2731 N N . ARG A 1 337 ? -27.158 21.303 41.666 1.00 88.81 337 ARG A N 1
ATOM 2732 C CA . ARG A 1 337 ? -26.080 22.081 41.027 1.00 88.81 337 ARG A CA 1
ATOM 2733 C C . ARG A 1 337 ? -25.235 21.229 40.082 1.00 88.81 337 ARG A C 1
ATOM 2735 O O . ARG A 1 337 ? -25.070 21.614 38.930 1.00 88.81 337 ARG A O 1
ATOM 2742 N N . ASN A 1 338 ? -24.772 20.056 40.515 1.00 85.94 338 ASN A N 1
ATOM 2743 C CA . ASN A 1 338 ? -23.972 19.150 39.681 1.00 85.94 338 ASN A CA 1
ATOM 2744 C C . ASN A 1 338 ? -24.720 18.691 38.420 1.00 85.94 338 ASN A C 1
ATOM 2746 O O . ASN A 1 338 ? -24.119 18.584 37.349 1.00 85.94 338 ASN A O 1
ATOM 2750 N N . LEU A 1 339 ? -26.025 18.424 38.528 1.00 90.12 339 LEU A N 1
ATOM 2751 C CA . LEU A 1 339 ? -26.863 18.098 37.374 1.00 90.12 339 LEU A CA 1
ATOM 2752 C C . LEU A 1 339 ? -26.966 19.290 36.417 1.00 90.12 339 LEU A C 1
ATOM 2754 O O . LEU A 1 339 ? -26.699 19.125 35.228 1.00 90.12 339 LEU A O 1
ATOM 2758 N N . SER A 1 340 ? -27.234 20.493 36.937 1.00 91.62 340 SER A N 1
ATOM 2759 C CA . SER A 1 340 ? -27.313 21.709 36.118 1.00 91.62 340 SER A CA 1
ATOM 2760 C C . SER A 1 340 ? -25.987 22.046 35.419 1.00 91.62 340 SER A C 1
ATOM 2762 O O . SER A 1 340 ? -25.978 22.374 34.235 1.00 91.62 340 SER A O 1
ATOM 2764 N N . GLU A 1 341 ? -24.843 21.886 36.093 1.00 87.62 341 GLU A N 1
ATOM 2765 C CA . GLU A 1 341 ? -23.520 22.097 35.496 1.00 87.62 341 GLU A CA 1
ATOM 2766 C C . GLU A 1 341 ? -23.219 21.060 34.412 1.00 87.62 341 GLU A C 1
ATOM 2768 O O . GLU A 1 341 ? -22.619 21.379 33.384 1.00 87.62 341 GLU A O 1
ATOM 2773 N N . LYS A 1 342 ? -23.646 19.809 34.608 1.00 89.69 342 LYS A N 1
ATOM 2774 C CA . LYS A 1 342 ? -23.481 18.749 33.610 1.00 89.69 342 LYS A CA 1
ATOM 2775 C C . LYS A 1 342 ? -24.337 19.009 32.372 1.00 89.69 342 LYS A C 1
ATOM 2777 O O . LYS A 1 342 ? -23.845 18.836 31.257 1.00 89.69 342 LYS A O 1
ATOM 2782 N N . GLU A 1 343 ? -25.575 19.462 32.556 1.00 88.81 343 GLU A N 1
ATOM 2783 C CA . GLU A 1 343 ? -26.452 19.898 31.466 1.00 88.81 343 GLU A CA 1
ATOM 2784 C C . GLU A 1 343 ? -25.850 21.086 30.707 1.00 88.81 343 GLU A C 1
ATOM 2786 O O . GLU A 1 343 ? -25.769 21.045 29.479 1.00 88.81 343 GLU A O 1
ATOM 2791 N N . GLN A 1 344 ? -25.329 22.095 31.412 1.00 91.31 344 GLN A N 1
ATOM 2792 C CA . GLN A 1 344 ? -24.639 23.233 30.796 1.00 91.31 344 GLN A CA 1
ATOM 2793 C C . GLN A 1 344 ? -23.385 22.803 30.024 1.00 91.31 344 GLN A C 1
ATOM 2795 O O . GLN A 1 344 ? -23.176 23.252 28.899 1.00 91.31 344 GLN A O 1
ATOM 2800 N N . ARG A 1 345 ? -22.568 21.890 30.568 1.00 88.44 345 ARG A N 1
ATOM 2801 C CA . ARG A 1 345 ? -21.392 21.345 29.863 1.00 88.44 345 ARG A CA 1
ATOM 2802 C C . ARG A 1 345 ? -21.781 20.589 28.596 1.00 88.44 345 ARG A C 1
ATOM 2804 O O . ARG A 1 345 ? -21.113 20.743 27.579 1.00 88.44 345 ARG A O 1
ATOM 2811 N N . LEU A 1 346 ? -22.856 19.803 28.636 1.00 90.62 346 LEU A N 1
ATOM 2812 C CA . LEU A 1 346 ? -23.383 19.103 27.461 1.00 90.62 346 LEU A CA 1
ATOM 2813 C C . LEU A 1 346 ? -23.902 20.085 26.402 1.00 90.62 346 LEU A C 1
ATOM 2815 O O . LEU A 1 346 ? -23.598 19.926 25.220 1.00 90.62 346 LEU A O 1
ATOM 2819 N N . GLN A 1 347 ? -24.632 21.124 26.814 1.00 91.62 347 GLN A N 1
ATOM 2820 C CA . GLN A 1 347 ? -25.101 22.177 25.910 1.00 91.62 347 GLN A CA 1
ATOM 2821 C C . GLN A 1 347 ? -23.933 22.939 25.273 1.00 91.62 347 GLN A C 1
ATOM 2823 O O . GLN A 1 347 ? -23.915 23.118 24.056 1.00 91.62 347 GLN A O 1
ATOM 2828 N N . LEU A 1 348 ? -22.928 23.330 26.061 1.00 88.44 348 LEU A N 1
ATOM 2829 C CA . LEU A 1 348 ? -21.725 23.997 25.561 1.00 88.44 348 LEU A CA 1
ATOM 2830 C C . LEU A 1 348 ? -20.928 23.100 24.612 1.00 88.44 348 LEU A C 1
ATOM 2832 O O . LEU A 1 348 ? -20.517 23.573 23.559 1.00 88.44 348 LEU A O 1
ATOM 2836 N N . ALA A 1 349 ? -20.763 21.811 24.922 1.00 92.12 349 ALA A N 1
ATOM 2837 C CA . ALA A 1 349 ? -20.072 20.866 24.046 1.00 92.12 349 ALA A CA 1
ATOM 2838 C C . ALA A 1 349 ? -20.789 20.691 22.697 1.00 92.12 349 ALA A C 1
ATOM 2840 O O . ALA A 1 349 ? -20.146 20.677 21.649 1.00 92.12 349 ALA A O 1
ATOM 2841 N N . ASN A 1 350 ? -22.122 20.608 22.706 1.00 91.44 350 ASN A N 1
ATOM 2842 C CA . ASN A 1 350 ? -22.913 20.534 21.478 1.00 91.44 350 ASN A CA 1
ATOM 2843 C C . ASN A 1 350 ? -22.845 21.838 20.671 1.00 91.44 350 ASN A C 1
ATOM 2845 O O . ASN A 1 350 ? -22.745 21.794 19.447 1.00 91.44 350 ASN A O 1
ATOM 2849 N N . ASN A 1 351 ? -22.867 22.994 21.339 1.00 91.75 351 ASN A N 1
ATOM 2850 C CA . ASN A 1 351 ? -22.710 24.288 20.677 1.00 91.75 351 ASN A CA 1
ATOM 2851 C C . ASN A 1 351 ? -21.312 24.448 20.073 1.00 91.75 351 ASN A C 1
ATOM 2853 O O . ASN A 1 351 ? -21.202 24.966 18.969 1.00 91.75 351 ASN A O 1
ATOM 2857 N N . LEU A 1 352 ? -20.268 23.973 20.755 1.00 89.69 352 LEU A N 1
ATOM 2858 C CA . LEU A 1 352 ? -18.890 24.008 20.269 1.00 89.69 352 LEU A CA 1
ATOM 2859 C C . LEU A 1 352 ? -18.744 23.147 19.007 1.00 89.69 352 LEU A C 1
ATOM 2861 O O . LEU A 1 352 ? -18.274 23.658 17.998 1.00 89.69 352 LEU A O 1
ATOM 2865 N N . LYS A 1 353 ? -19.278 21.916 19.012 1.00 92.06 353 LYS A N 1
ATOM 2866 C CA . LYS A 1 353 ? -19.320 21.058 17.814 1.00 92.06 353 LYS A CA 1
ATOM 2867 C C . LYS A 1 353 ? -20.057 21.709 16.645 1.00 92.06 353 LYS A C 1
ATOM 2869 O O . LYS A 1 353 ? -19.534 21.751 15.541 1.00 92.06 353 LYS A O 1
ATOM 2874 N N . ARG A 1 354 ? -21.242 22.282 16.888 1.00 91.56 354 ARG A N 1
ATOM 2875 C CA . ARG A 1 354 ? -21.982 23.022 15.850 1.00 91.56 354 ARG A CA 1
ATOM 2876 C C . ARG A 1 354 ? -21.179 24.210 15.324 1.00 91.56 354 ARG A C 1
ATOM 2878 O O . ARG A 1 354 ? -21.191 24.474 14.127 1.00 91.56 354 ARG A O 1
ATOM 2885 N N . LEU A 1 355 ? -20.481 24.932 16.200 1.00 87.69 355 LEU A N 1
ATOM 2886 C CA . LEU A 1 355 ? -19.657 26.069 15.801 1.00 87.69 355 LEU A CA 1
ATOM 2887 C C . LEU A 1 355 ? -18.453 25.618 14.960 1.00 87.69 355 LEU A C 1
ATOM 2889 O O . LEU A 1 355 ? -18.145 26.258 13.960 1.00 87.69 355 LEU A O 1
ATOM 2893 N N . GLU A 1 356 ? -17.807 24.511 15.328 1.00 89.44 356 GLU A N 1
ATOM 2894 C CA . GLU A 1 356 ? -16.723 23.890 14.560 1.00 89.44 356 GLU A CA 1
ATOM 2895 C C . GLU A 1 356 ? -17.201 23.454 13.173 1.00 89.44 356 GLU A C 1
ATOM 2897 O O . GLU A 1 356 ? -16.602 23.863 12.182 1.00 89.44 356 GLU A O 1
ATOM 2902 N N . GLU A 1 357 ? -18.338 22.760 13.083 1.00 91.31 357 GLU A N 1
ATOM 2903 C CA . GLU A 1 357 ? -18.955 22.371 11.808 1.00 91.31 357 GLU A CA 1
ATOM 2904 C C . GLU A 1 357 ? -19.267 23.600 10.936 1.00 91.31 357 GLU A C 1
ATOM 2906 O O . GLU A 1 357 ? -18.925 23.644 9.754 1.00 91.31 357 GLU A O 1
ATOM 2911 N N . THR A 1 358 ? -19.853 24.660 11.510 1.00 89.56 358 THR A N 1
ATOM 2912 C CA . THR A 1 358 ? -20.112 25.900 10.754 1.00 89.56 358 THR A CA 1
ATOM 2913 C C . THR A 1 358 ? -18.828 26.621 10.341 1.00 89.56 358 THR A C 1
ATOM 2915 O O . THR A 1 358 ? -18.775 27.219 9.266 1.00 89.56 358 THR A O 1
ATOM 2918 N N . LYS A 1 359 ? -17.764 26.556 11.148 1.00 90.62 359 LYS A N 1
ATOM 2919 C CA . LYS A 1 359 ? -16.455 27.127 10.812 1.00 90.62 359 LYS A CA 1
ATOM 2920 C C . LYS A 1 359 ? -15.803 26.354 9.667 1.00 90.62 359 LYS A C 1
ATOM 2922 O O . LYS A 1 359 ? -15.253 26.971 8.759 1.00 90.62 359 LYS A O 1
ATOM 2927 N N . GLU A 1 360 ? -15.873 25.030 9.668 1.00 90.50 360 GLU A N 1
ATOM 2928 C CA . GLU A 1 360 ? -15.361 24.200 8.572 1.00 90.50 360 GLU A CA 1
ATOM 2929 C C . GLU A 1 360 ? -16.112 24.473 7.264 1.00 90.50 360 GLU A C 1
ATOM 2931 O O . GLU A 1 360 ? -15.486 24.715 6.233 1.00 90.50 360 GLU A O 1
ATOM 2936 N N . LEU A 1 361 ? -17.444 24.556 7.312 1.00 90.94 361 LEU A N 1
ATOM 2937 C CA . LEU A 1 361 ? -18.251 24.882 6.133 1.00 90.94 361 LEU A CA 1
ATOM 2938 C C . LEU A 1 361 ? -17.948 26.288 5.596 1.00 90.94 361 LEU A C 1
ATOM 2940 O O . LEU A 1 361 ? -17.676 26.450 4.409 1.00 90.94 361 LEU A O 1
ATOM 2944 N N . THR A 1 362 ? -17.907 27.302 6.464 1.00 85.56 362 THR A N 1
ATOM 2945 C CA . THR A 1 362 ? -17.627 28.689 6.046 1.00 85.56 362 THR A CA 1
ATOM 2946 C C . THR A 1 362 ? -16.191 28.889 5.565 1.00 85.56 362 THR A C 1
ATOM 2948 O O . THR A 1 362 ? -15.956 29.667 4.640 1.00 85.56 362 THR A O 1
ATOM 2951 N N . THR A 1 363 ? -15.210 28.185 6.139 1.00 87.81 363 THR A N 1
ATOM 2952 C CA . THR A 1 363 ? -13.822 28.218 5.646 1.00 87.81 363 THR A CA 1
ATOM 2953 C C . THR A 1 363 ? -13.691 27.530 4.291 1.00 87.81 363 THR A C 1
ATOM 2955 O O . THR A 1 363 ? -13.011 28.071 3.414 1.00 87.81 363 THR A O 1
ATOM 2958 N N . ALA A 1 364 ? -14.400 26.420 4.070 1.00 88.56 364 ALA A N 1
ATOM 2959 C CA . ALA A 1 364 ? -14.486 25.777 2.764 1.00 88.56 364 ALA A CA 1
ATOM 2960 C C . ALA A 1 364 ? -15.146 26.698 1.721 1.00 88.56 364 ALA A C 1
ATOM 2962 O O . ALA A 1 364 ? -14.599 26.882 0.634 1.00 88.56 364 ALA A O 1
ATOM 2963 N N . GLU A 1 365 ? -16.260 27.353 2.049 1.00 90.88 365 GLU A N 1
ATOM 2964 C CA . GLU A 1 365 ? -16.912 28.332 1.165 1.00 90.88 365 GLU A CA 1
ATOM 2965 C C . GLU A 1 365 ? -16.009 29.536 0.865 1.00 90.88 365 GLU A C 1
ATOM 2967 O O . GLU A 1 365 ? -15.878 29.946 -0.286 1.00 90.88 365 GLU A O 1
ATOM 2972 N N . CYS A 1 366 ? -15.307 30.062 1.871 1.00 85.12 366 CYS A N 1
ATOM 2973 C CA . CYS A 1 366 ? -14.344 31.147 1.692 1.00 85.12 366 CYS A CA 1
ATOM 2974 C C . CYS A 1 366 ? -13.147 30.740 0.820 1.00 85.12 366 CYS A C 1
ATOM 2976 O O . CYS A 1 366 ? -12.623 31.581 0.093 1.00 85.12 366 CYS A O 1
ATOM 2978 N N . SER A 1 367 ? -12.694 29.484 0.890 1.00 88.31 367 SER A N 1
ATOM 2979 C CA . SER A 1 367 ? -11.630 28.982 0.011 1.00 88.31 367 SER A CA 1
ATOM 2980 C C . SER A 1 367 ? -12.095 28.908 -1.446 1.00 88.31 367 SER A C 1
ATOM 2982 O O . SER A 1 367 ? -11.433 29.472 -2.313 1.00 88.31 367 SER A O 1
ATOM 2984 N N . LYS A 1 368 ? -13.298 28.373 -1.696 1.00 90.62 368 LYS A N 1
ATOM 2985 C CA . LYS A 1 368 ? -13.903 28.305 -3.035 1.00 90.62 368 LYS A CA 1
ATOM 2986 C C . LYS A 1 368 ? -14.126 29.690 -3.636 1.00 90.62 368 LYS A C 1
ATOM 2988 O O . LYS A 1 368 ? -13.694 29.953 -4.750 1.00 90.62 368 LYS A O 1
ATOM 2993 N N . LEU A 1 369 ? -14.707 30.616 -2.870 1.00 87.19 369 LEU A N 1
ATOM 2994 C CA . LEU A 1 369 ? -14.916 31.992 -3.331 1.00 87.19 369 LEU A CA 1
ATOM 2995 C C . LEU A 1 369 ? -13.594 32.717 -3.621 1.00 87.19 369 LEU A C 1
ATOM 2997 O O . LEU A 1 369 ? -13.540 33.556 -4.517 1.00 87.19 369 LEU A O 1
ATOM 3001 N N . LYS A 1 370 ? -12.514 32.416 -2.888 1.00 87.81 370 LYS A N 1
ATOM 3002 C CA . LYS A 1 370 ? -11.183 32.971 -3.183 1.00 87.81 370 LYS A CA 1
ATOM 3003 C C . LYS A 1 370 ? -10.602 32.412 -4.479 1.00 87.81 370 LYS A C 1
ATOM 3005 O O . LYS A 1 370 ? -10.020 33.189 -5.233 1.00 87.81 370 LYS A O 1
ATOM 3010 N N . GLU A 1 371 ? -10.764 31.116 -4.736 1.00 88.19 371 GLU A N 1
ATOM 3011 C CA . GLU A 1 371 ? -10.343 30.475 -5.988 1.00 88.19 371 GLU A CA 1
ATOM 3012 C C . GLU A 1 371 ? -11.122 31.034 -7.185 1.00 88.19 371 GLU A C 1
ATOM 3014 O O . GLU A 1 371 ? -10.515 31.461 -8.166 1.00 88.19 371 GLU A O 1
ATOM 3019 N N . GLU A 1 372 ? -12.447 31.149 -7.070 1.00 90.25 372 GLU A N 1
ATOM 3020 C CA . GLU A 1 372 ? -13.301 31.748 -8.102 1.00 90.25 372 GLU A CA 1
ATOM 3021 C C . GLU A 1 372 ? -12.924 33.213 -8.375 1.00 90.25 372 GLU A C 1
ATOM 3023 O O . GLU A 1 372 ? -12.811 33.636 -9.525 1.00 90.25 372 GLU A O 1
ATOM 3028 N N . LEU A 1 373 ? -12.653 34.002 -7.330 1.00 87.19 373 LEU A N 1
ATOM 3029 C CA . LEU A 1 373 ? -12.248 35.402 -7.476 1.00 87.19 373 LEU A CA 1
ATOM 3030 C C . LEU A 1 373 ? -10.850 35.530 -8.105 1.00 87.19 373 LEU A C 1
ATOM 3032 O O . LEU A 1 373 ? -10.613 36.454 -8.887 1.00 87.19 373 LEU A O 1
ATOM 3036 N N . ALA A 1 374 ? -9.927 34.616 -7.794 1.00 87.56 374 ALA A N 1
ATOM 3037 C CA . ALA A 1 374 ? -8.611 34.564 -8.424 1.00 87.56 374 ALA A CA 1
ATOM 3038 C C . ALA A 1 374 ? -8.715 34.224 -9.919 1.00 87.56 374 ALA A C 1
ATOM 3040 O O . ALA A 1 374 ? -8.126 34.937 -10.732 1.00 87.56 374 ALA A O 1
ATOM 3041 N N . ALA A 1 375 ? -9.529 33.228 -10.280 1.00 87.50 375 ALA A N 1
ATOM 3042 C CA . ALA A 1 375 ? -9.774 32.849 -11.670 1.00 87.50 375 ALA A CA 1
ATOM 3043 C C . ALA A 1 375 ? -10.381 34.010 -12.475 1.00 87.50 375 ALA A C 1
ATOM 3045 O O . ALA A 1 375 ? -9.853 34.386 -13.520 1.00 87.50 375 ALA A O 1
ATOM 3046 N N . VAL A 1 376 ? -11.416 34.671 -11.944 1.00 87.12 376 VAL A N 1
ATOM 3047 C CA . VAL A 1 376 ? -12.046 35.828 -12.607 1.00 87.12 376 VAL A CA 1
ATOM 3048 C C . VAL A 1 376 ? -11.067 36.999 -12.766 1.00 87.12 376 VAL A C 1
ATOM 3050 O O . VAL A 1 376 ? -11.091 37.697 -13.781 1.00 87.12 376 VAL A O 1
ATOM 3053 N N . LYS A 1 377 ? -10.176 37.234 -11.793 1.00 88.81 377 LYS A N 1
ATOM 3054 C CA . LYS A 1 377 ? -9.129 38.264 -11.916 1.00 88.81 377 LYS A CA 1
ATOM 3055 C C . LYS A 1 377 ? -8.105 37.921 -12.993 1.00 88.81 377 LYS A C 1
ATOM 3057 O O . LYS A 1 377 ? -7.720 38.808 -13.752 1.00 88.81 377 LYS A O 1
ATOM 3062 N N . GLU A 1 378 ? -7.685 36.664 -13.078 1.00 88.06 378 GLU A N 1
ATOM 3063 C CA . GLU A 1 378 ? -6.743 36.214 -14.101 1.00 88.06 378 GLU A CA 1
ATOM 3064 C C . GLU A 1 378 ? -7.353 36.307 -15.507 1.00 88.06 378 GLU A C 1
ATOM 3066 O O . GLU A 1 378 ? -6.720 36.825 -16.432 1.00 88.06 378 GLU A O 1
ATOM 3071 N N . GLU A 1 379 ? -8.615 35.903 -15.662 1.00 86.38 379 GLU A N 1
ATOM 3072 C CA . GLU A 1 379 ? -9.370 36.064 -16.906 1.00 86.38 379 GLU A CA 1
ATOM 3073 C C . GLU A 1 379 ? -9.512 37.539 -17.301 1.00 86.38 379 GLU A C 1
ATOM 3075 O O . GLU A 1 379 ? -9.302 37.890 -18.468 1.00 86.38 379 GLU A O 1
ATOM 3080 N N . LEU A 1 380 ? -9.799 38.425 -16.341 1.00 88.19 380 LEU A N 1
ATOM 3081 C CA . LEU A 1 380 ? -9.887 39.866 -16.573 1.00 88.19 380 LEU A CA 1
ATOM 3082 C C . LEU A 1 380 ? -8.537 40.457 -17.004 1.00 88.19 380 LEU A C 1
ATOM 3084 O O . LEU A 1 380 ? -8.484 41.258 -17.941 1.00 88.19 380 LEU A O 1
ATOM 3088 N N . ASP A 1 381 ? -7.440 40.059 -16.363 1.00 83.19 381 ASP A N 1
ATOM 3089 C CA . ASP A 1 381 ? -6.097 40.521 -16.713 1.00 83.19 381 ASP A CA 1
ATOM 3090 C C . ASP A 1 381 ? -5.659 40.016 -18.090 1.00 83.19 381 ASP A C 1
ATOM 3092 O O . ASP A 1 381 ? -5.088 40.778 -18.878 1.00 83.19 381 ASP A O 1
ATOM 3096 N N . ASN A 1 382 ? -5.983 38.770 -18.433 1.00 83.88 382 ASN A N 1
ATOM 3097 C CA . ASN A 1 382 ? -5.727 38.213 -19.758 1.00 83.88 382 ASN A CA 1
ATOM 3098 C C . ASN A 1 382 ? -6.572 38.905 -20.835 1.00 83.88 382 ASN A C 1
ATOM 3100 O O . ASN A 1 382 ? -6.040 39.287 -21.883 1.00 83.88 382 ASN A O 1
ATOM 3104 N N . CYS A 1 383 ? -7.852 39.172 -20.564 1.00 80.81 383 CYS A N 1
ATOM 3105 C CA . CYS A 1 383 ? -8.706 39.965 -21.447 1.00 80.81 383 CYS A CA 1
ATOM 3106 C C . CYS A 1 383 ? -8.165 41.388 -21.629 1.00 80.81 383 CYS A C 1
ATOM 3108 O O . CYS A 1 383 ? -8.089 41.873 -22.757 1.00 80.81 383 CYS A O 1
ATOM 3110 N N . ASN A 1 384 ? -7.704 42.042 -20.561 1.00 85.12 384 ASN A N 1
ATOM 3111 C CA . ASN A 1 384 ? -7.118 43.381 -20.629 1.00 85.12 384 ASN A CA 1
ATOM 3112 C C . ASN A 1 384 ? -5.801 43.411 -21.418 1.00 85.12 384 ASN A C 1
ATOM 3114 O O . ASN A 1 384 ? -5.573 44.342 -22.198 1.00 85.12 384 ASN A O 1
ATOM 3118 N N . LYS A 1 385 ? -4.933 42.404 -21.258 1.00 81.81 385 LYS A N 1
ATOM 3119 C CA . LYS A 1 385 ? -3.701 42.257 -22.055 1.00 81.81 385 LYS A CA 1
ATOM 3120 C C . LYS A 1 385 ? -4.029 42.050 -23.534 1.00 81.81 385 LYS A C 1
ATOM 3122 O O . LYS A 1 385 ? -3.491 42.763 -24.384 1.00 81.81 385 LYS A O 1
ATOM 3127 N N . ASN A 1 386 ? -4.966 41.153 -23.838 1.00 81.06 386 ASN A N 1
ATOM 3128 C CA . ASN A 1 386 ? -5.428 40.897 -25.201 1.00 81.06 386 ASN A CA 1
ATOM 3129 C C . ASN A 1 386 ? -6.071 42.136 -25.829 1.00 81.06 386 ASN A C 1
ATOM 3131 O O . ASN A 1 386 ? -5.759 42.472 -26.969 1.00 81.06 386 ASN A O 1
ATOM 3135 N N . PHE A 1 387 ? -6.899 42.864 -25.080 1.00 82.12 387 PHE A N 1
ATOM 3136 C CA . PHE A 1 387 ? -7.513 44.108 -25.531 1.00 82.12 387 PHE A CA 1
ATOM 3137 C C . PHE A 1 387 ? -6.463 45.179 -25.845 1.00 82.12 387 PHE A C 1
ATOM 3139 O O . PHE A 1 387 ? -6.520 45.806 -26.902 1.00 82.12 387 PHE A O 1
ATOM 3146 N N . LYS A 1 388 ? -5.454 45.359 -24.980 1.00 82.56 388 LYS A N 1
ATOM 3147 C CA . LYS A 1 388 ? -4.337 46.283 -25.240 1.00 82.56 388 LYS A CA 1
ATOM 3148 C C . LYS A 1 388 ? -3.549 45.880 -26.490 1.00 82.56 388 LYS A C 1
ATOM 3150 O O . LYS A 1 388 ? -3.249 46.751 -27.306 1.00 82.56 388 LYS A O 1
ATOM 3155 N N . ARG A 1 389 ? -3.268 44.584 -26.678 1.00 82.06 389 ARG A N 1
ATOM 3156 C CA . ARG A 1 389 ? -2.582 44.060 -27.873 1.00 82.06 389 ARG A CA 1
ATOM 3157 C C . ARG A 1 389 ? -3.395 44.303 -29.141 1.00 82.06 389 ARG A C 1
ATOM 3159 O O . ARG A 1 389 ? -2.877 44.882 -30.089 1.00 82.06 389 ARG A O 1
ATOM 3166 N N . LEU A 1 390 ? -4.675 43.930 -29.139 1.00 79.25 390 LEU A N 1
ATOM 3167 C CA . LEU A 1 390 ? -5.576 44.125 -30.276 1.00 79.25 390 LEU A CA 1
ATOM 3168 C C . LEU A 1 390 ? -5.748 45.607 -30.611 1.00 79.25 390 LEU A C 1
ATOM 3170 O O . LEU A 1 390 ? -5.692 45.974 -31.779 1.00 79.25 390 LEU A O 1
ATOM 3174 N N . LYS A 1 391 ? -5.877 46.483 -29.607 1.00 82.62 391 LYS A N 1
ATOM 3175 C CA . LYS A 1 391 ? -5.942 47.937 -29.814 1.00 82.62 391 LYS A CA 1
ATOM 3176 C C . LYS A 1 391 ? -4.674 48.473 -30.493 1.00 82.62 391 LYS A C 1
ATOM 3178 O O . LYS A 1 391 ? -4.781 49.296 -31.399 1.00 82.62 391 LYS A O 1
ATOM 3183 N N . LYS A 1 392 ? -3.489 47.989 -30.099 1.00 78.75 392 LYS A N 1
ATOM 3184 C CA . LYS A 1 392 ? -2.204 48.365 -30.719 1.00 78.75 392 LYS A CA 1
ATOM 3185 C C . LYS A 1 392 ? -2.040 47.792 -32.134 1.00 78.75 392 LYS A C 1
ATOM 3187 O O . LYS A 1 392 ? -1.647 48.528 -33.034 1.00 78.75 392 LYS A O 1
ATOM 3192 N N . GLN A 1 393 ? -2.408 46.530 -32.363 1.00 80.94 393 GLN A N 1
ATOM 3193 C CA . GLN A 1 393 ? -2.385 45.912 -33.695 1.00 80.94 393 GLN A CA 1
ATOM 3194 C C . GLN A 1 393 ? -3.345 46.618 -34.661 1.00 80.94 393 GLN A C 1
ATOM 3196 O O . GLN A 1 393 ? -2.993 46.895 -35.802 1.00 80.94 393 GLN A O 1
ATOM 3201 N N . ASN A 1 394 ? -4.538 46.981 -34.193 1.00 80.44 394 ASN A N 1
ATOM 3202 C CA . ASN A 1 394 ? -5.507 47.720 -34.995 1.00 80.44 394 ASN A CA 1
ATOM 3203 C C . ASN A 1 394 ? -4.991 49.132 -35.344 1.00 80.44 394 ASN A C 1
ATOM 3205 O O . ASN A 1 394 ? -5.164 49.595 -36.469 1.00 80.44 394 ASN A O 1
ATOM 3209 N N . ALA A 1 395 ? -4.266 49.791 -34.431 1.00 81.94 395 ALA A N 1
ATOM 3210 C CA . ALA A 1 395 ? -3.590 51.056 -34.727 1.00 81.94 395 ALA A CA 1
ATOM 3211 C C . ALA A 1 395 ? -2.481 50.906 -35.792 1.00 81.94 395 ALA A C 1
ATOM 3213 O O . ALA A 1 395 ? -2.348 51.779 -36.650 1.00 81.94 395 ALA A O 1
ATOM 3214 N N . LEU A 1 396 ? -1.726 49.799 -35.777 1.00 80.00 396 LEU A N 1
ATOM 3215 C CA . LEU A 1 396 ? -0.720 49.474 -36.800 1.00 80.00 396 LEU A CA 1
ATOM 3216 C C . LEU A 1 396 ? -1.352 49.249 -38.172 1.00 80.00 396 LEU A C 1
ATOM 3218 O O . LEU A 1 396 ? -0.981 49.937 -39.117 1.00 80.00 396 LEU A O 1
ATOM 3222 N N . ILE A 1 397 ? -2.366 48.385 -38.253 1.00 81.50 397 ILE A N 1
ATOM 3223 C CA . ILE A 1 397 ? -3.101 48.117 -39.497 1.00 81.50 397 ILE A CA 1
ATOM 3224 C C . ILE A 1 397 ? -3.743 49.403 -40.029 1.00 81.50 397 ILE A C 1
ATOM 3226 O O . ILE A 1 397 ? -3.698 49.681 -41.224 1.00 81.50 397 ILE A O 1
ATOM 3230 N N . THR A 1 398 ? -4.318 50.232 -39.152 1.00 84.12 398 THR A N 1
ATOM 3231 C CA . THR A 1 398 ? -4.906 51.520 -39.552 1.00 84.12 398 THR A CA 1
ATOM 3232 C C . THR A 1 398 ? -3.850 52.458 -40.134 1.00 84.12 398 THR A C 1
ATOM 3234 O O . THR A 1 398 ? -4.133 53.165 -41.103 1.00 84.12 398 THR A O 1
ATOM 3237 N N . TRP A 1 399 ? -2.638 52.458 -39.575 1.00 81.06 399 TRP A N 1
ATOM 3238 C CA . TRP A 1 399 ? -1.528 53.246 -40.098 1.00 81.06 399 TRP A CA 1
ATOM 3239 C C . TRP A 1 399 ? -1.021 52.709 -41.438 1.00 81.06 399 TRP A C 1
ATOM 3241 O O . TRP A 1 399 ? -0.948 53.491 -42.376 1.00 81.06 399 TRP A O 1
ATOM 3251 N N . GLU A 1 400 ? -0.758 51.405 -41.565 1.00 82.19 400 GLU A N 1
ATOM 3252 C CA . GLU A 1 400 ? -0.330 50.780 -42.829 1.00 82.19 400 GLU A CA 1
ATOM 3253 C C . GLU A 1 400 ? -1.360 51.014 -43.932 1.00 82.19 400 GLU A C 1
ATOM 3255 O O . GLU A 1 400 ? -1.022 51.407 -45.041 1.00 82.19 400 GLU A O 1
ATOM 3260 N N . ARG A 1 401 ? -2.648 50.869 -43.609 1.00 84.56 401 ARG A N 1
ATOM 3261 C CA . ARG A 1 401 ? -3.743 51.188 -44.527 1.00 84.56 401 ARG A CA 1
ATOM 3262 C C . ARG A 1 401 ? -3.699 52.650 -44.977 1.00 84.56 401 ARG A C 1
ATOM 3264 O O . ARG A 1 401 ? -3.923 52.923 -46.152 1.00 84.56 401 ARG A O 1
ATOM 3271 N N . ASN A 1 402 ? -3.468 53.595 -44.065 1.00 82.62 402 ASN A N 1
ATOM 3272 C CA . ASN A 1 402 ? -3.390 55.018 -44.409 1.00 82.62 402 ASN A CA 1
ATOM 3273 C C . ASN A 1 402 ? -2.128 55.341 -45.234 1.00 82.62 402 ASN A C 1
ATOM 3275 O O . ASN A 1 402 ? -2.193 56.185 -46.123 1.00 82.62 402 ASN A O 1
ATOM 3279 N N . ASP A 1 403 ? -1.018 54.654 -44.971 1.00 76.88 403 ASP A N 1
ATOM 3280 C CA . ASP A 1 403 ? 0.266 54.815 -45.658 1.00 76.88 403 ASP A CA 1
ATOM 3281 C C . ASP A 1 403 ? 0.224 54.229 -47.079 1.00 76.88 403 ASP A C 1
ATOM 3283 O O . ASP A 1 403 ? 0.555 54.909 -48.046 1.00 76.88 403 ASP A O 1
ATOM 3287 N N . LEU A 1 404 ? -0.340 53.026 -47.240 1.00 80.38 404 LEU A N 1
ATOM 3288 C CA . LEU A 1 404 ? -0.644 52.431 -48.546 1.00 80.38 404 LEU A CA 1
ATOM 3289 C C . LEU A 1 404 ? -1.620 53.299 -49.343 1.00 80.38 404 LEU A C 1
ATOM 3291 O O . LEU A 1 404 ? -1.444 53.477 -50.545 1.00 80.38 404 LEU A O 1
ATOM 3295 N N . ARG A 1 405 ? -2.628 53.882 -48.683 1.00 85.00 405 ARG A N 1
ATOM 3296 C CA . ARG A 1 405 ? -3.544 54.834 -49.323 1.00 85.00 405 ARG A CA 1
ATOM 3297 C C . ARG A 1 405 ? -2.805 56.085 -49.806 1.00 85.00 405 ARG A C 1
ATOM 3299 O O . ARG A 1 405 ? -3.004 56.485 -50.945 1.00 85.00 405 ARG A O 1
ATOM 3306 N N . SER A 1 406 ? -1.904 56.638 -48.995 1.00 78.50 406 SER A N 1
ATOM 3307 C CA . SER A 1 406 ? -1.051 57.771 -49.378 1.00 78.50 406 SER A CA 1
ATOM 3308 C C . SER A 1 406 ? -0.100 57.427 -50.536 1.00 78.50 406 SER A C 1
ATOM 3310 O O . SER A 1 406 ? 0.087 58.239 -51.441 1.00 78.50 406 SER A O 1
ATOM 3312 N N . LEU A 1 407 ? 0.471 56.218 -50.555 1.00 75.81 407 LEU A N 1
ATOM 3313 C CA . LEU A 1 407 ? 1.334 55.738 -51.638 1.00 75.81 407 LEU A CA 1
ATOM 3314 C C . LEU A 1 407 ? 0.558 55.568 -52.949 1.00 75.81 407 LEU A C 1
ATOM 3316 O O . LEU A 1 407 ? 1.046 55.970 -54.004 1.00 75.81 407 LEU A O 1
ATOM 3320 N N . VAL A 1 408 ? -0.661 55.024 -52.886 1.00 78.62 408 VAL A N 1
ATOM 3321 C CA . VAL A 1 408 ? -1.566 54.926 -54.041 1.00 78.62 408 VAL A CA 1
ATOM 3322 C C . VAL A 1 408 ? -1.944 56.317 -54.551 1.00 78.62 408 VAL A C 1
ATOM 3324 O O . VAL A 1 408 ? -1.856 56.552 -55.755 1.00 78.62 408 VAL A O 1
ATOM 3327 N N . ASP A 1 409 ? -2.276 57.255 -53.659 1.00 78.38 409 ASP A N 1
ATOM 3328 C CA . ASP A 1 409 ? -2.575 58.645 -54.023 1.00 78.38 409 ASP A CA 1
ATOM 3329 C C . ASP A 1 409 ? -1.353 59.335 -54.672 1.00 78.38 409 ASP A C 1
ATOM 3331 O O . ASP A 1 409 ? -1.507 60.128 -55.604 1.00 78.38 409 ASP A O 1
ATOM 3335 N N . SER A 1 410 ? -0.129 59.025 -54.221 1.00 70.81 410 SER A N 1
ATOM 3336 C CA . SER A 1 410 ? 1.124 59.510 -54.827 1.00 70.81 410 SER A CA 1
ATOM 3337 C C . SER A 1 410 ? 1.367 58.898 -56.207 1.00 70.81 410 SER A C 1
ATOM 3339 O O . SER A 1 410 ? 1.644 59.623 -57.159 1.00 70.81 410 SER A O 1
ATOM 3341 N N . CYS A 1 411 ? 1.180 57.584 -56.355 1.00 70.38 411 CYS A N 1
ATOM 3342 C CA . CYS A 1 411 ? 1.319 56.893 -57.638 1.00 70.38 411 CYS A CA 1
ATOM 3343 C C . CYS A 1 411 ? 0.281 57.382 -58.659 1.00 70.38 411 CYS A C 1
ATOM 3345 O O . CYS A 1 411 ? 0.602 57.549 -59.831 1.00 70.38 411 CYS A O 1
ATOM 3347 N N . GLN A 1 412 ? -0.954 57.662 -58.231 1.00 74.56 412 GLN A N 1
ATOM 3348 C CA . GLN A 1 412 ? -1.979 58.259 -59.093 1.00 74.56 412 GLN A CA 1
ATOM 3349 C C . GLN A 1 412 ? -1.601 59.678 -59.538 1.00 74.56 412 GLN A C 1
ATOM 3351 O O . GLN A 1 412 ? -1.786 60.022 -60.708 1.00 74.56 412 GLN A O 1
ATOM 3356 N N . LYS A 1 413 ? -1.028 60.495 -58.644 1.00 68.38 413 LYS A N 1
ATOM 3357 C CA . LYS A 1 413 ? -0.504 61.826 -58.998 1.00 68.38 413 LYS A CA 1
ATOM 3358 C C . LYS A 1 413 ? 0.669 61.738 -59.982 1.00 68.38 413 LYS A C 1
ATOM 3360 O O . LYS A 1 413 ? 0.693 62.507 -60.937 1.00 68.38 413 LYS A O 1
ATOM 3365 N N . GLU A 1 414 ? 1.576 60.777 -59.813 1.00 62.19 414 GLU A N 1
ATOM 3366 C CA . GLU A 1 414 ? 2.692 60.511 -60.739 1.00 62.19 414 GLU A CA 1
ATOM 3367 C C . GLU A 1 414 ? 2.222 60.012 -62.113 1.00 62.19 414 GLU A C 1
ATOM 3369 O O . GLU A 1 414 ? 2.728 60.462 -63.136 1.00 62.19 414 GLU A O 1
ATOM 3374 N N . MET A 1 415 ? 1.202 59.149 -62.169 1.00 58.66 415 MET A N 1
ATOM 3375 C CA . MET A 1 415 ? 0.602 58.698 -63.436 1.00 58.66 415 MET A CA 1
ATOM 3376 C C . MET A 1 415 ? -0.018 59.860 -64.231 1.00 58.66 415 MET A C 1
ATOM 3378 O O . MET A 1 415 ? -0.119 59.802 -65.454 1.00 58.66 415 MET A O 1
ATOM 3382 N N . THR A 1 416 ? -0.442 60.913 -63.527 1.00 59.81 416 THR A N 1
ATOM 3383 C CA . THR A 1 416 ? -1.083 62.100 -64.108 1.00 59.81 416 THR A CA 1
ATOM 3384 C C . THR A 1 416 ? -0.055 63.157 -64.550 1.00 59.81 416 THR A C 1
ATOM 3386 O O . THR A 1 416 ? -0.355 63.978 -65.416 1.00 59.81 416 THR A O 1
ATOM 3389 N N . ILE A 1 417 ? 1.170 63.133 -64.005 1.00 57.16 417 ILE A N 1
ATOM 3390 C CA . ILE A 1 417 ? 2.254 64.085 -64.298 1.00 57.16 417 ILE A CA 1
ATOM 3391 C C . ILE A 1 417 ? 3.407 63.312 -64.955 1.00 57.16 417 ILE A C 1
ATOM 3393 O O . ILE A 1 417 ? 4.267 62.750 -64.285 1.00 57.16 417 ILE A O 1
ATOM 3397 N N . GLY A 1 418 ? 3.414 63.246 -66.286 1.00 49.34 418 GLY A N 1
ATOM 3398 C CA . GLY A 1 418 ? 4.332 62.398 -67.050 1.00 49.34 418 GLY A CA 1
ATOM 3399 C C . GLY A 1 418 ? 5.825 62.554 -66.710 1.00 49.34 418 GLY A C 1
ATOM 3400 O O . GLY A 1 418 ? 6.444 63.571 -67.002 1.00 49.34 418 GLY A O 1
ATOM 3401 N N . GLY A 1 419 ? 6.417 61.483 -66.178 1.00 57.22 419 GLY A N 1
ATOM 3402 C CA . GLY A 1 419 ? 7.668 60.906 -66.680 1.00 57.22 419 GLY A CA 1
ATOM 3403 C C . GLY A 1 419 ? 8.998 61.655 -66.532 1.00 57.22 419 GLY A C 1
ATOM 3404 O O . GLY A 1 419 ? 9.872 61.367 -67.342 1.00 57.22 419 GLY A O 1
ATOM 3405 N N . VAL A 1 420 ? 9.218 62.557 -65.561 1.00 53.31 420 VAL A N 1
ATOM 3406 C CA . VAL A 1 420 ? 10.571 63.143 -65.333 1.00 53.31 420 VAL A CA 1
ATOM 3407 C C . VAL A 1 420 ? 10.896 63.480 -63.865 1.00 53.31 420 VAL A C 1
ATOM 3409 O O . VAL A 1 420 ? 11.449 64.539 -63.593 1.00 53.31 420 VAL A O 1
ATOM 3412 N N . GLN A 1 421 ? 10.615 62.614 -62.886 1.00 56.53 421 GLN A N 1
ATOM 3413 C CA . GLN A 1 421 ? 11.241 62.765 -61.557 1.00 56.53 421 GLN A CA 1
ATOM 3414 C C . GLN A 1 421 ? 11.628 61.421 -60.927 1.00 56.53 421 GLN A C 1
ATOM 3416 O O . GLN A 1 421 ? 10.919 60.868 -60.093 1.00 56.53 421 GLN A O 1
ATOM 3421 N N . ALA A 1 422 ? 12.780 60.884 -61.333 1.00 58.06 422 ALA A N 1
ATOM 3422 C CA . ALA A 1 422 ? 13.368 59.710 -60.689 1.00 58.06 422 ALA A CA 1
ATOM 3423 C C . ALA A 1 422 ? 13.999 60.059 -59.326 1.00 58.06 422 ALA A C 1
ATOM 3425 O O . ALA A 1 422 ? 13.865 59.285 -58.383 1.00 58.06 422 ALA A O 1
ATOM 3426 N N . ASP A 1 423 ? 14.605 61.243 -59.192 1.00 58.22 423 ASP A N 1
ATOM 3427 C CA . ASP A 1 423 ? 15.317 61.626 -57.964 1.00 58.22 423 ASP A CA 1
ATOM 3428 C C . ASP A 1 423 ? 14.369 61.962 -56.802 1.00 58.22 423 ASP A C 1
ATOM 3430 O O . ASP A 1 423 ? 14.620 61.549 -55.672 1.00 58.22 423 ASP A O 1
ATOM 3434 N N . SER A 1 424 ? 13.225 62.611 -57.057 1.00 62.94 424 SER A N 1
ATOM 3435 C CA . SER A 1 424 ? 12.227 62.854 -55.998 1.00 62.94 424 SER A CA 1
ATOM 3436 C C . SER A 1 424 ? 11.524 61.568 -55.555 1.00 62.94 424 SER A C 1
ATOM 3438 O O . SER A 1 424 ? 11.169 61.428 -54.385 1.00 62.94 424 SER A O 1
ATOM 3440 N N . ARG A 1 425 ? 11.393 60.589 -56.461 1.00 62.72 425 ARG A N 1
ATOM 3441 C CA . ARG A 1 425 ? 10.917 59.236 -56.158 1.00 62.72 425 ARG A CA 1
ATOM 3442 C C . ARG A 1 425 ? 11.892 58.494 -55.252 1.00 62.72 425 ARG A C 1
ATOM 3444 O O . ARG A 1 425 ? 11.452 57.845 -54.306 1.00 62.72 425 ARG A O 1
ATOM 3451 N N . VAL A 1 426 ? 13.193 58.579 -55.524 1.00 69.38 426 VAL A N 1
ATOM 3452 C CA . VAL A 1 426 ? 14.211 57.971 -54.657 1.00 69.38 426 VAL A CA 1
ATOM 3453 C C . VAL A 1 426 ? 14.186 58.639 -53.284 1.00 69.38 426 VAL A C 1
ATOM 3455 O O . VAL A 1 426 ? 14.090 57.928 -52.293 1.00 69.38 426 VAL A O 1
ATOM 3458 N N . GLU A 1 427 ? 14.115 59.969 -53.203 1.00 73.00 427 GLU A N 1
ATOM 3459 C CA . GLU A 1 427 ? 14.063 60.670 -51.912 1.00 73.00 427 GLU A CA 1
ATOM 3460 C C . GLU A 1 427 ? 12.775 60.369 -51.110 1.00 73.00 427 GLU A C 1
ATOM 3462 O O . GLU A 1 427 ? 12.809 60.219 -49.884 1.00 73.00 427 GLU A O 1
ATOM 3467 N N . ALA A 1 428 ? 11.622 60.238 -51.777 1.00 69.06 428 ALA A N 1
ATOM 3468 C CA . ALA A 1 428 ? 10.362 59.852 -51.137 1.00 69.06 428 ALA A CA 1
ATOM 3469 C C . ALA A 1 428 ? 10.390 58.397 -50.640 1.00 69.06 428 ALA A C 1
ATOM 3471 O O . ALA A 1 428 ? 9.945 58.119 -49.525 1.00 69.06 428 ALA A O 1
ATOM 3472 N N . LEU A 1 429 ? 10.956 57.478 -51.431 1.00 69.69 429 LEU A N 1
ATOM 3473 C CA . LEU A 1 429 ? 11.145 56.080 -51.041 1.00 69.69 429 LEU A CA 1
ATOM 3474 C C . LEU A 1 429 ? 12.194 55.933 -49.932 1.00 69.69 429 LEU A C 1
ATOM 3476 O O . LEU A 1 429 ? 12.013 55.111 -49.042 1.00 69.69 429 LEU A O 1
ATOM 3480 N N . GLU A 1 430 ? 13.245 56.748 -49.918 1.00 76.25 430 GLU A N 1
ATOM 3481 C CA . GLU A 1 430 ? 14.241 56.770 -48.844 1.00 76.25 430 GLU A CA 1
ATOM 3482 C C . GLU A 1 430 ? 13.645 57.292 -47.536 1.00 76.25 430 GLU A C 1
ATOM 3484 O O . GLU A 1 430 ? 13.841 56.672 -46.492 1.00 76.25 430 GLU A O 1
ATOM 3489 N N . LYS A 1 431 ? 12.835 58.361 -47.573 1.00 76.38 431 LYS A N 1
ATOM 3490 C CA . LYS A 1 431 ? 12.075 58.820 -46.394 1.00 76.38 431 LYS A CA 1
ATOM 3491 C C . LYS A 1 431 ? 11.068 57.776 -45.916 1.00 76.38 431 LYS A C 1
ATOM 3493 O O . LYS A 1 431 ? 10.867 57.645 -44.709 1.00 76.38 431 LYS A O 1
ATOM 3498 N N . LEU A 1 432 ? 10.472 57.016 -46.832 1.00 73.00 432 LEU A N 1
ATOM 3499 C CA . LEU A 1 432 ? 9.565 55.920 -46.504 1.00 73.00 432 LEU A CA 1
ATOM 3500 C C . LEU A 1 432 ? 10.313 54.755 -45.838 1.00 73.00 432 LEU A C 1
ATOM 3502 O O . LEU A 1 432 ? 9.895 54.280 -44.785 1.00 73.00 432 LEU A O 1
ATOM 3506 N N . VAL A 1 433 ? 11.457 54.343 -46.390 1.00 76.12 433 VAL A N 1
ATOM 3507 C CA . VAL A 1 433 ? 12.329 53.311 -45.805 1.00 76.12 433 VAL A CA 1
ATOM 3508 C C . VAL A 1 433 ? 12.854 53.754 -44.441 1.00 76.12 433 VAL A C 1
ATOM 3510 O O . VAL A 1 433 ? 12.875 52.956 -43.508 1.00 76.12 433 VAL A O 1
ATOM 3513 N N . GLU A 1 434 ? 13.214 55.024 -44.281 1.00 79.31 434 GLU A N 1
ATOM 3514 C CA . GLU A 1 434 ? 13.647 55.585 -43.002 1.00 79.31 434 GLU A CA 1
ATOM 3515 C C . GLU A 1 434 ? 12.496 55.650 -41.981 1.00 79.31 434 GLU A C 1
ATOM 3517 O O . GLU A 1 434 ? 12.687 55.363 -40.798 1.00 79.31 434 GLU A O 1
ATOM 3522 N N . GLY A 1 435 ? 11.273 55.949 -42.434 1.00 76.69 435 GLY A N 1
ATOM 3523 C CA . GLY A 1 435 ? 10.054 55.853 -41.630 1.00 76.69 435 GLY A CA 1
ATOM 3524 C C . GLY A 1 435 ? 9.778 54.422 -41.160 1.00 76.69 435 GLY A C 1
ATOM 3525 O O . GLY A 1 435 ? 9.537 54.204 -39.971 1.00 76.69 435 GLY A O 1
ATOM 3526 N N . TYR A 1 436 ? 9.895 53.438 -42.058 1.00 72.75 436 TYR A N 1
ATOM 3527 C CA . TYR A 1 436 ? 9.786 52.018 -41.718 1.00 72.75 436 TYR A CA 1
ATOM 3528 C C . TYR A 1 436 ? 10.902 51.564 -40.775 1.00 72.75 436 TYR A C 1
ATOM 3530 O O . TYR A 1 436 ? 10.613 50.833 -39.835 1.00 72.75 436 TYR A O 1
ATOM 3538 N N . ARG A 1 437 ? 12.144 52.034 -40.943 1.00 77.94 437 ARG A N 1
ATOM 3539 C CA . ARG A 1 437 ? 13.264 51.721 -40.037 1.00 77.94 437 ARG A CA 1
ATOM 3540 C C . ARG A 1 437 ? 13.040 52.264 -38.635 1.00 77.94 437 ARG A C 1
ATOM 3542 O O . ARG A 1 437 ? 13.158 51.514 -37.673 1.00 77.94 437 ARG A O 1
ATOM 3549 N N . LYS A 1 438 ? 12.651 53.533 -38.502 1.00 78.50 438 LYS A N 1
ATOM 3550 C CA . LYS A 1 438 ? 12.340 54.128 -37.191 1.00 78.50 438 LYS A CA 1
ATOM 3551 C C . LYS A 1 438 ? 11.160 53.441 -36.520 1.00 78.50 438 LYS A C 1
ATOM 3553 O O . LYS A 1 438 ? 11.138 53.316 -35.300 1.00 78.50 438 LYS A O 1
ATOM 3558 N N . LYS A 1 439 ? 10.185 52.973 -37.300 1.00 68.50 439 LYS A N 1
ATOM 3559 C CA . LYS A 1 439 ? 9.022 52.274 -36.759 1.00 68.50 439 LYS A CA 1
ATOM 3560 C C . LYS A 1 439 ? 9.308 50.814 -36.420 1.00 68.50 439 LYS A C 1
ATOM 3562 O O . LYS A 1 439 ? 8.816 50.357 -35.400 1.00 68.50 439 LYS A O 1
ATOM 3567 N N . LEU A 1 440 ? 10.140 50.121 -37.198 1.00 69.25 440 LEU A N 1
ATOM 3568 C CA . LEU A 1 440 ? 10.716 48.822 -36.835 1.00 69.25 440 LEU A CA 1
ATOM 3569 C C . LEU A 1 440 ? 11.491 48.944 -35.529 1.00 69.25 440 LEU A C 1
ATOM 3571 O O . LEU A 1 440 ? 11.231 48.184 -34.612 1.00 69.25 440 LEU A O 1
ATOM 3575 N N . GLN A 1 441 ? 12.305 49.986 -35.383 1.00 75.69 441 GLN A N 1
ATOM 3576 C CA . GLN A 1 441 ? 13.021 50.257 -34.142 1.00 75.69 441 GLN A CA 1
ATOM 3577 C C . GLN A 1 441 ? 12.071 50.561 -32.968 1.00 75.69 441 GLN A C 1
ATOM 3579 O O . GLN A 1 441 ? 12.313 50.119 -31.851 1.00 75.69 441 GLN A O 1
ATOM 3584 N N . GLN A 1 442 ? 10.962 51.275 -33.199 1.00 72.44 442 GLN A N 1
ATOM 3585 C CA . GLN A 1 442 ? 9.924 51.481 -32.178 1.00 72.44 442 GLN A CA 1
ATOM 3586 C C . GLN A 1 442 ? 9.150 50.195 -31.849 1.00 72.44 442 GLN A C 1
ATOM 3588 O O . GLN A 1 442 ? 8.797 49.999 -30.695 1.00 72.44 442 GLN A O 1
ATOM 3593 N N . LEU A 1 443 ? 8.894 49.320 -32.824 1.00 65.69 443 LEU A N 1
ATOM 3594 C CA . LEU A 1 443 ? 8.223 48.027 -32.637 1.00 65.69 443 LEU A CA 1
ATOM 3595 C C . LEU A 1 443 ? 9.120 47.012 -31.920 1.00 65.69 443 LEU A C 1
ATOM 3597 O O . LEU A 1 443 ? 8.644 46.283 -31.056 1.00 65.69 443 LEU A O 1
ATOM 3601 N N . GLU A 1 444 ? 10.412 47.010 -32.238 1.00 66.25 444 GLU A N 1
ATOM 3602 C CA . GLU A 1 444 ? 11.456 46.237 -31.562 1.00 66.25 444 GLU A CA 1
ATOM 3603 C C . GLU A 1 444 ? 11.715 46.750 -30.139 1.00 66.25 444 GLU A C 1
ATOM 3605 O O . GLU A 1 444 ? 12.130 45.983 -29.276 1.00 66.25 444 GLU A O 1
ATOM 3610 N N . ALA A 1 445 ? 11.436 48.029 -29.868 1.00 66.88 445 ALA A N 1
ATOM 3611 C CA . ALA A 1 445 ? 11.566 48.626 -28.542 1.00 66.88 445 ALA A CA 1
ATOM 3612 C C . ALA A 1 445 ? 10.290 48.548 -27.682 1.00 66.88 445 ALA A C 1
ATOM 3614 O O . ALA A 1 445 ? 10.370 48.851 -26.493 1.00 66.88 445 ALA A O 1
ATOM 3615 N N . ASP A 1 446 ? 9.124 48.179 -28.235 1.00 60.03 446 ASP A N 1
ATOM 3616 C CA . ASP A 1 446 ? 7.844 48.185 -27.509 1.00 60.03 446 ASP A CA 1
ATOM 3617 C C . ASP A 1 446 ? 7.485 46.758 -27.015 1.00 60.03 446 ASP A C 1
ATOM 3619 O O . ASP A 1 446 ? 6.900 45.951 -27.751 1.00 60.03 446 ASP A O 1
ATOM 3623 N N . PRO A 1 447 ? 7.775 46.408 -25.744 1.00 59.31 447 PRO A N 1
ATOM 3624 C CA . PRO A 1 447 ? 7.753 45.030 -25.233 1.00 59.31 447 PRO A CA 1
ATOM 3625 C C . PRO A 1 447 ? 6.358 44.391 -25.159 1.00 59.31 447 PRO A C 1
ATOM 3627 O O . PRO A 1 447 ? 6.227 43.213 -24.853 1.00 59.31 447 PRO A O 1
ATOM 3630 N N . SER A 1 448 ? 5.291 45.142 -25.444 1.00 57.34 448 SER A N 1
ATOM 3631 C CA . SER A 1 448 ? 3.918 44.613 -25.488 1.00 57.34 448 SER A CA 1
ATOM 3632 C C . SER A 1 448 ? 3.567 43.844 -26.770 1.00 57.34 448 SER A C 1
ATOM 3634 O O . SER A 1 448 ? 2.525 43.189 -26.811 1.00 57.34 448 SER A O 1
ATOM 3636 N N . LEU A 1 449 ? 4.387 43.969 -27.821 1.00 53.66 449 LEU A N 1
ATOM 3637 C CA . LEU A 1 449 ? 4.262 43.215 -29.079 1.00 53.66 449 LEU A CA 1
ATOM 3638 C C . LEU A 1 449 ? 5.299 42.091 -29.185 1.00 53.66 449 LEU A C 1
ATOM 3640 O O . LEU A 1 449 ? 5.123 41.161 -29.968 1.00 53.66 449 LEU A O 1
ATOM 3644 N N . ILE A 1 450 ? 6.336 42.149 -28.352 1.00 54.22 450 ILE A N 1
ATOM 3645 C CA . ILE A 1 450 ? 7.283 41.063 -28.151 1.00 54.22 450 ILE A CA 1
ATOM 3646 C C . ILE A 1 450 ? 6.568 40.007 -27.312 1.00 54.22 450 ILE A C 1
ATOM 3648 O O . ILE A 1 450 ? 6.090 40.282 -26.211 1.00 54.22 450 ILE A O 1
ATOM 3652 N N . SER A 1 451 ? 6.444 38.804 -27.869 1.00 43.06 451 SER A N 1
ATOM 3653 C CA . SER A 1 451 ? 6.024 37.603 -27.148 1.00 43.06 451 SER A CA 1
ATOM 3654 C C . SER A 1 451 ? 6.633 37.605 -25.740 1.00 43.06 451 SER A C 1
ATOM 3656 O O . SER A 1 451 ? 7.856 37.599 -25.595 1.00 43.06 451 SER A O 1
ATOM 3658 N N . SER A 1 452 ? 5.777 37.675 -24.712 1.00 42.94 452 SER A N 1
ATOM 3659 C CA . SER A 1 452 ? 6.146 37.607 -23.294 1.00 42.94 452 SER A CA 1
ATOM 3660 C C . SER A 1 452 ? 6.725 36.238 -22.951 1.00 42.94 452 SER A C 1
ATOM 3662 O O . SER A 1 452 ? 6.089 35.447 -22.263 1.00 42.94 452 SER A O 1
ATOM 3664 N N . SER A 1 453 ? 7.932 35.952 -23.420 1.00 39.00 453 SER A N 1
ATOM 3665 C CA . SER A 1 453 ? 8.700 34.821 -22.918 1.00 39.00 453 SER A CA 1
ATOM 3666 C C . SER A 1 453 ? 9.929 35.255 -22.138 1.00 39.00 453 SER A C 1
ATOM 3668 O O . SER A 1 453 ? 10.495 34.423 -21.442 1.00 39.00 453 SER A O 1
ATOM 3670 N N . LEU A 1 454 ? 10.369 36.514 -22.221 1.00 45.94 454 LEU A N 1
ATOM 3671 C CA . LEU A 1 454 ? 11.655 36.897 -21.651 1.00 45.94 454 LEU A CA 1
ATOM 3672 C C . LEU A 1 454 ? 11.567 38.280 -20.987 1.00 45.94 454 LEU A C 1
ATOM 3674 O O . LEU A 1 454 ? 11.431 39.296 -21.657 1.00 45.94 454 LEU A O 1
ATOM 3678 N N . VAL A 1 455 ? 11.739 38.279 -19.661 1.00 49.69 455 VAL A N 1
ATOM 3679 C CA . VAL A 1 455 ? 12.227 39.401 -18.833 1.00 49.69 455 VAL A CA 1
ATOM 3680 C C . VAL A 1 455 ? 11.205 40.461 -18.378 1.00 49.69 455 VAL A C 1
ATOM 3682 O O . VAL A 1 455 ? 11.130 41.525 -18.973 1.00 49.69 455 VAL A O 1
ATOM 3685 N N . VAL A 1 456 ? 10.524 40.256 -17.234 1.00 41.31 456 VAL A N 1
ATOM 3686 C CA . VAL A 1 456 ? 10.179 41.360 -16.298 1.00 41.31 456 VAL A CA 1
ATOM 3687 C C . VAL A 1 456 ? 10.078 40.840 -14.854 1.00 41.31 456 VAL A C 1
ATOM 3689 O O . VAL A 1 456 ? 9.137 40.131 -14.498 1.00 41.31 456 VAL A O 1
ATOM 3692 N N . GLY A 1 457 ? 11.005 41.261 -13.998 1.00 41.53 457 GLY A N 1
ATOM 3693 C CA . GLY A 1 457 ? 10.925 41.150 -12.542 1.00 41.53 457 GLY A CA 1
ATOM 3694 C C . GLY A 1 457 ? 11.978 42.057 -11.908 1.00 41.53 457 GLY A C 1
ATOM 3695 O O . GLY A 1 457 ? 13.112 42.022 -12.368 1.00 41.53 457 GLY A O 1
ATOM 3696 N N . ASN A 1 458 ? 11.550 42.896 -10.952 1.00 48.28 458 ASN A N 1
ATOM 3697 C CA . ASN A 1 458 ? 12.294 43.738 -9.985 1.00 48.28 458 ASN A CA 1
ATOM 3698 C C . ASN A 1 458 ? 11.551 45.092 -9.913 1.00 48.28 458 ASN A C 1
ATOM 3700 O O . ASN A 1 458 ? 11.363 45.743 -10.928 1.00 48.28 458 ASN A O 1
ATOM 3704 N N . GLU A 1 459 ? 10.985 45.597 -8.814 1.00 48.12 459 GLU A N 1
ATOM 3705 C CA . GLU A 1 459 ? 11.500 45.608 -7.438 1.00 48.12 459 GLU A CA 1
ATOM 3706 C C . GLU A 1 459 ? 10.385 45.601 -6.354 1.00 48.12 459 GLU A C 1
ATOM 3708 O O . GLU A 1 459 ? 10.692 45.526 -5.170 1.00 48.12 459 GLU A O 1
ATOM 3713 N N . LYS A 1 460 ? 9.081 45.606 -6.700 1.00 46.94 460 LYS A N 1
ATOM 3714 C CA . LYS A 1 460 ? 7.981 45.378 -5.715 1.00 46.94 460 LYS A CA 1
ATOM 3715 C C . LYS A 1 460 ? 7.612 43.901 -5.537 1.00 46.94 460 LYS A C 1
ATOM 3717 O O . LYS A 1 460 ? 7.254 43.477 -4.446 1.00 46.94 460 LYS A O 1
ATOM 3722 N N . ASN A 1 461 ? 7.761 43.114 -6.592 1.00 48.75 461 ASN A N 1
ATOM 3723 C CA . ASN A 1 461 ? 8.912 42.243 -6.770 1.00 48.75 461 ASN A CA 1
ATOM 3724 C C . ASN A 1 461 ? 9.190 41.269 -5.616 1.00 48.75 461 ASN A C 1
ATOM 3726 O O . ASN A 1 461 ? 8.586 40.231 -5.516 1.00 48.75 461 ASN A O 1
ATOM 3730 N N . ASN A 1 462 ? 10.131 41.593 -4.735 1.00 46.47 462 ASN A N 1
ATOM 3731 C CA . ASN A 1 462 ? 10.953 40.569 -4.080 1.00 46.47 462 ASN A CA 1
ATOM 3732 C C . ASN A 1 462 ? 10.273 39.667 -3.043 1.00 46.47 462 ASN A C 1
ATOM 3734 O O . ASN A 1 462 ? 10.777 38.579 -2.813 1.00 46.47 462 ASN A O 1
ATOM 3738 N N . SER A 1 463 ? 9.162 40.060 -2.412 1.00 48.34 463 SER A N 1
ATOM 3739 C CA . SER A 1 463 ? 8.457 39.148 -1.487 1.00 48.34 463 SER A CA 1
ATOM 3740 C C . SER A 1 463 ? 7.446 38.288 -2.237 1.00 48.34 463 SER A C 1
ATOM 3742 O O . SER A 1 463 ? 7.461 37.066 -2.120 1.00 48.34 463 SER A O 1
ATOM 3744 N N . ASN A 1 464 ? 6.624 38.924 -3.077 1.00 51.50 464 ASN A N 1
ATOM 3745 C CA . ASN A 1 464 ? 5.646 38.213 -3.890 1.00 51.50 464 ASN A CA 1
ATOM 3746 C C . ASN A 1 464 ? 6.290 37.480 -5.056 1.00 51.50 464 ASN A C 1
ATOM 3748 O O . ASN A 1 464 ? 5.734 36.479 -5.436 1.00 51.50 464 ASN A O 1
ATOM 3752 N N . SER A 1 465 ? 7.423 37.919 -5.601 1.00 53.81 465 SER A N 1
ATOM 3753 C CA . SER A 1 465 ? 8.250 37.199 -6.572 1.00 53.81 465 SER A CA 1
ATOM 3754 C C . SER A 1 465 ? 9.183 36.233 -5.894 1.00 53.81 465 SER A C 1
ATOM 3756 O O . SER A 1 465 ? 9.387 35.208 -6.487 1.00 53.81 465 SER A O 1
ATOM 3758 N N . ALA A 1 466 ? 9.638 36.393 -4.649 1.00 63.66 466 ALA A N 1
ATOM 3759 C CA . ALA A 1 466 ? 10.213 35.222 -3.982 1.00 63.66 466 ALA A CA 1
ATOM 3760 C C . ALA A 1 466 ? 9.175 34.090 -3.889 1.00 63.66 466 ALA A C 1
ATOM 3762 O O . ALA A 1 466 ? 9.519 32.939 -4.117 1.00 63.66 466 ALA A O 1
ATOM 3763 N N . GLU A 1 467 ? 7.901 34.395 -3.617 1.00 68.12 467 GLU A N 1
ATOM 3764 C CA . GLU A 1 467 ? 6.817 33.404 -3.689 1.00 68.12 467 GLU A CA 1
ATOM 3765 C C . GLU A 1 467 ? 6.421 33.017 -5.117 1.00 68.12 467 GLU A C 1
ATOM 3767 O O . GLU A 1 467 ? 6.199 31.844 -5.370 1.00 68.12 467 GLU A O 1
ATOM 3772 N N . LEU A 1 468 ? 6.368 33.944 -6.074 1.00 66.62 468 LEU A N 1
ATOM 3773 C CA . LEU A 1 468 ? 6.021 33.665 -7.472 1.00 66.62 468 LEU A CA 1
ATOM 3774 C C . LEU A 1 468 ? 7.150 32.930 -8.186 1.00 66.62 468 LEU A C 1
ATOM 3776 O O . LEU A 1 468 ? 6.873 32.140 -9.067 1.00 66.62 468 LEU A O 1
ATOM 3780 N N . ASP A 1 469 ? 8.398 33.172 -7.811 1.00 75.94 469 ASP A N 1
ATOM 3781 C CA . ASP A 1 469 ? 9.599 32.504 -8.300 1.00 75.94 469 ASP A CA 1
ATOM 3782 C C . ASP A 1 469 ? 9.729 31.149 -7.603 1.00 75.94 469 ASP A C 1
ATOM 3784 O O . ASP A 1 469 ? 10.039 30.186 -8.281 1.00 75.94 469 ASP A O 1
ATOM 3788 N N . LYS A 1 470 ? 9.341 31.000 -6.323 1.00 82.50 470 LYS A N 1
ATOM 3789 C CA . LYS A 1 470 ? 9.142 29.674 -5.701 1.00 82.50 470 LYS A CA 1
ATOM 3790 C C . LYS A 1 470 ? 8.019 28.886 -6.364 1.00 82.50 470 LYS A C 1
ATOM 3792 O O . LYS A 1 470 ? 8.216 27.722 -6.665 1.00 82.50 470 LYS A O 1
ATOM 3797 N N . LEU A 1 471 ? 6.869 29.501 -6.627 1.00 80.75 471 LEU A N 1
ATOM 3798 C CA . LEU A 1 471 ? 5.728 28.861 -7.286 1.00 80.75 471 LEU A CA 1
ATOM 3799 C C . LEU A 1 471 ? 5.989 28.618 -8.771 1.00 80.75 471 LEU A C 1
ATOM 3801 O O . LEU A 1 471 ? 5.458 27.665 -9.327 1.00 80.75 471 LEU A O 1
ATOM 3805 N N . LYS A 1 472 ? 6.797 29.448 -9.436 1.00 82.06 472 LYS A N 1
ATOM 3806 C CA . LYS A 1 472 ? 7.291 29.200 -10.795 1.00 82.06 472 LYS A CA 1
ATOM 3807 C C . LYS A 1 472 ? 8.345 28.118 -10.793 1.00 82.06 472 LYS A C 1
ATOM 3809 O O . LYS A 1 472 ? 8.287 27.280 -11.668 1.00 82.06 472 LYS A O 1
ATOM 3814 N N . GLU A 1 473 ? 9.249 28.084 -9.823 1.00 86.69 473 GLU A N 1
ATOM 3815 C CA . GLU A 1 473 ? 10.192 26.985 -9.655 1.00 86.69 473 GLU A CA 1
ATOM 3816 C C . GLU A 1 473 ? 9.460 25.689 -9.329 1.00 86.69 473 GLU A C 1
ATOM 3818 O O . GLU A 1 473 ? 9.838 24.648 -9.839 1.00 86.69 473 GLU A O 1
ATOM 3823 N N . GLU A 1 474 ? 8.421 25.721 -8.499 1.00 88.06 474 GLU A N 1
ATOM 3824 C CA . GLU A 1 474 ? 7.579 24.566 -8.203 1.00 88.06 474 GLU A CA 1
ATOM 3825 C C . GLU A 1 474 ? 6.760 24.171 -9.420 1.00 88.06 474 GLU A C 1
ATOM 3827 O O . GLU A 1 474 ? 6.731 22.995 -9.738 1.00 88.06 474 GLU A O 1
ATOM 3832 N N . ASN A 1 475 ? 6.175 25.108 -10.168 1.00 83.38 475 ASN A N 1
ATOM 3833 C CA . ASN A 1 475 ? 5.509 24.795 -11.432 1.00 83.38 475 ASN A CA 1
ATOM 3834 C C . ASN A 1 475 ? 6.489 24.302 -12.494 1.00 83.38 475 ASN A C 1
ATOM 3836 O O . ASN A 1 475 ? 6.135 23.430 -13.272 1.00 83.38 475 ASN A O 1
ATOM 3840 N N . GLU A 1 476 ? 7.716 24.805 -12.544 1.00 89.75 476 GLU A N 1
ATOM 3841 C CA . GLU A 1 476 ? 8.750 24.364 -13.477 1.00 89.75 476 GLU A CA 1
ATOM 3842 C C . GLU A 1 476 ? 9.286 22.988 -13.068 1.00 89.75 476 GLU A C 1
ATOM 3844 O O . GLU A 1 476 ? 9.478 22.118 -13.910 1.00 89.75 476 GLU A O 1
ATOM 3849 N N . LYS A 1 477 ? 9.448 22.732 -11.765 1.00 89.81 477 LYS A N 1
ATOM 3850 C CA . LYS A 1 477 ? 9.755 21.404 -11.220 1.00 89.81 477 LYS A CA 1
ATOM 3851 C C . LYS A 1 477 ? 8.603 20.445 -11.495 1.00 89.81 477 LYS A C 1
ATOM 3853 O O . LYS A 1 477 ? 8.854 19.349 -11.971 1.00 89.81 477 LYS A O 1
ATOM 3858 N N . LEU A 1 478 ? 7.356 20.855 -11.271 1.00 88.69 478 LEU A N 1
ATOM 3859 C CA . LEU A 1 478 ? 6.166 20.044 -11.507 1.00 88.69 478 LEU A CA 1
ATOM 3860 C C . LEU A 1 478 ? 5.968 19.772 -12.995 1.00 88.69 478 LEU A C 1
ATOM 3862 O O . LEU A 1 478 ? 5.741 18.629 -13.361 1.00 88.69 478 LEU A O 1
ATOM 3866 N N . THR A 1 479 ? 6.125 20.759 -13.872 1.00 89.56 479 THR A N 1
ATOM 3867 C CA . THR A 1 479 ? 6.052 20.561 -15.328 1.00 89.56 479 THR A CA 1
ATOM 3868 C C . THR A 1 479 ? 7.188 19.682 -15.823 1.00 89.56 479 THR A C 1
ATOM 3870 O O . THR A 1 479 ? 6.900 18.728 -16.530 1.00 89.56 479 THR A O 1
ATOM 3873 N N . LYS A 1 480 ? 8.431 19.870 -15.358 1.00 90.75 480 LYS A N 1
ATOM 3874 C CA . LYS A 1 480 ? 9.537 18.939 -15.644 1.00 90.75 480 LYS A CA 1
ATOM 3875 C C . LYS A 1 480 ? 9.275 17.540 -15.094 1.00 90.75 480 LYS A C 1
ATOM 3877 O O . LYS A 1 480 ? 9.603 16.564 -15.758 1.00 90.75 480 LYS A O 1
ATOM 3882 N N . THR A 1 481 ? 8.655 17.406 -13.919 1.00 91.69 481 THR A N 1
ATOM 3883 C CA . THR A 1 481 ? 8.266 16.090 -13.388 1.00 91.69 481 THR A CA 1
ATOM 3884 C C . THR A 1 481 ? 7.131 15.484 -14.195 1.00 91.69 481 THR A C 1
ATOM 3886 O O . THR A 1 481 ? 7.158 14.294 -14.440 1.00 91.69 481 THR A O 1
ATOM 3889 N N . ILE A 1 482 ? 6.165 16.271 -14.669 1.00 88.31 482 ILE A N 1
ATOM 3890 C CA . ILE A 1 482 ? 5.060 15.801 -15.506 1.00 88.31 482 ILE A CA 1
ATOM 3891 C C . ILE A 1 482 ? 5.579 15.415 -16.887 1.00 88.31 482 ILE A C 1
ATOM 3893 O O . ILE A 1 482 ? 5.156 14.399 -17.415 1.00 88.31 482 ILE A O 1
ATOM 3897 N N . GLU A 1 483 ? 6.488 16.184 -17.477 1.00 91.50 483 GLU A N 1
ATOM 3898 C CA . GLU A 1 483 ? 7.149 15.863 -18.742 1.00 91.50 483 GLU A CA 1
ATOM 3899 C C . GLU A 1 483 ? 8.044 14.633 -18.597 1.00 91.50 483 GLU A C 1
ATOM 3901 O O . GLU A 1 483 ? 7.967 13.737 -19.429 1.00 91.50 483 GLU A O 1
ATOM 3906 N N . GLY A 1 484 ? 8.803 14.529 -17.504 1.00 91.50 484 GLY A N 1
ATOM 3907 C CA . GLY A 1 484 ? 9.576 13.336 -17.161 1.00 91.50 484 GLY A CA 1
ATOM 3908 C C . GLY A 1 484 ? 8.682 12.114 -16.958 1.00 91.50 484 GLY A C 1
ATOM 3909 O O . GLY A 1 484 ? 8.930 11.071 -17.547 1.00 91.50 484 GLY A O 1
ATOM 3910 N N . LEU A 1 485 ? 7.582 12.252 -16.215 1.00 87.69 485 LEU A N 1
ATOM 3911 C CA . LEU A 1 485 ? 6.600 11.189 -15.995 1.00 87.69 485 LEU A CA 1
ATOM 3912 C C . LEU A 1 485 ? 5.848 10.827 -17.275 1.00 87.69 485 LEU A C 1
ATOM 3914 O O . LEU A 1 485 ? 5.533 9.659 -17.464 1.00 87.69 485 LEU A O 1
ATOM 3918 N N . LYS A 1 486 ? 5.568 11.788 -18.162 1.00 86.50 486 LYS A N 1
ATOM 3919 C CA . LYS A 1 486 ? 4.987 11.539 -19.488 1.00 86.50 486 LYS A CA 1
ATOM 3920 C C . LYS A 1 486 ? 5.970 10.799 -20.376 1.00 86.50 486 LYS A C 1
ATOM 3922 O O . LYS A 1 486 ? 5.580 9.802 -20.963 1.00 86.50 486 LYS A O 1
ATOM 3927 N N . TYR A 1 487 ? 7.229 11.224 -20.421 1.00 87.25 487 TYR A N 1
ATOM 3928 C CA . TYR A 1 487 ? 8.280 10.528 -21.154 1.00 87.25 487 TYR A CA 1
ATOM 3929 C C . TYR A 1 487 ? 8.488 9.114 -20.607 1.00 87.25 487 TYR A C 1
ATOM 3931 O O . TYR A 1 487 ? 8.579 8.159 -21.371 1.00 87.25 487 TYR A O 1
ATOM 3939 N N . GLU A 1 488 ? 8.488 8.945 -19.285 1.00 86.25 488 GLU A N 1
ATOM 3940 C CA . GLU A 1 488 ? 8.535 7.632 -18.652 1.00 86.25 488 GLU A CA 1
ATOM 3941 C C . GLU A 1 488 ? 7.300 6.795 -18.977 1.00 86.25 488 GLU A C 1
ATOM 3943 O O . GLU A 1 488 ? 7.452 5.618 -19.276 1.00 86.25 488 GLU A O 1
ATOM 3948 N N . LEU A 1 489 ? 6.093 7.366 -18.938 1.00 82.31 489 LEU A N 1
ATOM 3949 C CA . LEU A 1 489 ? 4.850 6.680 -19.300 1.00 82.31 489 LEU A CA 1
ATOM 3950 C C . LEU A 1 489 ? 4.835 6.282 -20.774 1.00 82.31 489 LEU A C 1
ATOM 3952 O O . LEU A 1 489 ? 4.434 5.168 -21.082 1.00 82.31 489 LEU A O 1
ATOM 3956 N N . GLU A 1 490 ? 5.296 7.146 -21.673 1.00 85.06 490 GLU A N 1
ATOM 3957 C CA . GLU A 1 490 ? 5.429 6.860 -23.101 1.00 85.06 490 GLU A CA 1
ATOM 3958 C C . GLU A 1 490 ? 6.491 5.786 -23.341 1.00 85.06 490 GLU A C 1
ATOM 3960 O O . GLU A 1 490 ? 6.242 4.818 -24.053 1.00 85.06 490 GLU A O 1
ATOM 3965 N N . HIS A 1 491 ? 7.645 5.877 -22.684 1.00 84.69 491 HIS A N 1
ATOM 3966 C CA . HIS A 1 491 ? 8.695 4.868 -22.769 1.00 84.69 491 HIS A CA 1
ATOM 3967 C C . HIS A 1 491 ? 8.254 3.521 -22.178 1.00 84.69 491 HIS A C 1
ATOM 3969 O O . HIS A 1 491 ? 8.564 2.465 -22.729 1.00 84.69 491 HIS A O 1
ATOM 3975 N N . ARG A 1 492 ? 7.489 3.532 -21.085 1.00 84.62 492 ARG A N 1
ATOM 3976 C CA . ARG A 1 492 ? 6.861 2.339 -20.508 1.00 84.62 492 ARG A CA 1
ATOM 3977 C C . ARG A 1 492 ? 5.779 1.781 -21.431 1.00 84.62 492 ARG A C 1
ATOM 3979 O O . ARG A 1 492 ? 5.745 0.574 -21.642 1.00 84.62 492 ARG A O 1
ATOM 3986 N N . ALA A 1 493 ? 4.966 2.629 -22.055 1.00 82.06 493 ALA A N 1
ATOM 3987 C CA . ALA A 1 493 ? 3.969 2.214 -23.039 1.00 82.06 493 ALA A CA 1
ATOM 3988 C C . ALA A 1 493 ? 4.619 1.587 -24.284 1.00 82.06 493 ALA A C 1
ATOM 3990 O O . ALA A 1 493 ? 4.147 0.563 -24.771 1.00 82.06 493 ALA A O 1
ATOM 3991 N N . LEU A 1 494 ? 5.760 2.117 -24.743 1.00 82.44 494 LEU A N 1
ATOM 3992 C CA . LEU A 1 494 ? 6.583 1.505 -25.795 1.00 82.44 494 LEU A CA 1
ATOM 3993 C C . LEU A 1 494 ? 7.167 0.146 -25.370 1.00 82.44 494 LEU A C 1
ATOM 3995 O O . LEU A 1 494 ? 7.367 -0.726 -26.213 1.00 82.44 494 LEU A O 1
ATOM 3999 N N . LYS A 1 495 ? 7.397 -0.060 -24.067 1.00 83.44 495 LYS A N 1
ATOM 4000 C CA . LYS A 1 495 ? 7.764 -1.358 -23.471 1.00 83.44 495 LYS A CA 1
ATOM 4001 C C . LYS A 1 495 ? 6.563 -2.276 -23.205 1.00 83.44 495 LYS A C 1
ATOM 4003 O O . LYS A 1 495 ? 6.766 -3.412 -22.780 1.00 83.44 495 LYS A O 1
ATOM 4008 N N . GLY A 1 496 ? 5.341 -1.818 -23.484 1.00 80.88 496 GLY A N 1
ATOM 4009 C CA . GLY A 1 496 ? 4.111 -2.597 -23.361 1.00 80.88 496 GLY A CA 1
ATOM 4010 C C . GLY A 1 496 ? 3.310 -2.376 -22.076 1.00 80.88 496 GLY A C 1
ATOM 4011 O O . GLY A 1 496 ? 2.390 -3.155 -21.834 1.00 80.88 496 GLY A O 1
ATOM 4012 N N . ASP A 1 497 ? 3.607 -1.350 -21.268 1.00 83.62 497 ASP A N 1
ATOM 4013 C CA . ASP A 1 497 ? 2.719 -0.947 -20.166 1.00 83.62 497 ASP A CA 1
ATOM 4014 C C . ASP A 1 497 ? 1.406 -0.368 -20.709 1.00 83.62 497 ASP A C 1
ATOM 4016 O O . ASP A 1 497 ? 1.362 0.354 -21.706 1.00 83.62 497 ASP A O 1
ATOM 4020 N N . PHE A 1 498 ? 0.309 -0.667 -20.021 1.00 82.56 498 PHE A N 1
ATOM 4021 C CA . PHE A 1 498 ? -1.037 -0.276 -20.421 1.00 82.56 498 PHE A CA 1
ATOM 4022 C C . PHE A 1 498 ? -1.858 0.141 -19.204 1.00 82.56 498 PHE A C 1
ATOM 4024 O O . PHE A 1 498 ? -1.644 -0.316 -18.082 1.00 82.56 498 PHE A O 1
ATOM 4031 N N . ASN A 1 499 ? -2.846 1.006 -19.430 1.00 81.06 499 ASN A N 1
ATOM 4032 C CA . ASN A 1 499 ? -3.758 1.423 -18.374 1.00 81.06 499 ASN A CA 1
ATOM 4033 C C . ASN A 1 499 ? -4.821 0.339 -18.127 1.00 81.06 499 ASN A C 1
ATOM 4035 O O . ASN A 1 499 ? -5.630 0.048 -19.011 1.00 81.06 499 ASN A O 1
ATOM 4039 N N . THR A 1 500 ? -4.852 -0.212 -16.912 1.00 80.25 500 THR A N 1
ATOM 4040 C CA . THR A 1 500 ? -5.749 -1.302 -16.491 1.00 80.25 500 THR A CA 1
ATOM 4041 C C . THR A 1 500 ? -7.227 -0.914 -16.431 1.00 80.25 500 THR A C 1
ATOM 4043 O O . THR A 1 500 ? -8.081 -1.798 -16.470 1.00 80.25 500 THR A O 1
ATOM 4046 N N . GLN A 1 501 ? -7.551 0.384 -16.367 1.00 82.81 501 GLN A N 1
ATOM 4047 C CA . GLN A 1 501 ? -8.938 0.867 -16.409 1.00 82.81 501 GLN A CA 1
ATOM 4048 C C . GLN A 1 501 ? -9.510 0.869 -17.832 1.00 82.81 501 GLN A C 1
ATOM 4050 O O . GLN A 1 501 ? -10.691 0.588 -18.021 1.00 82.81 501 GLN A O 1
ATOM 4055 N N . ASN A 1 502 ? -8.667 1.146 -18.831 1.00 83.31 502 ASN A N 1
ATOM 4056 C CA . ASN A 1 502 ? -9.099 1.316 -20.222 1.00 83.31 502 ASN A CA 1
ATOM 4057 C C . ASN A 1 502 ? -8.780 0.102 -21.100 1.00 83.31 502 ASN A C 1
ATOM 4059 O O . ASN A 1 502 ? -9.413 -0.090 -22.133 1.00 83.31 502 ASN A O 1
ATOM 4063 N N . THR A 1 503 ? -7.793 -0.709 -20.715 1.00 83.50 503 THR A N 1
ATOM 4064 C CA . THR A 1 503 ? -7.274 -1.798 -21.547 1.00 83.50 503 THR A CA 1
ATOM 4065 C C . THR A 1 503 ? -7.158 -3.079 -20.735 1.00 83.50 503 THR A C 1
ATOM 4067 O O . THR A 1 503 ? -6.551 -3.104 -19.665 1.00 83.50 503 THR A O 1
ATOM 4070 N N . ARG A 1 504 ? -7.711 -4.174 -21.265 1.00 85.25 504 ARG A N 1
ATOM 4071 C CA . ARG A 1 504 ? -7.585 -5.515 -20.689 1.00 85.25 504 ARG A CA 1
ATOM 4072 C C . ARG A 1 504 ? -6.843 -6.413 -21.667 1.00 85.25 504 ARG A C 1
ATOM 4074 O O . ARG A 1 504 ? -7.303 -6.609 -22.788 1.00 85.25 504 ARG A O 1
ATOM 4081 N N . ILE A 1 505 ? -5.715 -6.971 -21.235 1.00 86.44 505 ILE A N 1
ATOM 4082 C CA . ILE A 1 505 ? -4.943 -7.907 -22.053 1.00 86.44 505 ILE A CA 1
ATOM 4083 C C . ILE A 1 505 ? -5.534 -9.309 -21.936 1.00 86.44 505 ILE A C 1
ATOM 4085 O O . ILE A 1 505 ? -5.797 -9.805 -20.839 1.00 86.44 505 ILE A O 1
ATOM 4089 N N . LEU A 1 506 ? -5.724 -9.947 -23.087 1.00 88.88 506 LEU A N 1
ATOM 4090 C CA . LEU A 1 506 ? -6.153 -11.332 -23.215 1.00 88.88 506 LEU A CA 1
ATOM 4091 C C . LEU A 1 506 ? -5.088 -12.101 -23.994 1.00 88.88 506 LEU A C 1
ATOM 4093 O O . LEU A 1 506 ? -4.566 -11.612 -24.992 1.00 88.88 506 LEU A O 1
ATOM 4097 N N . HIS A 1 507 ? -4.796 -13.321 -23.562 1.00 88.94 507 HIS A N 1
ATOM 4098 C CA . HIS A 1 507 ? -3.977 -14.267 -24.310 1.00 88.94 507 HIS A CA 1
ATOM 4099 C C . HIS A 1 507 ? -4.547 -15.675 -24.138 1.00 88.94 507 HIS A C 1
ATOM 4101 O O . HIS A 1 507 ? -5.303 -15.950 -23.201 1.00 88.94 507 HIS A O 1
ATOM 4107 N N . PHE A 1 508 ? -4.194 -16.588 -25.041 1.00 91.50 508 PHE A N 1
ATOM 4108 C CA . PHE A 1 508 ? -4.611 -17.979 -24.907 1.00 91.50 508 PHE A CA 1
ATOM 4109 C C . PHE A 1 508 ? -3.980 -18.605 -23.661 1.00 91.50 508 PHE A C 1
ATOM 4111 O O . PHE A 1 508 ? -2.779 -18.459 -23.411 1.00 91.50 508 PHE A O 1
ATOM 4118 N N . LYS A 1 509 ? -4.798 -19.334 -22.891 1.00 89.00 509 LYS A N 1
ATOM 4119 C CA . LYS A 1 509 ? -4.335 -20.094 -21.722 1.00 89.00 509 LYS A CA 1
ATOM 4120 C C . LYS A 1 509 ? -3.283 -21.135 -22.121 1.00 89.00 509 LYS A C 1
ATOM 4122 O O . LYS A 1 509 ? -2.306 -21.309 -21.410 1.00 89.00 509 LYS A O 1
ATOM 4127 N N . MET A 1 510 ? -3.467 -21.760 -23.285 1.00 88.75 510 MET A N 1
ATOM 4128 C CA . MET A 1 510 ? -2.476 -22.618 -23.933 1.00 88.75 510 MET A CA 1
ATOM 4129 C C . MET A 1 510 ? -1.748 -21.807 -25.005 1.00 88.75 510 MET A C 1
ATOM 4131 O O . MET A 1 510 ? -2.199 -21.739 -26.147 1.00 88.75 510 MET A O 1
ATOM 4135 N N . ASN A 1 511 ? -0.662 -21.141 -24.625 1.00 92.38 511 ASN A N 1
ATOM 4136 C CA . ASN A 1 511 ? 0.201 -20.415 -25.557 1.00 92.38 511 ASN A CA 1
ATOM 4137 C C . ASN A 1 511 ? 1.591 -21.078 -25.632 1.00 92.38 511 ASN A C 1
ATOM 4139 O O . ASN A 1 511 ? 1.962 -21.806 -24.708 1.00 92.38 511 ASN A O 1
ATOM 4143 N N . PRO A 1 512 ? 2.367 -20.829 -26.703 1.00 95.19 512 PRO A N 1
ATOM 4144 C CA . PRO A 1 512 ? 3.691 -21.428 -26.872 1.00 95.19 512 PRO A CA 1
ATOM 4145 C C . PRO A 1 512 ? 4.647 -21.188 -25.694 1.00 95.19 512 PRO A C 1
ATOM 4147 O O . PRO A 1 512 ? 5.403 -22.086 -25.339 1.00 95.19 512 PRO A O 1
ATOM 4150 N N . THR A 1 513 ? 4.581 -20.023 -25.038 1.00 90.94 513 THR A N 1
ATOM 4151 C CA . THR A 1 513 ? 5.401 -19.716 -23.853 1.00 90.94 513 THR A CA 1
ATOM 4152 C C . THR A 1 513 ? 5.017 -20.583 -22.658 1.00 90.94 513 THR A C 1
ATOM 4154 O O . THR A 1 513 ? 5.897 -21.098 -21.979 1.00 90.94 513 THR A O 1
ATOM 4157 N N . SER A 1 514 ? 3.722 -20.783 -22.409 1.00 91.31 514 SER A N 1
ATOM 4158 C CA . SER A 1 514 ? 3.235 -21.676 -21.354 1.00 91.31 514 SER A CA 1
ATOM 4159 C C . SER A 1 514 ? 3.671 -23.118 -21.608 1.00 91.31 514 SER A C 1
ATOM 4161 O O . SER A 1 514 ? 4.187 -23.749 -20.696 1.00 91.31 514 SER A O 1
ATOM 4163 N N . VAL A 1 515 ? 3.577 -23.602 -22.852 1.00 92.19 515 VAL A N 1
ATOM 4164 C CA . VAL A 1 515 ? 4.061 -24.946 -23.218 1.00 92.19 515 VAL A CA 1
ATOM 4165 C C . VAL A 1 515 ? 5.572 -25.071 -22.989 1.00 92.19 515 VAL A C 1
ATOM 4167 O O . VAL A 1 515 ? 6.017 -26.023 -22.358 1.00 92.19 515 VAL A O 1
ATOM 4170 N N . ALA A 1 516 ? 6.364 -24.081 -23.410 1.00 91.56 516 ALA A N 1
ATOM 4171 C CA . ALA A 1 516 ? 7.809 -24.077 -23.180 1.00 91.56 516 ALA A CA 1
ATOM 4172 C C . ALA A 1 516 ? 8.176 -23.978 -21.685 1.00 91.56 516 ALA A C 1
ATOM 4174 O O . ALA A 1 516 ? 9.153 -24.583 -21.244 1.00 91.56 516 ALA A O 1
ATOM 4175 N N . MET A 1 517 ? 7.403 -23.235 -20.883 1.00 88.69 517 MET A N 1
ATOM 4176 C CA . MET A 1 517 ? 7.567 -23.189 -19.427 1.00 88.69 517 MET A CA 1
ATOM 4177 C C . MET A 1 517 ? 7.257 -24.540 -18.786 1.00 88.69 517 MET A C 1
ATOM 4179 O O . MET A 1 517 ? 8.022 -24.972 -17.927 1.00 88.69 517 MET A O 1
ATOM 4183 N N . ASP A 1 518 ? 6.192 -25.215 -19.216 1.00 90.00 518 ASP A N 1
ATOM 4184 C CA . ASP A 1 518 ? 5.823 -26.545 -18.729 1.00 90.00 518 ASP A CA 1
ATOM 4185 C C . ASP A 1 518 ? 6.899 -27.582 -19.086 1.00 90.00 518 ASP A C 1
ATOM 4187 O O . ASP A 1 518 ? 7.315 -28.366 -18.232 1.00 90.00 518 ASP A O 1
ATOM 4191 N N . GLU A 1 519 ? 7.433 -27.543 -20.310 1.00 91.38 519 GLU A N 1
ATOM 4192 C CA . GLU A 1 519 ? 8.561 -28.381 -20.730 1.00 91.38 519 GLU A CA 1
ATOM 4193 C C . GLU A 1 519 ? 9.823 -28.092 -19.910 1.00 91.38 519 GLU A C 1
ATOM 4195 O O . GLU A 1 519 ? 10.460 -29.021 -19.408 1.00 91.38 519 GLU A O 1
ATOM 4200 N N . ARG A 1 520 ? 10.168 -26.813 -19.708 1.00 91.50 520 ARG A N 1
ATOM 4201 C CA . ARG A 1 520 ? 11.310 -26.406 -18.876 1.00 91.50 520 ARG A CA 1
ATOM 4202 C C . ARG A 1 520 ? 11.140 -26.879 -17.437 1.00 91.50 520 ARG A C 1
ATOM 4204 O O . ARG A 1 520 ? 12.089 -27.395 -16.858 1.00 91.50 520 ARG A O 1
ATOM 4211 N N . ASN A 1 521 ? 9.950 -26.725 -16.864 1.00 89.12 521 ASN A N 1
ATOM 4212 C CA . ASN A 1 521 ? 9.650 -27.191 -15.514 1.00 89.12 521 ASN A CA 1
ATOM 4213 C C . ASN A 1 521 ? 9.747 -28.722 -15.438 1.00 89.12 521 ASN A C 1
ATOM 4215 O O . ASN A 1 521 ? 10.351 -29.238 -14.507 1.00 89.12 521 ASN A O 1
ATOM 4219 N N . CYS A 1 522 ? 9.279 -29.450 -16.457 1.00 89.38 522 CYS A N 1
ATOM 4220 C CA . CYS A 1 522 ? 9.461 -30.899 -16.548 1.00 89.38 522 CYS A CA 1
ATOM 4221 C C . CYS A 1 522 ? 10.948 -31.301 -16.609 1.00 89.38 522 CYS A C 1
ATOM 4223 O O . CYS A 1 522 ? 11.347 -32.296 -16.004 1.00 89.38 522 CYS A O 1
ATOM 4225 N N . VAL A 1 523 ? 11.791 -30.536 -17.312 1.00 91.75 523 VAL A N 1
ATOM 4226 C CA . VAL A 1 523 ? 13.249 -30.749 -17.333 1.00 91.75 523 VAL A CA 1
ATOM 4227 C C . VAL A 1 523 ? 13.875 -30.442 -15.972 1.00 91.75 523 VAL A C 1
ATOM 4229 O O . VAL A 1 523 ? 14.686 -31.235 -15.501 1.00 91.75 523 VAL A O 1
ATOM 4232 N N . ILE A 1 524 ? 13.480 -29.348 -15.315 1.00 88.38 524 ILE A N 1
ATOM 4233 C CA . ILE A 1 524 ? 13.945 -29.003 -13.964 1.00 88.38 524 ILE A CA 1
ATOM 4234 C C . ILE A 1 524 ? 13.575 -30.110 -12.979 1.00 88.38 524 ILE A C 1
ATOM 4236 O O . ILE A 1 524 ? 14.452 -30.593 -12.279 1.00 88.38 524 ILE A O 1
ATOM 4240 N N . GLU A 1 525 ? 12.335 -30.598 -12.989 1.00 87.25 525 GLU A N 1
ATOM 4241 C CA . GLU A 1 525 ? 11.916 -31.712 -12.132 1.00 87.25 525 GLU A CA 1
ATOM 4242 C C . GLU A 1 525 ? 12.727 -32.990 -12.388 1.00 87.25 525 GLU A C 1
ATOM 4244 O O . GLU A 1 525 ? 13.019 -33.742 -11.456 1.00 87.25 525 GLU A O 1
ATOM 4249 N N . LYS A 1 526 ? 13.088 -33.276 -13.647 1.00 87.62 526 LYS A N 1
ATOM 4250 C CA . LYS A 1 526 ? 13.965 -34.411 -13.980 1.00 87.62 526 LYS A CA 1
ATOM 4251 C C . LYS A 1 526 ? 15.370 -34.205 -13.417 1.00 87.62 526 LYS A C 1
ATOM 4253 O O . LYS A 1 526 ? 15.889 -35.114 -12.780 1.00 87.62 526 LYS A O 1
ATOM 4258 N N . LEU A 1 527 ? 15.944 -33.015 -13.589 1.00 86.06 527 LEU A N 1
ATOM 4259 C CA . LEU A 1 527 ? 17.265 -32.670 -13.062 1.00 86.06 527 LEU A CA 1
ATOM 4260 C C . LEU A 1 527 ? 17.291 -32.671 -11.531 1.00 86.06 527 LEU A C 1
ATOM 4262 O O . LEU A 1 527 ? 18.234 -33.181 -10.944 1.00 86.06 527 LEU A O 1
ATOM 4266 N N . GLU A 1 528 ? 16.258 -32.158 -10.866 1.00 81.00 528 GLU A N 1
ATOM 4267 C CA . GLU A 1 528 ? 16.130 -32.201 -9.407 1.00 81.00 528 GLU A CA 1
ATOM 4268 C C . GLU A 1 528 ? 16.064 -33.642 -8.900 1.00 81.00 528 GLU A C 1
ATOM 4270 O O . GLU A 1 528 ? 16.754 -33.990 -7.941 1.00 81.00 528 GLU A O 1
ATOM 4275 N N . LYS A 1 529 ? 15.302 -34.511 -9.580 1.00 82.25 529 LYS A N 1
ATOM 4276 C CA . LYS A 1 529 ? 15.274 -35.951 -9.283 1.00 82.25 529 LYS A CA 1
ATOM 4277 C C . LYS A 1 529 ? 16.641 -36.597 -9.483 1.00 82.25 529 LYS A C 1
ATOM 4279 O O . LYS A 1 529 ? 17.055 -37.380 -8.634 1.00 82.25 529 LYS A O 1
ATOM 4284 N N . GLU A 1 530 ? 17.349 -36.273 -10.561 1.00 83.50 530 GLU A N 1
ATOM 4285 C CA . GLU A 1 530 ? 18.703 -36.778 -10.812 1.00 83.50 530 GLU A CA 1
ATOM 4286 C C . GLU A 1 530 ? 19.702 -36.278 -9.763 1.00 83.50 530 GLU A C 1
ATOM 4288 O O . GLU A 1 530 ? 20.484 -37.066 -9.242 1.00 83.50 530 GLU A O 1
ATOM 4293 N N . VAL A 1 531 ? 19.649 -35.000 -9.380 1.00 81.62 531 VAL A N 1
ATOM 4294 C CA . VAL A 1 531 ? 20.504 -34.422 -8.333 1.00 81.62 531 VAL A CA 1
ATOM 4295 C C . VAL A 1 531 ? 20.221 -35.066 -6.981 1.00 81.62 531 VAL A C 1
ATOM 4297 O O . VAL A 1 531 ? 21.164 -35.394 -6.267 1.00 81.62 531 VAL A O 1
ATOM 4300 N N . LEU A 1 532 ? 18.954 -35.285 -6.627 1.00 81.88 532 LEU A N 1
ATOM 4301 C CA . LEU A 1 532 ? 18.583 -36.005 -5.407 1.00 81.88 532 LEU A CA 1
ATOM 4302 C C . LEU A 1 532 ? 19.094 -37.448 -5.435 1.00 81.88 532 LEU A C 1
ATOM 4304 O O . LEU A 1 532 ? 19.702 -37.896 -4.467 1.00 81.88 532 LEU A O 1
ATOM 4308 N N . GLN A 1 533 ? 18.929 -38.152 -6.558 1.00 79.62 533 GLN A N 1
ATOM 4309 C CA . GLN A 1 533 ? 19.461 -39.505 -6.731 1.00 79.62 533 GLN A CA 1
ATOM 4310 C C . GLN A 1 533 ? 20.990 -39.537 -6.626 1.00 79.62 533 GLN A C 1
ATOM 4312 O O . GLN A 1 533 ? 21.542 -40.427 -5.987 1.00 79.62 533 GLN A O 1
ATOM 4317 N N . LEU A 1 534 ? 21.691 -38.567 -7.213 1.00 80.50 534 LEU A N 1
ATOM 4318 C CA . LEU A 1 534 ? 23.148 -38.467 -7.145 1.00 80.50 534 LEU A CA 1
ATOM 4319 C C . LEU A 1 534 ? 23.635 -38.101 -5.740 1.00 80.50 534 LEU A C 1
ATOM 4321 O O . LEU A 1 534 ? 24.627 -38.665 -5.288 1.00 80.50 534 LEU A O 1
ATOM 4325 N N . ARG A 1 535 ? 22.937 -37.207 -5.032 1.00 80.25 535 ARG A N 1
ATOM 4326 C CA . ARG A 1 535 ? 23.235 -36.858 -3.634 1.00 80.25 535 ARG A CA 1
ATOM 4327 C C . ARG A 1 535 ? 23.060 -38.054 -2.709 1.00 80.25 535 ARG A C 1
ATOM 4329 O O . ARG A 1 535 ? 23.966 -38.346 -1.942 1.00 80.25 535 ARG A O 1
ATOM 4336 N N . GLU A 1 536 ? 21.954 -38.782 -2.825 1.00 71.81 536 GLU A N 1
ATOM 4337 C CA . GLU A 1 536 ? 21.729 -40.011 -2.054 1.00 71.81 536 GLU A CA 1
ATOM 4338 C C . GLU A 1 536 ? 22.731 -41.110 -2.430 1.00 71.81 536 GLU A C 1
ATOM 4340 O O . GLU A 1 536 ? 23.228 -41.827 -1.566 1.00 71.81 536 GLU A O 1
ATOM 4345 N N . ARG A 1 537 ? 23.108 -41.207 -3.711 1.00 73.12 537 ARG A N 1
ATOM 4346 C CA . ARG A 1 537 ? 24.166 -42.116 -4.167 1.00 73.12 537 ARG A CA 1
ATOM 4347 C C . ARG A 1 537 ? 25.516 -41.779 -3.535 1.00 73.12 537 ARG A C 1
ATOM 4349 O O . ARG A 1 537 ? 26.226 -42.694 -3.130 1.00 73.12 537 ARG A O 1
ATOM 4356 N N . LEU A 1 538 ? 25.873 -40.496 -3.472 1.00 75.31 538 LEU A N 1
ATOM 4357 C CA . LEU A 1 538 ? 27.089 -40.027 -2.807 1.00 75.31 538 LEU A CA 1
ATOM 4358 C C . LEU A 1 538 ? 27.028 -40.301 -1.304 1.00 75.31 538 LEU A C 1
ATOM 4360 O O . LEU A 1 538 ? 27.972 -40.871 -0.776 1.00 75.31 538 LEU A O 1
ATOM 4364 N N . ARG A 1 539 ? 25.897 -40.015 -0.652 1.00 76.38 539 ARG A N 1
ATOM 4365 C CA . ARG A 1 539 ? 25.683 -40.287 0.776 1.00 76.38 539 ARG A CA 1
ATOM 4366 C C . ARG A 1 539 ? 25.881 -41.767 1.117 1.00 76.38 539 ARG A C 1
ATOM 4368 O O . ARG A 1 539 ? 26.653 -42.101 2.005 1.00 76.38 539 ARG A O 1
ATOM 4375 N N . LEU A 1 540 ? 25.255 -42.671 0.360 1.00 72.31 540 LEU A N 1
ATOM 4376 C CA . LEU A 1 540 ? 25.394 -44.121 0.560 1.00 72.31 540 LEU A CA 1
ATOM 4377 C C . LEU A 1 540 ? 26.810 -44.638 0.244 1.00 72.31 540 LEU A C 1
ATOM 4379 O O . LEU A 1 540 ? 27.255 -45.625 0.831 1.00 72.31 540 LEU A O 1
ATOM 4383 N N . MET A 1 541 ? 27.522 -43.976 -0.674 1.00 67.12 541 MET A N 1
ATOM 4384 C CA . MET A 1 541 ? 28.923 -44.272 -0.980 1.00 67.12 541 MET A CA 1
ATOM 4385 C C . MET A 1 541 ? 29.861 -43.797 0.141 1.00 67.12 541 MET A C 1
ATOM 4387 O O . MET A 1 541 ? 30.776 -44.532 0.507 1.00 67.12 541 MET A O 1
ATOM 4391 N N . GLU A 1 542 ? 29.615 -42.614 0.714 1.00 71.62 542 GLU A N 1
ATOM 4392 C CA . GLU A 1 542 ? 30.311 -42.082 1.897 1.00 71.62 542 GLU A CA 1
ATOM 4393 C C . GLU A 1 542 ? 30.067 -42.953 3.141 1.00 71.62 542 GLU A C 1
ATOM 4395 O O . GLU A 1 542 ? 30.980 -43.167 3.936 1.00 71.62 542 GLU A O 1
ATOM 4400 N N . GLU A 1 543 ? 28.872 -43.537 3.267 1.00 70.19 543 GLU A N 1
ATOM 4401 C CA . GLU A 1 543 ? 28.503 -44.496 4.318 1.00 70.19 543 GLU A CA 1
ATOM 4402 C C . GLU A 1 543 ? 29.108 -45.910 4.106 1.00 70.19 543 GLU A C 1
ATOM 4404 O O . GLU A 1 543 ? 28.883 -46.812 4.914 1.00 70.19 543 GLU A O 1
ATOM 4409 N N . GLY A 1 544 ? 29.913 -46.124 3.053 1.00 59.62 544 GLY A N 1
ATOM 4410 C CA . GLY A 1 544 ? 30.680 -47.360 2.829 1.00 59.62 544 GLY A CA 1
ATOM 4411 C C . GLY A 1 544 ? 29.894 -48.521 2.206 1.00 59.62 544 GLY A C 1
ATOM 4412 O O . GLY A 1 544 ? 30.390 -49.649 2.158 1.00 59.62 544 GLY A O 1
ATOM 4413 N N . ASN A 1 545 ? 28.686 -48.269 1.698 1.00 56.50 545 ASN A N 1
ATOM 4414 C CA . ASN A 1 545 ? 27.795 -49.300 1.170 1.00 56.50 545 ASN A CA 1
ATOM 4415 C C . ASN A 1 545 ? 27.984 -49.470 -0.350 1.00 56.50 545 ASN A C 1
ATOM 4417 O O . ASN A 1 545 ? 27.265 -48.894 -1.156 1.00 56.50 545 ASN A O 1
ATOM 4421 N N . VAL A 1 546 ? 28.980 -50.257 -0.770 1.00 56.56 546 VAL A N 1
ATOM 4422 C CA . VAL A 1 546 ? 29.378 -50.364 -2.195 1.00 56.56 546 VAL A CA 1
ATOM 4423 C C . VAL A 1 546 ? 28.517 -51.354 -3.006 1.00 56.56 546 VAL A C 1
ATOM 4425 O O . VAL A 1 546 ? 28.572 -51.363 -4.235 1.00 56.56 546 VAL A O 1
ATOM 4428 N N . ASN A 1 547 ? 27.662 -52.148 -2.356 1.00 53.66 547 ASN A N 1
ATOM 4429 C CA . ASN A 1 547 ? 26.855 -53.173 -3.026 1.00 53.66 547 ASN A CA 1
ATOM 4430 C C . ASN A 1 547 ? 25.393 -52.704 -3.204 1.00 53.66 547 ASN A C 1
ATOM 4432 O O . ASN A 1 547 ? 24.721 -52.376 -2.231 1.00 53.66 547 ASN A O 1
ATOM 4436 N N . ASP A 1 548 ? 24.919 -52.670 -4.458 1.00 56.66 548 ASP A N 1
ATOM 4437 C CA . ASP A 1 548 ? 23.561 -52.283 -4.905 1.00 56.66 548 ASP A CA 1
ATOM 4438 C C . ASP A 1 548 ? 23.106 -50.833 -4.637 1.00 56.66 548 ASP A C 1
ATOM 4440 O O . ASP A 1 548 ? 21.965 -50.530 -4.275 1.00 56.66 548 ASP A O 1
ATOM 4444 N N . LEU A 1 549 ? 24.001 -49.892 -4.940 1.00 54.88 549 LEU A N 1
ATOM 4445 C CA . LEU A 1 549 ? 23.771 -48.451 -4.814 1.00 54.88 549 LEU A CA 1
ATOM 4446 C C . LEU A 1 549 ? 22.555 -47.946 -5.624 1.00 54.88 549 LEU A C 1
ATOM 4448 O O . LEU A 1 549 ? 21.808 -47.093 -5.160 1.00 54.88 549 LEU A O 1
ATOM 4452 N N . THR A 1 550 ? 22.307 -48.478 -6.825 1.00 59.38 550 THR A N 1
ATOM 4453 C CA . THR A 1 550 ? 21.244 -47.974 -7.718 1.00 59.38 550 THR A CA 1
ATOM 4454 C C . THR A 1 550 ? 19.838 -48.350 -7.237 1.00 59.38 550 THR A C 1
ATOM 4456 O O . THR A 1 550 ? 18.926 -47.537 -7.341 1.00 59.38 550 THR A O 1
ATOM 4459 N N . GLN A 1 551 ? 19.654 -49.550 -6.671 1.00 60.62 551 GLN A N 1
ATOM 4460 C CA . GLN A 1 551 ? 18.347 -50.006 -6.178 1.00 60.62 551 GLN A CA 1
ATOM 4461 C C . GLN A 1 551 ? 17.990 -49.364 -4.830 1.00 60.62 551 GLN A C 1
ATOM 4463 O O . GLN A 1 551 ? 16.845 -48.953 -4.633 1.00 60.62 551 GLN A O 1
ATOM 4468 N N . ASN A 1 552 ? 18.973 -49.189 -3.940 1.00 58.47 552 ASN A N 1
ATOM 4469 C CA . ASN A 1 552 ? 18.760 -48.562 -2.633 1.00 58.47 552 ASN A CA 1
ATOM 4470 C C . ASN A 1 552 ? 18.475 -47.055 -2.734 1.00 58.47 552 ASN A C 1
ATOM 4472 O O . ASN A 1 552 ? 17.585 -46.564 -2.042 1.00 58.47 552 ASN A O 1
ATOM 4476 N N . VAL A 1 553 ? 19.139 -46.331 -3.644 1.00 58.19 553 VAL A N 1
ATOM 4477 C CA . VAL A 1 553 ? 18.844 -44.910 -3.922 1.00 58.19 553 VAL A CA 1
ATOM 4478 C C . VAL A 1 553 ? 17.421 -44.742 -4.453 1.00 58.19 553 VAL A C 1
ATOM 4480 O O . VAL A 1 553 ? 16.676 -43.880 -3.990 1.00 58.19 553 VAL A O 1
ATOM 4483 N N . GLN A 1 554 ? 17.008 -45.585 -5.402 1.00 59.22 554 GLN A N 1
ATOM 4484 C CA . GLN A 1 554 ? 15.675 -45.497 -6.000 1.00 59.22 554 GLN A CA 1
ATOM 4485 C C . GLN A 1 554 ? 14.573 -45.876 -5.001 1.00 59.22 554 GLN A C 1
ATOM 4487 O O . GLN A 1 554 ? 13.494 -45.286 -5.030 1.00 59.22 554 GLN A O 1
ATOM 4492 N N . ALA A 1 555 ? 14.843 -46.816 -4.090 1.00 60.91 555 ALA A N 1
ATOM 4493 C CA . ALA A 1 555 ? 13.935 -47.171 -3.006 1.00 60.91 555 ALA A CA 1
ATOM 4494 C C . ALA A 1 555 ? 13.834 -46.062 -1.942 1.00 60.91 555 ALA A C 1
ATOM 4496 O O . ALA A 1 555 ? 12.722 -45.717 -1.551 1.00 60.91 555 ALA A O 1
ATOM 4497 N N . ASN A 1 556 ? 14.947 -45.458 -1.509 1.00 60.88 556 ASN A N 1
ATOM 4498 C CA . ASN A 1 556 ? 14.934 -44.402 -0.488 1.00 60.88 556 ASN A CA 1
ATOM 4499 C C . ASN A 1 556 ? 14.337 -43.086 -0.994 1.00 60.88 556 ASN A C 1
ATOM 4501 O O . ASN A 1 556 ? 13.435 -42.564 -0.344 1.00 60.88 556 ASN A O 1
ATOM 4505 N N . VAL A 1 557 ? 14.739 -42.601 -2.175 1.00 60.25 557 VAL A N 1
ATOM 4506 C CA . VAL A 1 557 ? 14.203 -41.350 -2.749 1.00 60.25 557 VAL A CA 1
ATOM 4507 C C . VAL A 1 557 ? 12.697 -41.464 -2.982 1.00 60.25 557 VAL A C 1
ATOM 4509 O O . VAL A 1 557 ? 11.950 -40.553 -2.623 1.00 60.25 557 VAL A O 1
ATOM 4512 N N . ASN A 1 558 ? 12.228 -42.603 -3.510 1.00 61.59 558 ASN A N 1
ATOM 4513 C CA . ASN A 1 558 ? 10.796 -42.854 -3.663 1.00 61.59 558 ASN A CA 1
ATOM 4514 C C . ASN A 1 558 ? 10.101 -43.001 -2.307 1.00 61.59 558 ASN A C 1
ATOM 4516 O O . ASN A 1 558 ? 8.983 -42.527 -2.159 1.00 61.59 558 ASN A O 1
ATOM 4520 N N . ASN A 1 559 ? 10.715 -43.621 -1.299 1.00 61.91 559 ASN A N 1
ATOM 4521 C CA . ASN A 1 559 ? 10.097 -43.759 0.020 1.00 61.91 559 ASN A CA 1
ATOM 4522 C C . ASN A 1 559 ? 9.970 -42.419 0.754 1.00 61.91 559 ASN A C 1
ATOM 4524 O O . ASN A 1 559 ? 8.946 -42.197 1.388 1.00 61.91 559 ASN A O 1
ATOM 4528 N N . GLU A 1 560 ? 10.952 -41.526 0.667 1.00 58.91 560 GLU A N 1
ATOM 4529 C CA . GLU A 1 560 ? 10.935 -40.232 1.363 1.00 58.91 560 GLU A CA 1
ATOM 4530 C C . GLU A 1 560 ? 9.955 -39.251 0.702 1.00 58.91 560 GLU A C 1
ATOM 4532 O O . GLU A 1 560 ? 9.022 -38.782 1.356 1.00 58.91 560 GLU A O 1
ATOM 4537 N N . THR A 1 561 ? 10.032 -39.075 -0.625 1.00 58.81 561 THR A N 1
ATOM 4538 C CA . THR A 1 561 ? 9.046 -38.251 -1.352 1.00 58.81 561 THR A CA 1
ATOM 4539 C C . THR A 1 561 ? 7.642 -38.852 -1.324 1.00 58.81 561 THR A C 1
ATOM 4541 O O . THR A 1 561 ? 6.666 -38.110 -1.222 1.00 58.81 561 THR A O 1
ATOM 4544 N N . THR A 1 562 ? 7.479 -40.182 -1.363 1.00 61.78 562 THR A N 1
ATOM 4545 C CA . THR A 1 562 ? 6.135 -40.766 -1.212 1.00 61.78 562 THR A CA 1
ATOM 4546 C C . THR A 1 562 ? 5.609 -40.674 0.212 1.00 61.78 562 THR A C 1
ATOM 4548 O O . THR A 1 562 ? 4.394 -40.604 0.350 1.00 61.78 562 THR A O 1
ATOM 4551 N N . LYS A 1 563 ? 6.446 -40.650 1.257 1.00 67.94 563 LYS A N 1
ATOM 4552 C CA . LYS A 1 563 ? 5.989 -40.435 2.640 1.00 67.94 563 LYS A CA 1
ATOM 4553 C C . LYS A 1 563 ? 5.473 -39.017 2.827 1.00 67.94 563 LYS A C 1
ATOM 4555 O O . LYS A 1 563 ? 4.318 -38.870 3.207 1.00 67.94 563 LYS A O 1
ATOM 4560 N N . GLU A 1 564 ? 6.241 -38.001 2.443 1.00 69.50 564 GLU A N 1
ATOM 4561 C CA . GLU A 1 564 ? 5.797 -36.606 2.554 1.00 69.50 564 GLU A CA 1
ATOM 4562 C C . GLU A 1 564 ? 4.549 -36.342 1.699 1.00 69.50 564 GLU A C 1
ATOM 4564 O O . GLU A 1 564 ? 3.561 -35.782 2.175 1.00 69.50 564 GLU A O 1
ATOM 4569 N N . LEU A 1 565 ? 4.517 -36.830 0.452 1.00 68.56 565 LEU A N 1
ATOM 4570 C CA . LEU A 1 565 ? 3.334 -36.701 -0.405 1.00 68.56 565 LEU A CA 1
ATOM 4571 C C . LEU A 1 565 ? 2.125 -37.487 0.121 1.00 68.56 565 LEU A C 1
ATOM 4573 O O . LEU A 1 565 ? 0.989 -37.047 -0.075 1.00 68.56 565 LEU A O 1
ATOM 4577 N N . LYS A 1 566 ? 2.328 -38.636 0.779 1.00 71.38 566 LYS A N 1
ATOM 4578 C CA . LYS A 1 566 ? 1.248 -39.376 1.454 1.00 71.38 566 LYS A CA 1
ATOM 4579 C C . LYS A 1 566 ? 0.751 -38.608 2.672 1.00 71.38 566 LYS A C 1
ATOM 4581 O O . LYS A 1 566 ? -0.456 -38.438 2.787 1.00 71.38 566 LYS A O 1
ATOM 4586 N N . GLU A 1 567 ? 1.634 -38.065 3.500 1.00 77.62 567 GLU A N 1
ATOM 4587 C CA . GLU A 1 567 ? 1.276 -37.268 4.677 1.00 77.62 567 GLU A CA 1
ATOM 4588 C C . GLU A 1 567 ? 0.516 -35.990 4.299 1.00 77.62 567 GLU A C 1
ATOM 4590 O O . GLU A 1 567 ? -0.529 -35.688 4.887 1.00 77.62 567 GLU A O 1
ATOM 4595 N N . PHE A 1 568 ? 0.968 -35.269 3.267 1.00 74.31 568 PHE A N 1
ATOM 4596 C CA . PHE A 1 568 ? 0.254 -34.106 2.739 1.00 74.31 568 PHE A CA 1
ATOM 4597 C C . PHE A 1 568 ? -1.096 -34.494 2.135 1.00 74.31 568 PHE A C 1
ATOM 4599 O O . PHE A 1 568 ? -2.105 -33.849 2.428 1.00 74.31 568 PHE A O 1
ATOM 4606 N N . ARG A 1 569 ? -1.163 -35.575 1.350 1.00 75.62 569 ARG A N 1
ATOM 4607 C CA . ARG A 1 569 ? -2.425 -36.069 0.779 1.00 75.62 569 ARG A CA 1
ATOM 4608 C C . ARG A 1 569 ? -3.399 -36.529 1.864 1.00 75.62 569 ARG A C 1
ATOM 4610 O O . ARG A 1 569 ? -4.597 -36.287 1.748 1.00 75.62 569 ARG A O 1
ATOM 4617 N N . GLU A 1 570 ? -2.914 -37.157 2.927 1.00 81.81 570 GLU A N 1
ATOM 4618 C CA . GLU A 1 570 ? -3.712 -37.527 4.096 1.00 81.81 570 GLU A CA 1
ATOM 4619 C C . GLU A 1 570 ? -4.175 -36.300 4.878 1.00 81.81 570 GLU A C 1
ATOM 4621 O O . GLU A 1 570 ? -5.311 -36.261 5.345 1.00 81.81 570 GLU A O 1
ATOM 4626 N N . LYS A 1 571 ? -3.343 -35.261 4.997 1.00 81.62 571 LYS A N 1
ATOM 4627 C CA . LYS A 1 571 ? -3.733 -33.987 5.614 1.00 81.62 571 LYS A CA 1
ATOM 4628 C C . LYS A 1 571 ? -4.828 -33.284 4.811 1.00 81.62 571 LYS A C 1
ATOM 4630 O O . LYS A 1 571 ? -5.819 -32.869 5.405 1.00 81.62 571 LYS A O 1
ATOM 4635 N N . VAL A 1 572 ? -4.703 -33.228 3.484 1.00 84.12 572 VAL A N 1
ATOM 4636 C CA . VAL A 1 572 ? -5.739 -32.683 2.591 1.00 84.12 572 VAL A CA 1
ATOM 4637 C C . VAL A 1 572 ? -7.030 -33.489 2.712 1.00 84.12 572 VAL A C 1
ATOM 4639 O O . VAL A 1 572 ? -8.070 -32.910 3.004 1.00 84.12 572 VAL A O 1
ATOM 4642 N N . LYS A 1 573 ? -6.965 -34.824 2.629 1.00 86.94 573 LYS A N 1
ATOM 4643 C CA . LYS A 1 573 ? -8.142 -35.690 2.813 1.00 86.94 573 LYS A CA 1
ATOM 4644 C C . LYS A 1 573 ? -8.799 -35.514 4.182 1.00 86.94 573 LYS A C 1
ATOM 4646 O O . LYS A 1 573 ? -10.023 -35.527 4.275 1.00 86.94 573 LYS A O 1
ATOM 4651 N N . ARG A 1 574 ? -8.014 -35.342 5.252 1.00 86.69 574 ARG A N 1
ATOM 4652 C CA . ARG A 1 574 ? -8.541 -35.063 6.599 1.00 86.69 574 ARG A CA 1
ATOM 4653 C C . ARG A 1 574 ? -9.274 -33.725 6.648 1.00 86.69 574 ARG A C 1
ATOM 4655 O O . ARG A 1 574 ? -10.373 -33.679 7.190 1.00 86.69 574 ARG A O 1
ATOM 4662 N N . LEU A 1 575 ? -8.709 -32.670 6.061 1.00 84.06 575 LEU A N 1
ATOM 4663 C CA . LEU A 1 575 ? -9.339 -31.346 6.007 1.00 84.06 575 LEU A CA 1
ATOM 4664 C C . LEU A 1 575 ? -10.595 -31.334 5.127 1.00 84.06 575 LEU A C 1
ATOM 4666 O O . LEU A 1 575 ? -11.599 -30.729 5.497 1.00 84.06 575 LEU A O 1
ATOM 4670 N N . GLU A 1 576 ? -10.575 -32.027 3.991 1.00 89.06 576 GLU A N 1
ATOM 4671 C CA . GLU A 1 576 ? -11.748 -32.205 3.130 1.00 89.06 576 GLU A CA 1
ATOM 4672 C C . GLU A 1 576 ? -12.856 -32.969 3.859 1.00 89.06 576 GLU A C 1
ATOM 4674 O O . GLU A 1 576 ? -13.999 -32.514 3.886 1.00 89.06 576 GLU A O 1
ATOM 4679 N N . MET A 1 577 ? -12.514 -34.072 4.532 1.00 87.56 577 MET A N 1
ATOM 4680 C CA . MET A 1 577 ? -13.460 -34.850 5.333 1.00 87.56 577 MET A CA 1
ATOM 4681 C C . MET A 1 577 ? -14.009 -34.037 6.511 1.00 87.56 577 MET A C 1
ATOM 4683 O O . MET A 1 577 ? -15.199 -34.114 6.806 1.00 87.56 577 MET A O 1
ATOM 4687 N N . GLN A 1 578 ? -13.179 -33.223 7.167 1.00 87.31 578 GLN A N 1
ATOM 4688 C CA . GLN A 1 578 ? -13.618 -32.324 8.234 1.00 87.31 578 GLN A CA 1
ATOM 4689 C C . GLN A 1 578 ? -14.586 -31.258 7.707 1.00 87.31 578 GLN A C 1
ATOM 4691 O O . GLN A 1 578 ? -15.637 -31.045 8.305 1.00 87.31 578 GLN A O 1
ATOM 4696 N N . ASN A 1 579 ? -14.282 -30.630 6.568 1.00 85.25 579 ASN A N 1
ATOM 4697 C CA . ASN A 1 579 ? -15.179 -29.671 5.921 1.00 85.25 579 ASN A CA 1
ATOM 4698 C C . ASN A 1 579 ? -16.494 -30.316 5.476 1.00 85.25 579 ASN A C 1
ATOM 4700 O O . ASN A 1 579 ? -17.552 -29.695 5.572 1.00 85.25 579 ASN A O 1
ATOM 4704 N N . GLN A 1 580 ? -16.447 -31.557 4.996 1.00 91.56 580 GLN A N 1
ATOM 4705 C CA . GLN A 1 580 ? -17.642 -32.293 4.612 1.00 91.56 580 GLN A CA 1
ATOM 4706 C C . GLN A 1 580 ? -18.513 -32.620 5.829 1.00 91.56 580 GLN A C 1
ATOM 4708 O O . GLN A 1 580 ? -19.702 -32.308 5.812 1.00 91.56 580 GLN A O 1
ATOM 4713 N N . ARG A 1 581 ? -17.912 -33.103 6.923 1.00 90.00 581 ARG A N 1
ATOM 4714 C CA . ARG A 1 581 ? -18.606 -33.300 8.206 1.00 90.00 581 ARG A CA 1
ATOM 4715 C C . ARG A 1 581 ? -19.194 -32.002 8.747 1.00 90.00 581 ARG A C 1
ATOM 4717 O O . ARG A 1 581 ? -20.309 -32.010 9.248 1.00 90.00 581 ARG A O 1
ATOM 4724 N N . LEU A 1 582 ? -18.487 -30.879 8.618 1.00 88.50 582 LEU A N 1
ATOM 4725 C CA . LEU A 1 582 ? -18.989 -29.574 9.049 1.00 88.50 582 LEU A CA 1
ATOM 4726 C C . LEU A 1 582 ? -20.204 -29.132 8.217 1.00 88.50 582 LEU A C 1
ATOM 4728 O O . LEU A 1 582 ? -21.191 -28.654 8.772 1.00 88.50 582 LEU A O 1
ATOM 4732 N N . LYS A 1 583 ? -20.168 -29.336 6.894 1.00 90.06 583 LYS A N 1
ATOM 4733 C CA . LYS A 1 583 ? -21.314 -29.078 6.006 1.00 90.06 583 LYS A CA 1
ATOM 4734 C C . LYS A 1 583 ? -22.505 -29.979 6.332 1.00 90.06 583 LYS A C 1
ATOM 4736 O O . LYS A 1 583 ? -23.638 -29.511 6.295 1.00 90.06 583 LYS A O 1
ATOM 4741 N N . GLU A 1 584 ? -22.265 -31.251 6.632 1.00 91.81 584 GLU A N 1
ATOM 4742 C CA . GLU A 1 584 ? -23.303 -32.204 7.041 1.00 91.81 584 GLU A CA 1
ATOM 4743 C C . GLU A 1 584 ? -23.897 -31.832 8.402 1.00 91.81 584 GLU A C 1
ATOM 4745 O O . GLU A 1 584 ? -25.117 -31.762 8.528 1.00 91.81 584 GLU A O 1
ATOM 4750 N N . ALA A 1 585 ? -23.062 -31.478 9.382 1.00 90.69 585 ALA A N 1
ATOM 4751 C CA . ALA A 1 585 ? -23.508 -30.986 10.681 1.00 90.69 585 ALA A CA 1
ATOM 4752 C C . ALA A 1 585 ? -24.376 -29.730 10.529 1.00 90.69 585 ALA A C 1
ATOM 4754 O O . ALA A 1 585 ? -25.472 -29.689 11.071 1.00 90.69 585 ALA A O 1
ATOM 4755 N N . PHE A 1 586 ? -23.956 -28.754 9.715 1.00 89.31 586 PHE A N 1
ATOM 4756 C CA . PHE A 1 586 ? -24.744 -27.543 9.459 1.00 89.31 586 PHE A CA 1
ATOM 4757 C C . PHE A 1 586 ? -26.072 -27.827 8.741 1.00 89.31 586 PHE A C 1
ATOM 4759 O O . PHE A 1 586 ? -27.092 -27.209 9.036 1.00 89.31 586 PHE A O 1
ATOM 4766 N N . LYS A 1 587 ? -26.090 -28.774 7.794 1.00 88.38 587 LYS A N 1
ATOM 4767 C CA . LYS A 1 587 ? -27.338 -29.216 7.152 1.00 88.38 587 LYS A CA 1
ATOM 4768 C C . LYS A 1 587 ? -28.279 -29.883 8.149 1.00 88.38 587 LYS A C 1
ATOM 4770 O O . LYS A 1 587 ? -29.481 -29.659 8.061 1.00 88.38 587 LYS A O 1
ATOM 4775 N N . THR A 1 588 ? -27.732 -30.675 9.069 1.00 91.69 588 THR A N 1
ATOM 4776 C CA . THR A 1 588 ? -28.499 -31.393 10.092 1.00 91.69 588 THR A CA 1
ATOM 4777 C C . THR A 1 588 ? -29.078 -30.409 11.103 1.00 91.69 588 THR A C 1
ATOM 4779 O O . THR A 1 588 ? -30.291 -30.357 11.253 1.00 91.69 588 THR A O 1
ATOM 4782 N N . THR A 1 589 ? -28.263 -29.514 11.671 1.00 90.25 589 THR A N 1
ATOM 4783 C CA . THR A 1 589 ? -28.744 -28.479 12.602 1.00 90.25 589 THR A CA 1
ATOM 4784 C C . THR A 1 589 ? -29.721 -27.509 11.935 1.00 90.25 589 THR A C 1
ATOM 4786 O O . THR A 1 589 ? -30.735 -27.137 12.520 1.00 90.25 589 THR A O 1
ATOM 4789 N N . GLY A 1 590 ? -29.477 -27.130 10.676 1.00 88.06 590 GLY A N 1
ATOM 4790 C CA . GLY A 1 590 ? -30.407 -26.316 9.892 1.00 88.06 590 GLY A CA 1
ATOM 4791 C C . GLY A 1 590 ? -31.706 -27.044 9.520 1.00 88.06 590 GLY A C 1
ATOM 4792 O O . GLY A 1 590 ? -32.717 -26.395 9.245 1.00 88.06 590 GLY A O 1
ATOM 4793 N N . HIS A 1 591 ? -31.709 -28.378 9.482 1.00 88.88 591 HIS A N 1
ATOM 4794 C CA . HIS A 1 591 ? -32.918 -29.180 9.310 1.00 88.88 591 HIS A CA 1
ATOM 4795 C C . HIS A 1 591 ? -33.693 -29.291 10.624 1.00 88.88 591 HIS A C 1
ATOM 4797 O O . HIS A 1 591 ? -34.871 -28.947 10.623 1.00 88.88 591 HIS A O 1
ATOM 4803 N N . GLU A 1 592 ? -33.023 -29.643 11.724 1.00 91.06 592 GLU A N 1
ATOM 4804 C CA . GLU A 1 592 ? -33.592 -29.692 13.079 1.00 91.06 592 GLU A CA 1
ATOM 4805 C C . GLU A 1 592 ? -34.251 -28.360 13.457 1.00 91.06 592 GLU A C 1
ATOM 4807 O O . GLU A 1 592 ? -35.384 -28.328 13.929 1.00 91.06 592 GLU A O 1
ATOM 4812 N N . PHE A 1 593 ? -33.586 -27.236 13.171 1.00 90.44 593 PHE A N 1
ATOM 4813 C CA . PHE A 1 593 ? -34.136 -25.907 13.430 1.00 90.44 593 PHE A CA 1
ATOM 4814 C C . PHE A 1 593 ? -35.403 -25.622 12.611 1.00 90.44 593 PHE A C 1
ATOM 4816 O O . PHE A 1 593 ? -36.374 -25.071 13.131 1.00 90.44 593 PHE A O 1
ATOM 4823 N N . ARG A 1 594 ? -35.429 -26.020 11.331 1.00 90.12 594 ARG A N 1
ATOM 4824 C CA . ARG A 1 594 ? -36.619 -25.865 10.480 1.00 90.12 594 ARG A CA 1
ATOM 4825 C C . ARG A 1 594 ? -37.762 -26.782 10.907 1.00 90.12 594 ARG A C 1
ATOM 4827 O O . ARG A 1 594 ? -38.910 -26.357 10.833 1.00 90.12 594 ARG A O 1
ATOM 4834 N N . GLU A 1 595 ? -37.471 -27.995 11.368 1.00 88.44 595 GLU A N 1
ATOM 4835 C CA . GLU A 1 595 ? -38.483 -28.900 11.924 1.00 88.44 595 GLU A CA 1
ATOM 4836 C C . GLU A 1 595 ? -39.054 -28.374 13.240 1.00 88.44 595 GLU A C 1
ATOM 4838 O O . GLU A 1 595 ? -40.270 -28.384 13.415 1.00 88.44 595 GLU A O 1
ATOM 4843 N N . ALA A 1 596 ? -38.213 -27.831 14.123 1.00 89.50 596 ALA A N 1
ATOM 4844 C CA . ALA A 1 596 ? -38.665 -27.189 15.353 1.00 89.50 596 ALA A CA 1
ATOM 4845 C C . ALA A 1 596 ? -39.586 -25.993 15.060 1.00 89.50 596 ALA A C 1
ATOM 4847 O O . ALA A 1 596 ? -40.653 -25.875 15.659 1.00 89.50 596 ALA A O 1
ATOM 4848 N N . ILE A 1 597 ? -39.223 -25.139 14.094 1.00 88.81 597 ILE A N 1
ATOM 4849 C CA . ILE A 1 597 ? -40.082 -24.034 13.638 1.00 88.81 597 ILE A CA 1
ATOM 4850 C C . ILE A 1 597 ? -41.398 -24.558 13.060 1.00 88.81 597 ILE A C 1
ATOM 4852 O O . ILE A 1 597 ? -42.457 -24.018 13.376 1.00 88.81 597 ILE A O 1
ATOM 4856 N N . TYR A 1 598 ? -41.349 -25.609 12.243 1.00 90.50 598 TYR A N 1
ATOM 4857 C CA . TYR A 1 598 ? -42.546 -26.193 11.648 1.00 90.50 598 TYR A CA 1
ATOM 4858 C C . TYR A 1 598 ? -43.496 -26.760 12.707 1.00 90.50 598 TYR A C 1
ATOM 4860 O O . TYR A 1 598 ? -44.696 -26.507 12.640 1.00 90.50 598 TYR A O 1
ATOM 4868 N N . ALA A 1 599 ? -42.966 -27.451 13.718 1.00 86.56 599 ALA A N 1
ATOM 4869 C CA . ALA A 1 599 ? -43.750 -28.013 14.813 1.00 86.56 599 ALA A CA 1
ATOM 4870 C C . ALA A 1 599 ? -44.322 -26.944 15.761 1.00 86.56 599 ALA A C 1
ATOM 4872 O O . ALA A 1 599 ? -45.446 -27.090 16.233 1.00 86.56 599 ALA A O 1
ATOM 4873 N N . LEU A 1 600 ? -43.569 -25.873 16.045 1.00 87.69 600 LEU A N 1
ATOM 4874 C CA . LEU A 1 600 ? -43.977 -24.831 16.997 1.00 87.69 600 LEU A CA 1
ATOM 4875 C C . LEU A 1 600 ? -44.882 -23.763 16.377 1.00 87.69 600 LEU A C 1
ATOM 4877 O O . LEU A 1 600 ? -45.850 -23.339 17.001 1.00 87.69 600 LEU A O 1
ATOM 4881 N N . LEU A 1 601 ? -44.545 -23.292 15.174 1.00 87.69 601 LEU A N 1
ATOM 4882 C CA . LEU A 1 601 ? -45.226 -22.174 14.514 1.00 87.69 601 LEU A CA 1
ATOM 4883 C C . LEU A 1 601 ? -46.172 -22.626 13.397 1.00 87.69 601 LEU A C 1
ATOM 4885 O O . LEU A 1 601 ? -46.924 -21.806 12.880 1.00 87.69 601 LEU A O 1
ATOM 4889 N N . GLY A 1 602 ? -46.134 -23.901 12.997 1.00 88.69 602 GLY A N 1
ATOM 4890 C CA . GLY A 1 602 ? -46.997 -24.435 11.942 1.00 88.69 602 GLY A CA 1
ATOM 4891 C C . GLY A 1 602 ? -46.610 -23.997 10.526 1.00 88.69 602 GLY A C 1
ATOM 4892 O O . GLY A 1 602 ? -47.414 -24.152 9.610 1.00 88.69 602 GLY A O 1
ATOM 4893 N N . TYR A 1 603 ? -45.405 -23.452 10.316 1.00 91.25 603 TYR A N 1
ATOM 4894 C CA . TYR A 1 603 ? -44.923 -23.014 8.999 1.00 91.25 603 TYR A CA 1
ATOM 4895 C C . TYR A 1 603 ? -43.605 -23.676 8.620 1.00 91.25 603 TYR A C 1
ATOM 4897 O O . TYR A 1 603 ? -42.607 -23.582 9.332 1.00 91.25 603 TYR A O 1
ATOM 4905 N N . LYS A 1 604 ? -43.584 -24.313 7.451 1.00 90.31 604 LYS A N 1
ATOM 4906 C CA . LYS A 1 604 ? -42.378 -24.855 6.835 1.00 90.31 604 LYS A CA 1
ATOM 4907 C C . LYS A 1 604 ? -41.704 -23.755 6.025 1.00 90.31 604 LYS A C 1
ATOM 4909 O O . LYS A 1 604 ? -42.288 -23.257 5.064 1.00 90.31 604 LYS A O 1
ATOM 4914 N N . VAL A 1 605 ? -40.485 -23.389 6.419 1.00 90.62 605 VAL A N 1
ATOM 4915 C CA . VAL A 1 605 ? -39.694 -22.328 5.780 1.00 90.62 605 VAL A CA 1
ATOM 4916 C C . VAL A 1 605 ? -38.630 -22.943 4.871 1.00 90.62 605 VAL A C 1
ATOM 4918 O O . VAL A 1 605 ? -37.661 -23.538 5.346 1.00 90.62 605 VAL A O 1
ATOM 4921 N N . ASP A 1 606 ? -38.782 -22.760 3.563 1.00 89.81 606 ASP A N 1
ATOM 4922 C CA . ASP A 1 606 ? -37.823 -23.197 2.550 1.00 89.81 606 ASP A CA 1
ATOM 4923 C C . ASP A 1 606 ? -37.088 -21.988 1.953 1.00 89.81 606 ASP A C 1
ATOM 4925 O O . ASP A 1 606 ? -37.705 -21.032 1.483 1.00 89.81 606 ASP A O 1
ATOM 4929 N N . ALA A 1 607 ? -35.754 -22.015 1.977 1.00 87.62 607 ALA A N 1
ATOM 4930 C CA . ALA A 1 607 ? -34.921 -20.952 1.417 1.00 87.62 607 ALA A CA 1
ATOM 4931 C C . ALA A 1 607 ? -34.695 -21.170 -0.089 1.00 87.62 607 ALA A C 1
ATOM 4933 O O . ALA A 1 607 ? -34.179 -22.208 -0.506 1.00 87.62 607 ALA A O 1
ATOM 4934 N N . LEU A 1 608 ? -35.058 -20.174 -0.896 1.00 87.81 608 LEU A N 1
ATOM 4935 C CA . LEU A 1 608 ? -34.843 -20.109 -2.340 1.00 87.81 608 LEU A CA 1
ATOM 4936 C C . LEU A 1 608 ? -33.640 -19.203 -2.674 1.00 87.81 608 LEU A C 1
ATOM 4938 O O . LEU A 1 608 ? -33.208 -18.391 -1.845 1.00 87.81 608 LEU A O 1
ATOM 4942 N N . PRO A 1 609 ? -33.074 -19.310 -3.893 1.00 83.19 609 PRO A N 1
ATOM 4943 C CA . PRO A 1 609 ? -32.059 -18.368 -4.362 1.00 83.19 609 PRO A CA 1
ATOM 4944 C C . PRO A 1 609 ? -32.550 -16.910 -4.280 1.00 83.19 609 PRO A C 1
ATOM 4946 O O . PRO A 1 609 ? -33.744 -16.634 -4.357 1.00 83.19 609 PRO A O 1
ATOM 4949 N N . ASN A 1 610 ? -31.612 -15.966 -4.140 1.00 84.25 610 ASN A N 1
ATOM 4950 C CA . ASN A 1 610 ? -31.858 -14.515 -4.042 1.00 84.25 610 ASN A CA 1
ATOM 4951 C C . ASN A 1 610 ? -32.548 -14.027 -2.751 1.00 84.25 610 ASN A C 1
ATOM 4953 O O . ASN A 1 610 ? -33.258 -13.023 -2.780 1.00 84.25 610 ASN A O 1
ATOM 4957 N N . LYS A 1 611 ? -32.300 -14.688 -1.608 1.00 86.44 611 LYS A N 1
ATOM 4958 C CA . LYS A 1 611 ? -32.868 -14.326 -0.287 1.00 86.44 611 LYS A CA 1
ATOM 4959 C C . LYS A 1 611 ? -34.404 -14.307 -0.276 1.00 86.44 611 LYS A C 1
ATOM 4961 O O . LYS A 1 611 ? -35.031 -13.470 0.377 1.00 86.44 611 LYS A O 1
ATOM 4966 N N . VAL A 1 612 ? -34.990 -15.227 -1.031 1.00 90.19 612 VAL A N 1
ATOM 4967 C CA . VAL A 1 612 ? -36.430 -15.456 -1.093 1.00 90.19 612 VAL A CA 1
ATOM 4968 C C . VAL A 1 612 ? -36.753 -16.664 -0.220 1.00 90.19 612 VAL A C 1
ATOM 4970 O O . VAL A 1 612 ? -36.025 -17.652 -0.236 1.00 90.19 612 VAL A O 1
ATOM 4973 N N . TYR A 1 613 ? -37.834 -16.597 0.543 1.00 91.19 613 TYR A N 1
ATOM 4974 C CA . TYR A 1 613 ? -38.265 -17.639 1.466 1.00 91.19 613 TYR A CA 1
ATOM 4975 C C . TYR A 1 613 ? -39.689 -18.055 1.133 1.00 91.19 613 TYR A C 1
ATOM 4977 O O . TYR A 1 613 ? -40.581 -17.217 1.036 1.00 91.19 613 TYR A O 1
ATOM 4985 N N . ARG A 1 614 ? -39.905 -19.356 0.964 1.00 90.56 614 ARG A N 1
ATOM 4986 C CA . ARG A 1 614 ? -41.226 -19.949 0.779 1.00 90.56 614 ARG A CA 1
ATOM 4987 C C . ARG A 1 614 ? -41.727 -20.461 2.120 1.00 90.56 614 ARG A C 1
ATOM 4989 O O . ARG A 1 614 ? -41.050 -21.257 2.763 1.00 90.56 614 ARG A O 1
ATOM 4996 N N . LEU A 1 615 ? -42.910 -20.019 2.519 1.00 91.31 615 LEU A N 1
ATOM 4997 C CA . LEU A 1 615 ? -43.614 -20.480 3.707 1.00 91.31 615 LEU A CA 1
ATOM 4998 C C . LEU A 1 615 ? -44.794 -21.347 3.273 1.00 91.31 615 LEU A C 1
ATOM 5000 O O . LEU A 1 615 ? -45.677 -20.878 2.557 1.00 91.31 615 LEU A O 1
ATOM 5004 N N . SER A 1 616 ? -44.810 -22.597 3.725 1.00 90.38 616 SER A N 1
ATOM 5005 C CA . SER A 1 616 ? -45.942 -23.515 3.540 1.00 90.38 616 SER A CA 1
ATOM 5006 C C . SER A 1 616 ? -46.563 -23.800 4.903 1.00 90.38 616 SER A C 1
ATOM 5008 O O . SER A 1 616 ? -45.843 -24.171 5.829 1.00 90.38 616 SER A O 1
ATOM 5010 N N . SER A 1 617 ? -47.869 -23.584 5.056 1.00 89.56 617 SER A N 1
ATOM 5011 C CA . SER A 1 617 ? -48.552 -23.849 6.329 1.00 89.56 617 SER A CA 1
ATOM 5012 C C . SER A 1 617 ? -48.762 -25.353 6.538 1.00 89.56 617 SER A C 1
ATOM 5014 O O . SER A 1 617 ? -48.968 -26.091 5.578 1.00 89.56 617 SER A O 1
ATOM 5016 N N . LEU A 1 618 ? -48.745 -25.797 7.796 1.00 86.94 618 LEU A N 1
ATOM 5017 C CA . LEU A 1 618 ? -49.128 -27.148 8.221 1.00 86.94 618 LEU A CA 1
ATOM 5018 C C . LEU A 1 618 ? -50.581 -27.477 7.843 1.00 86.94 618 LEU A C 1
ATOM 5020 O O . LEU A 1 618 ? -50.897 -28.625 7.550 1.00 86.94 618 LEU A O 1
ATOM 5024 N N . TYR A 1 619 ? -51.447 -26.462 7.839 1.00 85.56 619 TYR A N 1
ATOM 5025 C CA . TYR A 1 619 ? -52.885 -26.582 7.590 1.00 85.56 619 TYR A CA 1
ATOM 5026 C C . TYR A 1 619 ? -53.271 -26.198 6.151 1.00 85.56 619 TYR A C 1
ATOM 5028 O O . TYR A 1 619 ? -54.405 -25.809 5.896 1.00 85.56 619 TYR A O 1
ATOM 5036 N N . ALA A 1 620 ? -52.316 -26.234 5.216 1.00 82.44 620 ALA A N 1
ATOM 5037 C CA . ALA A 1 620 ? -52.574 -25.954 3.807 1.00 82.44 620 ALA A CA 1
ATOM 5038 C C . ALA A 1 620 ? -53.316 -27.126 3.135 1.00 82.44 620 ALA A C 1
ATOM 5040 O O . ALA A 1 620 ? -52.909 -28.280 3.272 1.00 82.44 620 ALA A O 1
ATOM 5041 N N . ASP A 1 621 ? -54.355 -26.829 2.350 1.00 75.25 621 ASP A N 1
ATOM 5042 C CA . ASP A 1 621 ? -55.181 -27.844 1.675 1.00 75.25 621 ASP A CA 1
ATOM 5043 C C . ASP A 1 621 ? -54.484 -28.450 0.441 1.00 75.25 621 ASP A C 1
ATOM 5045 O O . ASP A 1 621 ? -54.877 -29.498 -0.070 1.00 75.25 621 ASP A O 1
ATOM 5049 N N . SER A 1 622 ? -53.461 -27.781 -0.101 1.00 76.69 622 SER A N 1
ATOM 5050 C CA . SER A 1 622 ? -52.728 -28.211 -1.301 1.00 76.69 622 SER A CA 1
ATOM 5051 C C . SER A 1 622 ? -51.283 -27.712 -1.286 1.00 76.69 622 SER A C 1
ATOM 5053 O O . SER A 1 622 ? -50.996 -26.653 -0.733 1.00 76.69 622 SER A O 1
ATOM 5055 N N . GLN A 1 623 ? -50.368 -28.436 -1.946 1.00 73.56 623 GLN A N 1
ATOM 5056 C CA . GLN A 1 623 ? -48.943 -28.058 -2.038 1.00 73.56 623 GLN A CA 1
ATOM 5057 C C . GLN A 1 623 ? -48.710 -26.702 -2.731 1.00 73.56 623 GLN A C 1
ATOM 5059 O O . GLN A 1 623 ? -47.671 -26.074 -2.523 1.00 73.56 623 GLN A O 1
ATOM 5064 N N . ASP A 1 624 ? -49.689 -26.224 -3.499 1.00 74.69 624 ASP A N 1
ATOM 5065 C CA . ASP A 1 624 ? -49.639 -24.932 -4.183 1.00 74.69 624 ASP A CA 1
ATOM 5066 C C . ASP A 1 624 ? -50.018 -23.747 -3.274 1.00 74.69 624 ASP A C 1
ATOM 5068 O O . ASP A 1 624 ? -49.736 -22.598 -3.617 1.00 74.69 624 ASP A O 1
ATOM 5072 N N . GLN A 1 625 ? -50.573 -23.994 -2.081 1.00 83.19 625 GLN A N 1
ATOM 5073 C CA . GLN A 1 625 ? -50.899 -22.953 -1.102 1.00 83.19 625 GLN A CA 1
ATOM 5074 C C . GLN A 1 625 ? -49.665 -22.559 -0.277 1.00 83.19 625 GLN A C 1
ATOM 5076 O O . GLN A 1 625 ? -49.445 -23.025 0.842 1.00 83.19 625 GLN A O 1
ATOM 5081 N N . HIS A 1 626 ? -48.839 -21.684 -0.849 1.00 87.44 626 HIS A N 1
ATOM 5082 C CA . HIS A 1 626 ? -47.640 -21.162 -0.199 1.00 87.44 626 HIS A CA 1
ATOM 5083 C C . HIS A 1 626 ? -47.536 -19.639 -0.314 1.00 87.44 626 HIS A C 1
ATOM 5085 O O . HIS A 1 626 ? -48.011 -19.010 -1.265 1.00 87.44 626 HIS A O 1
ATOM 5091 N N . LEU A 1 627 ? -46.871 -19.047 0.673 1.00 89.31 627 LEU A N 1
ATOM 5092 C CA . LEU A 1 627 ? -46.521 -17.633 0.699 1.00 89.31 627 LEU A CA 1
ATOM 5093 C C . LEU A 1 627 ? -45.042 -17.472 0.368 1.00 89.31 627 LEU A C 1
ATOM 5095 O O . LEU A 1 627 ? -44.219 -18.313 0.735 1.00 89.31 627 LEU A O 1
ATOM 5099 N N . ILE A 1 628 ? -44.692 -16.392 -0.321 1.00 90.56 628 ILE A N 1
ATOM 5100 C CA . ILE A 1 628 ? -43.305 -16.096 -0.670 1.00 90.56 628 ILE A CA 1
ATOM 5101 C C . ILE A 1 628 ? -42.929 -14.755 -0.054 1.00 90.56 628 ILE A C 1
ATOM 5103 O O . ILE A 1 628 ? -43.577 -13.752 -0.318 1.00 90.56 628 ILE A O 1
ATOM 5107 N N . PHE A 1 629 ? -41.858 -14.735 0.734 1.00 90.00 629 PHE A N 1
ATOM 5108 C CA . PHE A 1 629 ? -41.301 -13.525 1.323 1.00 90.00 629 PHE A CA 1
ATOM 5109 C C . PHE A 1 629 ? -39.914 -13.237 0.759 1.00 90.00 629 PHE A C 1
ATOM 5111 O O . PHE A 1 629 ? -39.096 -14.143 0.602 1.00 90.00 629 PHE A O 1
ATOM 5118 N N . LYS A 1 630 ? -39.618 -11.971 0.483 1.00 90.56 630 LYS A N 1
ATOM 5119 C CA . LYS A 1 630 ? -38.301 -11.509 0.044 1.00 90.56 630 LYS A CA 1
ATOM 5120 C C . LYS A 1 630 ? -37.662 -10.659 1.134 1.00 90.56 630 LYS A C 1
ATOM 5122 O O . LYS A 1 630 ? -38.297 -9.762 1.676 1.00 90.56 630 LYS A O 1
ATOM 5127 N N . MET A 1 631 ? -36.396 -10.932 1.442 1.00 87.56 631 MET A N 1
ATOM 5128 C CA . MET A 1 631 ? -35.629 -10.121 2.388 1.00 87.56 631 MET A CA 1
ATOM 5129 C C . MET A 1 631 ? -35.068 -8.869 1.699 1.00 87.56 631 MET A C 1
ATOM 5131 O O . MET A 1 631 ? -34.296 -8.978 0.741 1.00 87.56 631 MET A O 1
ATOM 5135 N N . ASN A 1 632 ? -35.400 -7.692 2.225 1.00 83.50 632 ASN A N 1
ATOM 5136 C CA . ASN A 1 632 ? -34.874 -6.405 1.778 1.00 83.50 632 ASN A CA 1
ATOM 5137 C C . ASN A 1 632 ? -33.460 -6.127 2.298 1.00 83.50 632 ASN A C 1
ATOM 5139 O O . ASN A 1 632 ? -33.000 -6.709 3.281 1.00 83.50 632 ASN A O 1
ATOM 5143 N N . ASN A 1 633 ? -32.780 -5.158 1.677 1.00 75.44 633 ASN A N 1
ATOM 5144 C CA . ASN A 1 633 ? -31.437 -4.720 2.081 1.00 75.44 633 ASN A CA 1
ATOM 5145 C C . ASN A 1 633 ? -31.382 -4.188 3.527 1.00 75.44 633 ASN A C 1
ATOM 5147 O O . ASN A 1 633 ? -30.335 -4.271 4.160 1.00 75.44 633 ASN A O 1
ATOM 5151 N N . ASN A 1 634 ? -32.516 -3.724 4.061 1.00 73.69 634 ASN A N 1
ATOM 5152 C CA . ASN A 1 634 ? -32.648 -3.212 5.427 1.00 73.69 634 ASN A CA 1
ATOM 5153 C C . ASN A 1 634 ? -33.024 -4.302 6.454 1.00 73.69 634 ASN A C 1
ATOM 5155 O O . ASN A 1 634 ? -33.337 -3.979 7.594 1.00 73.69 634 ASN A O 1
ATOM 5159 N N . GLY A 1 635 ? -33.049 -5.583 6.061 1.00 71.88 635 GLY A N 1
ATOM 5160 C CA . GLY A 1 635 ? -33.397 -6.703 6.949 1.00 71.88 635 GLY A CA 1
ATOM 5161 C C . GLY A 1 635 ? -34.899 -6.895 7.211 1.00 71.88 635 GLY A C 1
ATOM 5162 O O . GLY A 1 635 ? -35.267 -7.756 8.006 1.00 71.88 635 GLY A O 1
ATOM 5163 N N . GLY A 1 636 ? -35.767 -6.116 6.555 1.00 76.94 636 GLY A N 1
ATOM 5164 C CA . GLY A 1 636 ? -37.220 -6.317 6.562 1.00 76.94 636 GLY A CA 1
ATOM 5165 C C . GLY A 1 636 ? -37.666 -7.385 5.558 1.00 76.94 636 GLY A C 1
ATOM 5166 O O . GLY A 1 636 ? -36.994 -7.608 4.551 1.00 76.94 636 GLY A O 1
ATOM 5167 N N . MET A 1 637 ? -38.803 -8.028 5.816 1.00 83.81 637 MET A N 1
ATOM 5168 C CA . MET A 1 637 ? -39.399 -9.038 4.932 1.00 83.81 637 MET A CA 1
ATOM 5169 C C . MET A 1 637 ? -40.587 -8.435 4.173 1.00 83.81 637 MET A C 1
ATOM 5171 O O . MET A 1 637 ? -41.448 -7.812 4.784 1.00 83.81 637 MET A O 1
ATOM 5175 N N . GLU A 1 638 ? -40.654 -8.640 2.860 1.00 85.69 638 GLU A N 1
ATOM 5176 C CA . GLU A 1 638 ? -41.776 -8.224 2.008 1.00 85.69 638 GLU A CA 1
ATOM 5177 C C . GLU A 1 638 ? -42.518 -9.444 1.470 1.00 85.69 638 GLU A C 1
ATOM 5179 O O . GLU A 1 638 ? -41.886 -10.394 1.008 1.00 85.69 638 GLU A O 1
ATOM 5184 N N . LEU A 1 639 ? -43.850 -9.424 1.520 1.00 86.31 639 LEU A N 1
ATOM 5185 C CA . LEU A 1 639 ? -44.687 -10.464 0.925 1.00 86.31 639 LEU A CA 1
ATOM 5186 C C . LEU A 1 639 ? -44.758 -10.256 -0.595 1.00 86.31 639 LEU A C 1
ATOM 5188 O O . LEU A 1 639 ? -45.108 -9.174 -1.057 1.00 86.31 639 LEU A O 1
ATOM 5192 N N . LEU A 1 640 ? -44.436 -11.295 -1.364 1.00 86.00 640 LEU A N 1
ATOM 5193 C CA . LEU A 1 640 ? -44.641 -11.337 -2.808 1.00 86.00 640 LEU A CA 1
ATOM 5194 C C . LEU A 1 640 ? -46.001 -11.960 -3.122 1.00 86.00 640 LEU A C 1
ATOM 5196 O O . LEU A 1 640 ? -46.422 -12.924 -2.479 1.00 86.00 640 LEU A O 1
ATOM 5200 N N . GLU A 1 641 ? -46.662 -11.430 -4.146 1.00 81.94 641 GLU A N 1
ATOM 5201 C CA . GLU A 1 641 ? -47.961 -11.926 -4.588 1.00 81.94 641 GLU A CA 1
ATOM 5202 C C . GLU A 1 641 ? -47.851 -13.363 -5.119 1.00 81.94 641 GLU A C 1
ATOM 5204 O O . GLU A 1 641 ? -47.160 -13.643 -6.100 1.00 81.94 641 GLU A O 1
ATOM 5209 N N . THR A 1 642 ? -48.563 -14.280 -4.466 1.00 84.56 642 THR A N 1
ATOM 5210 C CA . THR A 1 642 ? -48.809 -15.649 -4.938 1.00 84.56 642 THR A CA 1
ATOM 5211 C C . THR A 1 642 ? -50.300 -15.851 -5.198 1.00 84.56 642 THR A C 1
ATOM 5213 O O . THR A 1 642 ? -51.132 -15.109 -4.675 1.00 84.56 642 THR A O 1
ATOM 5216 N N . GLU A 1 643 ? -50.666 -16.877 -5.971 1.00 79.88 643 GLU A N 1
ATOM 5217 C CA . GLU A 1 643 ? -52.079 -17.238 -6.191 1.00 79.88 643 GLU A CA 1
ATOM 5218 C C . GLU A 1 643 ? -52.820 -17.480 -4.866 1.00 79.88 643 GLU A C 1
ATOM 5220 O O . GLU A 1 643 ? -53.966 -17.072 -4.704 1.00 79.88 643 GLU A O 1
ATOM 5225 N N . PHE A 1 644 ? -52.130 -18.037 -3.867 1.00 83.00 644 PHE A N 1
ATOM 5226 C CA . PHE A 1 644 ? -52.664 -18.181 -2.517 1.00 83.00 644 PHE A CA 1
ATOM 5227 C C . PHE A 1 644 ? -52.785 -16.840 -1.781 1.00 83.00 644 PHE A C 1
ATOM 5229 O O . PHE A 1 644 ? -53.816 -16.572 -1.167 1.00 83.00 644 PHE A O 1
ATOM 5236 N N . SER A 1 645 ? -51.791 -15.953 -1.893 1.00 83.00 645 SER A N 1
ATOM 5237 C CA . SER A 1 645 ? -51.853 -14.613 -1.295 1.00 83.00 645 SER A CA 1
ATOM 5238 C C . SER A 1 645 ? -53.056 -13.802 -1.789 1.00 83.00 645 SER A C 1
ATOM 5240 O O . SER A 1 645 ? -53.634 -13.061 -1.000 1.00 83.00 645 SER A O 1
ATOM 5242 N N . LYS A 1 646 ? -53.471 -13.964 -3.054 1.00 81.69 646 LYS A N 1
ATOM 5243 C CA . LYS A 1 646 ? -54.664 -13.294 -3.613 1.00 81.69 646 LYS A CA 1
ATOM 5244 C C . LYS A 1 646 ? -55.968 -13.754 -2.958 1.00 81.69 646 LYS A C 1
ATOM 5246 O O . LYS A 1 646 ? -56.905 -12.977 -2.835 1.00 81.69 646 LYS A O 1
ATOM 5251 N N . THR A 1 647 ? -56.041 -15.010 -2.518 1.00 81.44 647 THR A N 1
ATOM 5252 C CA . THR A 1 647 ? -57.218 -15.524 -1.790 1.00 81.44 647 THR A CA 1
ATOM 5253 C C . THR A 1 647 ? -57.300 -15.013 -0.351 1.00 81.44 647 THR A C 1
ATOM 5255 O O . THR A 1 647 ? -58.334 -15.153 0.298 1.00 81.44 647 THR A 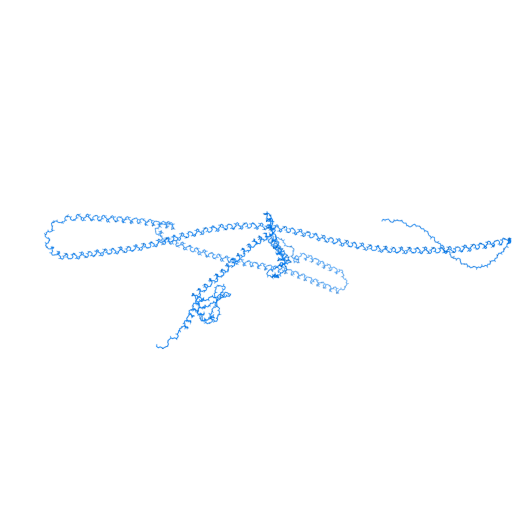O 1
ATOM 5258 N N . LEU A 1 648 ? -56.213 -14.417 0.146 1.00 80.75 648 LEU A N 1
ATOM 5259 C CA . LEU A 1 648 ? -56.073 -13.898 1.502 1.00 80.75 648 LEU A CA 1
ATOM 5260 C C . LEU A 1 648 ? -56.076 -12.363 1.540 1.00 80.75 648 LEU A C 1
ATOM 5262 O O . LEU A 1 648 ? -55.711 -11.800 2.571 1.00 80.75 648 LEU A O 1
ATOM 5266 N N . SER A 1 649 ? -56.474 -11.684 0.455 1.00 76.94 649 SER A N 1
ATOM 5267 C CA . SER A 1 649 ? -56.444 -10.217 0.353 1.00 76.94 649 SER A CA 1
ATOM 5268 C C . SER A 1 649 ? -57.138 -9.524 1.529 1.00 76.94 649 SER A C 1
ATOM 5270 O O . SER A 1 649 ? -56.553 -8.618 2.113 1.00 76.94 649 SER A O 1
ATOM 5272 N N . ASP A 1 650 ? -58.294 -10.022 1.978 1.00 78.81 650 ASP A N 1
ATOM 5273 C CA . ASP A 1 650 ? -59.017 -9.465 3.134 1.00 78.81 650 ASP A CA 1
ATOM 5274 C C . ASP A 1 650 ? -58.198 -9.541 4.440 1.00 78.81 650 ASP A C 1
ATOM 5276 O O . ASP A 1 650 ? -58.228 -8.635 5.278 1.00 78.81 650 ASP A O 1
ATOM 5280 N N . LEU A 1 651 ? -57.421 -10.614 4.624 1.00 79.62 651 LEU A N 1
ATOM 5281 C CA . LEU A 1 651 ? -56.557 -10.812 5.793 1.00 79.62 651 LEU A CA 1
ATOM 5282 C C . LEU A 1 651 ? -55.261 -9.989 5.689 1.00 79.62 651 LEU A C 1
ATOM 5284 O O . LEU A 1 651 ? -54.745 -9.495 6.693 1.00 79.62 651 LEU A O 1
ATOM 5288 N N . VAL A 1 652 ? -54.736 -9.825 4.472 1.00 80.25 652 VAL A N 1
ATOM 5289 C CA . VAL A 1 652 ? -53.570 -8.979 4.187 1.00 80.25 652 VAL A CA 1
ATOM 5290 C C . VAL A 1 652 ? -53.916 -7.506 4.430 1.00 80.25 652 VAL A C 1
ATOM 5292 O O . VAL A 1 652 ? -53.176 -6.818 5.132 1.00 80.25 652 VAL A O 1
ATOM 5295 N N . GLU A 1 653 ? -55.057 -7.029 3.934 1.00 79.56 653 GLU A N 1
ATOM 5296 C CA . GLU A 1 653 ? -55.508 -5.647 4.127 1.00 79.56 653 GLU A CA 1
ATOM 5297 C C . GLU A 1 653 ? -55.874 -5.354 5.586 1.00 79.56 653 GLU A C 1
ATOM 5299 O O . GLU A 1 653 ? -55.463 -4.332 6.131 1.00 79.56 653 GLU A O 1
ATOM 5304 N N . SER A 1 654 ? -56.578 -6.262 6.267 1.00 76.38 654 SER A N 1
ATOM 5305 C CA . SER A 1 654 ? -56.979 -6.036 7.664 1.00 76.38 654 SER A CA 1
ATOM 5306 C C . SER A 1 654 ? -55.825 -6.122 8.666 1.00 76.38 654 SER A C 1
ATOM 5308 O O . SER A 1 654 ? -55.838 -5.408 9.666 1.00 76.38 654 SER A O 1
ATOM 5310 N N . VAL A 1 655 ? -54.815 -6.970 8.432 1.00 75.56 655 VAL A N 1
ATOM 5311 C CA . VAL A 1 655 ? -53.753 -7.217 9.423 1.00 75.56 655 VAL A CA 1
ATOM 5312 C C . VAL A 1 655 ? -52.400 -6.665 8.988 1.00 75.56 655 VAL A C 1
ATOM 5314 O O . VAL A 1 655 ? -51.733 -5.988 9.772 1.00 75.56 655 VAL A O 1
ATOM 5317 N N . LEU A 1 656 ? -51.970 -6.929 7.754 1.00 78.88 656 LEU A N 1
ATOM 5318 C CA . LEU A 1 656 ? -50.626 -6.566 7.298 1.00 78.88 656 LEU A CA 1
ATOM 5319 C C . LEU A 1 656 ? -50.514 -5.066 6.979 1.00 78.88 656 LEU A C 1
ATOM 5321 O O . LEU A 1 656 ? -49.498 -4.451 7.305 1.00 78.88 656 LEU A O 1
ATOM 5325 N N . VAL A 1 657 ? -51.565 -4.468 6.404 1.00 75.69 657 VAL A N 1
ATOM 5326 C CA . VAL A 1 657 ? -51.603 -3.028 6.086 1.00 75.69 657 VAL A CA 1
ATOM 5327 C C . VAL A 1 657 ? -51.854 -2.177 7.335 1.00 75.69 657 VAL A C 1
ATOM 5329 O O . VAL A 1 657 ? -51.239 -1.127 7.473 1.00 75.69 657 VAL A O 1
ATOM 5332 N N . ILE A 1 658 ? -52.698 -2.632 8.268 1.00 74.62 658 ILE A N 1
ATOM 5333 C CA . ILE A 1 658 ? -53.060 -1.854 9.468 1.00 74.62 658 ILE A CA 1
ATOM 5334 C C . ILE A 1 658 ? -52.012 -1.980 10.581 1.00 74.62 658 ILE A C 1
ATOM 5336 O O . ILE A 1 658 ? -51.637 -0.982 11.194 1.00 74.62 658 ILE A O 1
ATOM 5340 N N . HIS A 1 659 ? -51.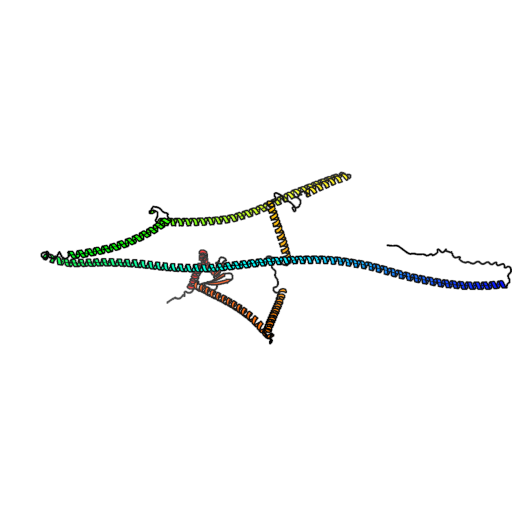534 -3.196 10.870 1.00 72.94 659 HIS A N 1
ATOM 5341 C CA . HIS A 1 659 ? -50.642 -3.443 12.010 1.00 72.94 659 HIS A CA 1
ATOM 5342 C C . HIS A 1 659 ? -49.157 -3.538 11.633 1.00 72.94 659 HIS A C 1
ATOM 5344 O O . HIS A 1 659 ? -48.320 -3.628 12.531 1.00 72.94 659 HIS A O 1
ATOM 5350 N N . HIS A 1 660 ? -48.817 -3.546 10.336 1.00 79.31 660 HIS A N 1
ATOM 5351 C CA . HIS A 1 660 ? -47.441 -3.636 9.820 1.00 79.31 660 HIS A CA 1
ATOM 5352 C C . HIS A 1 660 ? -46.595 -4.762 10.447 1.00 79.31 660 HIS A C 1
ATOM 5354 O O . HIS A 1 660 ? -45.380 -4.641 10.599 1.00 79.31 660 HIS A O 1
ATOM 5360 N N . SER A 1 661 ? -47.229 -5.878 10.824 1.00 83.44 661 SER A N 1
ATOM 5361 C CA . SER A 1 661 ? -46.579 -6.960 11.566 1.00 83.44 661 SER A CA 1
ATOM 5362 C C . SER A 1 661 ? -46.839 -8.321 10.931 1.00 83.44 661 SER A C 1
ATOM 5364 O O . SER A 1 661 ? -47.937 -8.876 11.005 1.00 83.44 661 SER A O 1
ATOM 5366 N N . ILE A 1 662 ? -45.785 -8.888 10.339 1.00 87.12 662 ILE A N 1
ATOM 5367 C CA . ILE A 1 662 ? -45.808 -10.215 9.710 1.00 87.12 662 ILE A CA 1
ATOM 5368 C C . ILE A 1 662 ? -46.126 -11.324 10.729 1.00 87.12 662 ILE A C 1
ATOM 5370 O O . ILE A 1 662 ? -46.944 -12.183 10.401 1.00 87.12 662 ILE A O 1
ATOM 5374 N N . PRO A 1 663 ? -45.580 -11.328 11.968 1.00 88.00 663 PRO A N 1
ATOM 5375 C CA . PRO A 1 663 ? -45.949 -12.332 12.965 1.00 88.00 663 PRO A CA 1
ATOM 5376 C C . PRO A 1 663 ? -47.447 -12.349 13.304 1.00 88.00 663 PRO A C 1
ATOM 5378 O O . PRO A 1 663 ? -48.024 -13.428 13.453 1.00 88.00 663 PRO A O 1
ATOM 5381 N N . ILE A 1 664 ? -48.095 -11.178 13.389 1.00 85.69 664 ILE A N 1
ATOM 5382 C CA . ILE A 1 664 ? -49.541 -11.082 13.677 1.00 85.69 664 ILE A CA 1
ATOM 5383 C C . ILE A 1 664 ? -50.354 -11.616 12.492 1.00 85.69 664 ILE A C 1
ATOM 5385 O O . ILE A 1 664 ? -51.307 -12.375 12.685 1.00 85.69 664 ILE A O 1
ATOM 5389 N N . PHE A 1 665 ? -49.941 -11.276 11.269 1.00 88.75 665 PHE A N 1
ATOM 5390 C CA . PHE A 1 665 ? -50.542 -11.794 10.042 1.00 88.75 665 PHE A CA 1
ATOM 5391 C C . PHE A 1 665 ? -50.454 -13.323 9.956 1.00 88.75 665 PHE A C 1
ATOM 5393 O O . PHE A 1 665 ? -51.480 -13.986 9.817 1.00 88.75 665 PHE A O 1
ATOM 5400 N N . LEU A 1 666 ? -49.257 -13.898 10.119 1.00 89.25 666 LEU A N 1
ATOM 5401 C CA . LEU A 1 666 ? -49.066 -15.350 10.065 1.00 89.25 666 LEU A CA 1
ATOM 5402 C C . LEU A 1 666 ? -49.859 -16.064 11.163 1.00 89.25 666 LEU A C 1
ATOM 5404 O O . LEU A 1 666 ? -50.475 -17.089 10.890 1.00 89.25 666 LEU A O 1
ATOM 5408 N N . SER A 1 667 ? -49.917 -15.521 12.380 1.00 88.44 667 SER A N 1
ATOM 5409 C CA . SER A 1 667 ? -50.703 -16.113 13.473 1.00 88.44 667 SER A CA 1
ATOM 5410 C C . SER A 1 667 ? -52.202 -16.130 13.154 1.00 88.44 667 SER A C 1
ATOM 5412 O O . SER A 1 667 ? -52.860 -17.159 13.312 1.00 88.44 667 SER A O 1
ATOM 5414 N N . SER A 1 668 ? -52.728 -15.020 12.630 1.00 87.50 668 SER A N 1
ATOM 5415 C CA . SER A 1 668 ? -54.137 -14.899 12.228 1.00 87.50 668 SER A CA 1
ATOM 5416 C C . SER A 1 668 ? -54.480 -15.853 11.084 1.00 87.50 668 SER A C 1
ATOM 5418 O O . SER A 1 668 ? -55.507 -16.528 11.127 1.00 87.50 668 SER A O 1
ATOM 5420 N N . LEU A 1 669 ? -53.575 -15.981 10.109 1.00 88.00 669 LEU A N 1
ATOM 5421 C CA . LEU A 1 669 ? -53.703 -16.929 9.007 1.00 88.00 669 LEU A CA 1
ATOM 5422 C C . LEU A 1 669 ? -53.705 -18.378 9.502 1.00 88.00 669 LEU A C 1
ATOM 5424 O O . LEU A 1 669 ? -54.502 -19.186 9.039 1.00 88.00 669 LEU A O 1
ATOM 5428 N N . THR A 1 670 ? -52.856 -18.703 10.478 1.00 88.81 670 THR A N 1
ATOM 5429 C CA . THR A 1 670 ? -52.794 -20.057 11.053 1.00 88.81 670 THR A CA 1
ATOM 5430 C C . THR A 1 670 ? -54.123 -20.434 11.707 1.00 88.81 670 THR A C 1
ATOM 5432 O O . THR A 1 670 ? -54.608 -21.547 11.521 1.00 88.81 670 THR A O 1
ATOM 5435 N N . LEU A 1 671 ? -54.737 -19.496 12.439 1.00 87.44 671 LEU A N 1
ATOM 5436 C CA . LEU A 1 671 ? -56.049 -19.692 13.057 1.00 87.44 671 LEU A CA 1
ATOM 5437 C C . LEU A 1 671 ? -57.164 -19.846 12.016 1.00 87.44 671 LEU A C 1
ATOM 5439 O O . LEU A 1 671 ? -58.064 -20.658 12.221 1.00 87.44 671 LEU A O 1
ATOM 5443 N N . ASP A 1 672 ? -57.122 -19.082 10.923 1.00 86.31 672 ASP A N 1
ATOM 5444 C CA . ASP A 1 672 ? -58.120 -19.182 9.855 1.00 86.31 672 ASP A CA 1
ATOM 5445 C C . ASP A 1 672 ? -58.011 -20.514 9.096 1.00 86.31 672 ASP A C 1
ATOM 5447 O O . ASP A 1 672 ? -59.004 -21.226 8.948 1.00 86.31 672 ASP A O 1
ATOM 5451 N N . LEU A 1 673 ? -56.796 -20.918 8.708 1.00 86.25 673 LEU A N 1
ATOM 5452 C CA . LEU A 1 673 ? -56.557 -22.204 8.044 1.00 86.25 673 LEU A CA 1
ATOM 5453 C C . LEU A 1 673 ? -56.939 -23.390 8.936 1.00 86.25 673 LEU A C 1
ATOM 5455 O O . LEU A 1 673 ? -57.614 -24.312 8.481 1.00 86.25 673 LEU A O 1
ATOM 5459 N N . PHE A 1 674 ? -56.614 -23.331 10.229 1.00 86.19 674 PHE A N 1
ATOM 5460 C CA . PHE A 1 674 ? -57.028 -24.359 11.184 1.00 86.19 674 PHE A CA 1
ATOM 5461 C C . PHE A 1 674 ? -58.559 -24.471 11.303 1.00 86.19 674 PHE A C 1
ATOM 5463 O O . PHE A 1 674 ? -59.105 -25.578 11.326 1.00 86.19 674 PHE A O 1
ATOM 5470 N N . LYS A 1 675 ? -59.279 -23.339 11.343 1.00 85.94 675 LYS A N 1
ATOM 5471 C CA . LYS A 1 675 ? -60.755 -23.320 11.368 1.00 85.94 675 LYS A CA 1
ATOM 5472 C C . LYS A 1 675 ? -61.358 -23.922 10.100 1.00 85.94 675 LYS A C 1
ATOM 5474 O O . LYS A 1 675 ? -62.316 -24.685 10.188 1.00 85.94 675 LYS A O 1
ATOM 5479 N N . ARG A 1 676 ? -60.796 -23.612 8.929 1.00 82.44 676 ARG A N 1
ATOM 5480 C CA . ARG A 1 676 ? -61.248 -24.174 7.644 1.00 82.44 676 ARG A CA 1
ATOM 5481 C C . ARG A 1 676 ? -61.037 -25.687 7.588 1.00 82.44 676 ARG A C 1
ATOM 5483 O O . ARG A 1 676 ? -61.957 -26.417 7.223 1.00 82.44 676 ARG A O 1
ATOM 5490 N N . GLN A 1 677 ? -59.879 -26.166 8.038 1.00 79.75 677 GLN A N 1
ATOM 5491 C CA . GLN A 1 677 ? -59.575 -27.595 8.066 1.00 79.75 677 GLN A CA 1
ATOM 5492 C C . GLN A 1 677 ? -60.475 -28.366 9.045 1.00 79.75 677 GLN A C 1
ATOM 5494 O O . GLN A 1 677 ? -60.965 -29.446 8.721 1.00 79.75 677 GLN A O 1
ATOM 5499 N N . THR A 1 678 ? -60.747 -27.805 10.227 1.00 75.62 678 THR A N 1
ATOM 5500 C CA . THR A 1 678 ? -61.636 -28.431 11.223 1.00 75.62 678 THR A CA 1
ATOM 5501 C C . THR A 1 678 ? -63.112 -28.399 10.816 1.00 75.62 678 THR A C 1
ATOM 5503 O O . THR A 1 678 ? -63.832 -29.349 11.114 1.00 75.62 678 THR A O 1
ATOM 5506 N N . ALA A 1 679 ? -63.561 -27.384 10.068 1.00 69.50 679 ALA A N 1
ATOM 5507 C CA . ALA A 1 679 ? -64.911 -27.341 9.498 1.00 69.50 679 ALA A CA 1
ATOM 5508 C C . ALA A 1 679 ? -65.148 -28.418 8.418 1.00 69.50 679 ALA A C 1
ATOM 5510 O O . ALA A 1 679 ? -66.266 -28.909 8.282 1.00 69.50 679 ALA A O 1
ATOM 5511 N N . SER A 1 680 ? -64.100 -28.825 7.694 1.00 57.56 680 SER A N 1
ATOM 5512 C CA . SER A 1 680 ? -64.144 -29.917 6.704 1.00 57.56 680 SER A CA 1
ATOM 5513 C C . SER A 1 680 ? -64.257 -31.317 7.343 1.00 57.56 680 SER A C 1
ATOM 5515 O O . SER A 1 680 ? -64.765 -32.249 6.725 1.00 57.56 680 SER A O 1
ATOM 5517 N N . PHE A 1 681 ? -63.836 -31.473 8.606 1.00 51.38 681 PHE A N 1
ATOM 5518 C CA . PHE A 1 681 ? -63.778 -32.761 9.318 1.00 51.38 681 PHE A CA 1
ATOM 5519 C C . PHE A 1 681 ? -65.006 -33.093 10.189 1.00 51.38 681 PHE A C 1
ATOM 5521 O O . PHE A 1 681 ? -65.019 -34.147 10.827 1.00 51.38 681 PHE A O 1
ATOM 5528 N N . ALA A 1 682 ? -66.041 -32.247 10.240 1.00 41.78 682 ALA A N 1
ATOM 5529 C CA . ALA A 1 682 ? -67.268 -32.561 10.977 1.00 41.78 682 ALA A CA 1
ATOM 5530 C C . ALA A 1 682 ? -68.109 -33.616 10.216 1.00 41.78 682 ALA A C 1
ATOM 5532 O O . ALA A 1 682 ? -68.589 -33.321 9.119 1.00 41.78 682 ALA A O 1
ATOM 5533 N N . PRO A 1 683 ? -68.325 -34.838 10.754 1.00 42.12 683 PRO A N 1
ATOM 5534 C CA . PRO A 1 683 ? -69.118 -35.849 10.071 1.00 42.12 683 PRO A CA 1
ATOM 5535 C C . PRO A 1 683 ? -70.606 -35.499 10.151 1.00 42.12 683 PRO A C 1
ATOM 5537 O O . PRO A 1 683 ? -71.192 -35.366 11.225 1.00 42.12 683 PRO A O 1
ATOM 5540 N N . SER A 1 684 ? -71.234 -35.408 8.986 1.00 46.16 684 SER A N 1
ATOM 5541 C CA . SER A 1 684 ? -72.678 -35.475 8.798 1.00 46.16 684 SER A CA 1
ATOM 5542 C C . SER A 1 684 ? -73.174 -36.897 9.093 1.00 46.16 684 SER A C 1
ATOM 5544 O O . SER A 1 684 ? -73.366 -37.720 8.206 1.00 46.16 684 SER A O 1
ATOM 5546 N N . THR A 1 685 ? -73.359 -37.222 10.369 1.00 42.50 685 THR A N 1
ATOM 5547 C CA . THR A 1 685 ? -74.170 -38.355 10.852 1.00 42.50 685 THR A CA 1
ATOM 5548 C C . THR A 1 685 ? -74.607 -37.961 12.262 1.00 42.50 685 THR A C 1
ATOM 5550 O O . THR A 1 685 ? -73.770 -37.814 13.140 1.00 42.50 685 THR A O 1
ATOM 5553 N N . ILE A 1 686 ? -75.858 -37.564 12.482 1.00 40.00 686 ILE A N 1
ATOM 5554 C CA . ILE A 1 686 ? -76.949 -38.465 12.872 1.00 40.00 686 ILE A CA 1
ATOM 5555 C C . ILE A 1 686 ? -78.258 -37.954 12.252 1.00 40.00 686 ILE A C 1
ATOM 5557 O O . ILE A 1 686 ? -78.722 -36.855 12.552 1.00 40.00 686 ILE A O 1
ATOM 5561 N N . MET A 1 687 ? -78.834 -38.787 11.389 1.00 40.22 687 MET A N 1
ATOM 5562 C CA . MET A 1 687 ? -80.236 -38.782 10.982 1.00 40.22 687 MET A CA 1
ATOM 5563 C C . MET A 1 687 ? -80.851 -40.039 11.625 1.00 40.22 687 MET A C 1
ATOM 5565 O O . MET A 1 687 ? -80.243 -41.101 11.518 1.00 40.22 687 MET A O 1
ATOM 5569 N N . GLU A 1 688 ? -81.980 -39.869 12.320 1.00 39.44 688 GLU A N 1
ATOM 5570 C CA . GLU A 1 688 ? -82.986 -40.877 12.730 1.00 39.44 688 GLU A CA 1
ATOM 5571 C C . GLU A 1 688 ? -82.504 -42.239 13.285 1.00 39.44 688 GLU A C 1
ATOM 5573 O O . GLU A 1 688 ? -82.117 -43.123 12.527 1.00 39.44 688 GLU A O 1
ATOM 5578 N N . VAL A 1 689 ? -82.598 -42.433 14.613 1.00 37.88 689 VAL A N 1
ATOM 5579 C CA . VAL A 1 689 ? -83.654 -43.189 15.346 1.00 37.88 689 VAL A CA 1
ATOM 5580 C C . VAL A 1 689 ? -83.660 -42.716 16.799 1.00 37.88 689 VAL A C 1
ATOM 5582 O O . VAL A 1 689 ? -82.557 -42.609 17.382 1.00 37.88 689 VAL A O 1
#